Protein AF-0000000085119436 (afdb_homodimer)

Nearest PDB structures (foldseek):
  3bhq-assembly1_B  TM=7.043E-01  e=4.579E-05  Mesorhizobium japonicum MAFF 303099
  2g7s-assembly1_A-2  TM=7.189E-01  e=2.075E-04  Agrobacterium fabrum str. C58
  5ztc-assembly1_B  TM=6.752E-01  e=2.919E-04  Listeria monocytogenes EGD-e
  2gen-assembly1_A-2  TM=6.108E-01  e=6.065E-04  Pseudomonas aeruginosa PAO1
  7pt0-assembly1_A  TM=5.614E-01  e=5.997E-03  Streptomyces coelicolor

Solvent-accessible surface area (backbone atoms only — not comparable to full-atom values): 21633 Å² total; per-residue (Å²): 123,81,76,79,67,49,69,64,55,48,50,51,49,51,29,54,54,46,46,55,47,33,61,74,58,29,65,87,67,52,50,63,69,61,50,37,54,73,69,72,45,52,71,70,61,47,46,70,76,33,87,41,69,64,53,43,50,52,53,30,49,52,54,49,50,54,52,50,50,51,51,34,52,56,53,28,71,72,42,90,46,71,68,58,29,50,52,36,69,42,26,55,79,58,37,82,76,50,60,70,29,47,46,48,44,57,47,54,62,65,43,48,57,57,52,67,31,77,91,32,50,69,60,30,54,57,50,39,50,54,50,51,52,52,49,50,52,54,49,48,54,47,50,54,35,33,74,71,55,48,31,35,89,72,45,67,76,46,49,65,52,53,53,16,23,51,51,15,43,52,53,44,41,72,58,38,82,91,50,60,50,61,61,53,51,49,53,49,51,52,52,49,49,63,70,37,41,100,122,83,74,80,67,50,70,64,56,49,49,52,50,51,29,55,54,47,47,55,47,34,61,73,56,29,67,86,66,52,50,63,69,62,51,38,53,72,68,73,44,52,71,69,61,46,46,68,77,32,87,41,71,64,54,45,49,52,52,29,49,52,54,49,50,53,53,49,50,52,50,34,53,56,54,28,71,74,44,88,47,73,68,55,28,51,52,36,68,42,26,55,81,58,38,84,76,50,63,71,30,47,44,47,44,56,48,54,61,64,42,48,58,59,53,67,31,76,90,30,50,69,60,29,54,59,50,39,52,54,50,50,53,51,50,49,52,54,48,48,55,48,49,54,35,32,73,72,56,48,31,35,88,71,44,66,76,47,48,67,53,53,53,15,24,51,50,15,42,53,55,46,41,71,58,37,83,90,50,61,49,61,60,53,51,48,54,48,51,53,52,49,49,63,69,37,42,98

Structure (mmCIF, N/CA/C/O backbone):
data_AF-0000000085119436-model_v1
#
loop_
_entity.id
_entity.type
_entity.pdbx_description
1 polymer 'HTH tetR-type domain-containing protein'
#
loop_
_atom_site.group_PDB
_atom_site.id
_atom_site.type_symbol
_atom_site.label_atom_id
_atom_site.label_alt_id
_atom_site.label_comp_id
_atom_site.label_asym_id
_atom_site.label_entity_id
_atom_site.label_seq_id
_atom_site.pdbx_PDB_ins_code
_atom_site.Cartn_x
_atom_site.Cartn_y
_atom_site.Cartn_z
_atom_site.occupancy
_atom_site.B_iso_or_equiv
_atom_site.auth_seq_id
_atom_site.auth_comp_id
_atom_site.auth_asym_id
_atom_site.auth_atom_id
_atom_site.pdbx_PDB_model_num
ATOM 1 N N . MET A 1 1 ? 32.75 38 4.941 1 37.97 1 MET A N 1
ATOM 2 C CA . MET A 1 1 ? 31.609 38.375 4.102 1 37.97 1 MET A CA 1
ATOM 3 C C . MET A 1 1 ? 30.438 37.438 4.34 1 37.97 1 MET A C 1
ATOM 5 O O . MET A 1 1 ? 30.609 36.25 4.574 1 37.97 1 MET A O 1
ATOM 9 N N . PRO A 1 2 ? 29.234 37.844 4.715 1 43.62 2 PRO A N 1
ATOM 10 C CA . PRO A 1 2 ? 28.188 36.875 5.023 1 43.62 2 PRO A CA 1
ATOM 11 C C . PRO A 1 2 ? 28.062 35.781 3.967 1 43.62 2 PRO A C 1
ATOM 13 O O . PRO A 1 2 ? 28.203 36.031 2.77 1 43.62 2 PRO A O 1
ATOM 16 N N . LYS A 1 3 ? 28.578 34.688 4.156 1 45.72 3 LYS A N 1
ATOM 17 C CA . LYS A 1 3 ? 28.516 33.594 3.197 1 45.72 3 LYS A CA 1
ATOM 18 C C . LYS A 1 3 ? 27.234 33.656 2.369 1 45.72 3 LYS A C 1
ATOM 20 O O . LYS A 1 3 ? 26.141 33.594 2.916 1 45.72 3 LYS A O 1
ATOM 25 N N . ILE A 1 4 ? 27.016 34.312 1.343 1 48.47 4 ILE A N 1
ATOM 26 C CA . ILE A 1 4 ? 25.875 34.375 0.438 1 48.47 4 ILE A CA 1
ATOM 27 C C . ILE A 1 4 ? 25.344 32.969 0.196 1 48.47 4 ILE A C 1
ATOM 29 O O . ILE A 1 4 ? 25.984 32.156 -0.49 1 48.47 4 ILE A O 1
ATOM 33 N N . ILE A 1 5 ? 24.938 32.281 1.151 1 59.22 5 ILE A N 1
ATOM 34 C CA . ILE A 1 5 ? 24.359 30.969 0.936 1 59.22 5 ILE A CA 1
ATOM 35 C C . ILE A 1 5 ? 23.328 31.016 -0.188 1 59.22 5 ILE A C 1
ATOM 37 O O . ILE A 1 5 ? 22.344 31.766 -0.1 1 59.22 5 ILE A O 1
ATOM 41 N N . ASN A 1 6 ? 23.672 30.578 -1.417 1 81.88 6 ASN A N 1
ATOM 42 C CA . ASN A 1 6 ? 22.781 30.406 -2.564 1 81.88 6 ASN A CA 1
ATOM 43 C C . ASN A 1 6 ? 21.453 29.766 -2.16 1 81.88 6 ASN A C 1
ATOM 45 O O . ASN A 1 6 ? 21.391 29.016 -1.181 1 81.88 6 ASN A O 1
ATOM 49 N N . ALA A 1 7 ? 20.391 30.453 -2.424 1 88.31 7 ALA A N 1
ATOM 50 C CA . ALA A 1 7 ? 19.016 30.031 -2.15 1 88.31 7 ALA A CA 1
ATOM 51 C C . ALA A 1 7 ? 18.875 28.531 -2.279 1 88.31 7 ALA A C 1
ATOM 53 O O . ALA A 1 7 ? 18.188 27.891 -1.466 1 88.31 7 ALA A O 1
ATOM 54 N N . GLU A 1 8 ? 19.625 28.078 -3.141 1 92.19 8 GLU A N 1
ATOM 55 C CA . GLU A 1 8 ? 19.562 26.641 -3.365 1 92.19 8 GLU A CA 1
ATOM 56 C C . GLU A 1 8 ? 20.266 25.859 -2.254 1 92.19 8 GLU A C 1
ATOM 58 O O . GLU A 1 8 ? 19.781 24.828 -1.812 1 92.19 8 GLU A O 1
ATOM 63 N N . GLU A 1 9 ? 21.312 26.328 -1.858 1 93.81 9 GLU A N 1
ATOM 64 C CA . GLU A 1 9 ? 22.047 25.688 -0.775 1 93.81 9 GLU A CA 1
ATOM 65 C C . GLU A 1 9 ? 21.25 25.703 0.524 1 93.81 9 GLU A C 1
ATOM 67 O O . GLU A 1 9 ? 21.234 24.719 1.266 1 93.81 9 GLU A O 1
ATOM 72 N N . LYS A 1 10 ? 20.656 26.844 0.727 1 94.75 10 LYS A N 1
ATOM 73 C CA . LYS A 1 10 ? 19.828 26.953 1.925 1 94.75 10 LYS A CA 1
ATOM 74 C C . LYS A 1 10 ? 18.641 26 1.864 1 94.75 10 LYS A C 1
ATOM 76 O O . LYS A 1 10 ? 18.297 25.375 2.863 1 94.75 10 LYS A O 1
ATOM 81 N N . ARG A 1 11 ? 18.078 25.938 0.767 1 95.88 11 ARG A N 1
ATOM 82 C CA . ARG A 1 11 ? 16.969 25.016 0.546 1 95.88 11 ARG A CA 1
ATOM 83 C C . ARG A 1 11 ? 17.375 23.578 0.862 1 95.88 11 ARG A C 1
ATOM 85 O O . ARG A 1 11 ? 16.641 22.844 1.535 1 95.88 11 ARG A O 1
ATOM 92 N N . LEU A 1 12 ? 18.516 23.234 0.393 1 96.31 12 LEU A N 1
ATOM 93 C CA . LEU A 1 12 ? 19.016 21.875 0.617 1 96.31 12 LEU A CA 1
ATOM 94 C C . LEU A 1 12 ? 19.312 21.641 2.096 1 96.31 12 LEU A C 1
ATOM 96 O O . LEU A 1 12 ? 19.062 20.562 2.617 1 96.31 12 LEU A O 1
ATOM 100 N N . GLU A 1 13 ? 19.781 22.625 2.678 1 96.44 13 GLU A N 1
ATOM 101 C CA . GLU A 1 13 ? 20.047 22.531 4.109 1 96.44 13 GLU A CA 1
ATOM 102 C C . GLU A 1 13 ? 18.766 22.328 4.906 1 96.44 13 GLU A C 1
ATOM 104 O O . GLU A 1 13 ? 18.719 21.5 5.82 1 96.44 13 GLU A O 1
ATOM 109 N N . ILE A 1 14 ? 17.797 23.078 4.543 1 97.69 14 ILE A N 1
ATOM 110 C CA . ILE A 1 14 ? 16.5 22.969 5.227 1 97.69 14 ILE A CA 1
ATOM 111 C C . ILE A 1 14 ? 15.938 21.562 5.027 1 97.69 14 ILE A C 1
ATOM 113 O O . ILE A 1 14 ? 15.453 20.938 5.977 1 97.69 14 ILE A O 1
ATOM 117 N N . CYS A 1 15 ? 16.047 21.078 3.865 1 97.69 15 CYS A N 1
ATOM 118 C CA . CYS A 1 15 ? 15.547 19.734 3.564 1 97.69 15 CYS A CA 1
ATOM 119 C C . CYS A 1 15 ? 16.297 18.688 4.363 1 97.69 15 CYS A C 1
ATOM 121 O O . CYS A 1 15 ? 15.695 17.719 4.852 1 97.69 15 CYS A O 1
ATOM 123 N N . ALA A 1 16 ? 17.594 18.875 4.488 1 97 16 ALA A N 1
ATOM 124 C CA . ALA A 1 16 ? 18.391 17.922 5.25 1 97 16 ALA A CA 1
ATOM 125 C C . ALA A 1 16 ? 17.953 17.891 6.715 1 97 16 ALA A C 1
ATOM 127 O O . ALA A 1 16 ? 17.812 16.812 7.297 1 97 16 ALA A O 1
ATOM 128 N N . LEU A 1 17 ? 17.703 19 7.234 1 97.75 17 LEU A N 1
ATOM 129 C CA . LEU A 1 17 ? 17.266 19.094 8.617 1 97.75 17 LEU A CA 1
ATOM 130 C C . LEU A 1 17 ? 15.844 18.547 8.773 1 97.75 17 LEU A C 1
ATOM 132 O O . LEU A 1 17 ? 15.531 17.906 9.773 1 97.75 17 LEU A O 1
ATOM 136 N N . ALA A 1 18 ? 15.055 18.875 7.812 1 97.88 18 ALA A N 1
ATOM 137 C CA . ALA A 1 18 ? 13.688 18.359 7.832 1 97.88 18 ALA A CA 1
ATOM 138 C C . ALA A 1 18 ? 13.672 16.828 7.836 1 97.88 18 ALA A C 1
ATOM 140 O O . ALA A 1 18 ? 12.906 16.203 8.578 1 97.88 18 ALA A O 1
ATOM 141 N N . TYR A 1 19 ? 14.516 16.234 7.027 1 96.5 19 TYR A N 1
ATOM 142 C CA . TYR A 1 19 ? 14.57 14.781 6.969 1 96.5 19 TYR A CA 1
ATOM 143 C C . TYR A 1 19 ? 14.891 14.188 8.336 1 96.5 19 TYR A C 1
ATOM 145 O O . TYR A 1 19 ? 14.258 13.227 8.773 1 96.5 19 TYR A O 1
ATOM 153 N N . GLU A 1 20 ? 15.805 14.773 9 1 95.88 20 GLU A N 1
ATOM 154 C CA . GLU A 1 20 ? 16.188 14.305 10.328 1 95.88 20 GLU A CA 1
ATOM 155 C C . GLU A 1 20 ? 14.992 14.375 11.289 1 95.88 20 GLU A C 1
ATOM 157 O O . GLU A 1 20 ? 14.766 13.445 12.062 1 95.88 20 GLU A O 1
ATOM 162 N N . ARG A 1 21 ? 14.297 15.398 11.18 1 96.44 21 ARG A N 1
ATOM 163 C CA . ARG A 1 21 ? 13.148 15.578 12.062 1 96.44 21 ARG A CA 1
ATOM 164 C C . ARG A 1 21 ? 12.031 14.602 11.711 1 96.44 21 ARG A C 1
ATOM 166 O O . ARG A 1 21 ? 11.391 14.047 12.602 1 96.44 21 ARG A O 1
ATOM 173 N N . LEU A 1 22 ? 11.828 14.43 10.461 1 95.5 22 LEU A N 1
ATOM 174 C CA . LEU A 1 22 ? 10.805 13.5 10 1 95.5 22 LEU A CA 1
ATOM 175 C C . LEU A 1 22 ? 11.125 12.078 10.445 1 95.5 22 LEU A C 1
ATOM 177 O O . LEU A 1 22 ? 10.234 11.336 10.859 1 95.5 22 LEU A O 1
ATOM 181 N N . VAL A 1 23 ? 12.359 11.727 10.344 1 93.62 23 VAL A N 1
ATOM 182 C CA . VAL A 1 23 ? 12.789 10.406 10.773 1 93.62 23 VAL A CA 1
ATOM 183 C C . VAL A 1 23 ? 12.586 10.25 12.281 1 93.62 23 VAL A C 1
ATOM 185 O O . VAL A 1 23 ? 12.125 9.211 12.75 1 93.62 23 VAL A O 1
ATOM 188 N N . GLU A 1 24 ? 12.836 11.25 13 1 92.69 24 GLU A N 1
ATOM 189 C CA . GLU A 1 24 ? 12.766 11.219 14.461 1 92.69 24 GLU A CA 1
ATOM 190 C C . GLU A 1 24 ? 11.32 11.195 14.938 1 92.69 24 GLU A C 1
ATOM 192 O O . GLU A 1 24 ? 10.969 10.406 15.82 1 92.69 24 GLU A O 1
ATOM 197 N N . GLU A 1 25 ? 10.5 12.055 14.32 1 90.19 25 GLU A N 1
ATOM 198 C CA . GLU A 1 25 ? 9.164 12.281 14.875 1 90.19 25 GLU A CA 1
ATOM 199 C C . GLU A 1 25 ? 8.094 11.586 14.047 1 90.19 25 GLU A C 1
ATOM 201 O O . GLU A 1 25 ? 6.977 11.367 14.523 1 90.19 25 GLU A O 1
ATOM 206 N N . GLY A 1 26 ? 8.477 11.289 12.828 1 88.44 26 GLY A N 1
ATOM 207 C CA . GLY A 1 26 ? 7.457 10.828 11.898 1 88.44 26 GLY A CA 1
ATOM 208 C C . GLY A 1 26 ? 6.781 11.953 11.141 1 88.44 26 GLY A C 1
ATOM 209 O O . GLY A 1 26 ? 6.895 13.117 11.516 1 88.44 26 GLY A O 1
ATOM 210 N N . ILE A 1 27 ? 6.121 11.633 10.102 1 87.94 27 ILE A N 1
ATOM 211 C CA . ILE A 1 27 ? 5.52 12.625 9.219 1 87.94 27 ILE A CA 1
ATOM 212 C C . ILE A 1 27 ? 4.254 13.188 9.859 1 87.94 27 ILE A C 1
ATOM 214 O O . ILE A 1 27 ? 4.004 14.391 9.805 1 87.94 27 ILE A O 1
ATOM 218 N N . VAL A 1 28 ? 3.51 12.367 10.484 1 79.12 28 VAL A N 1
ATOM 219 C CA . VAL A 1 28 ? 2.23 12.758 11.07 1 79.12 28 VAL A CA 1
ATOM 220 C C . VAL A 1 28 ? 2.461 13.703 12.242 1 79.12 28 VAL A C 1
ATOM 222 O O . VAL A 1 28 ? 1.765 14.711 12.383 1 79.12 28 VAL A O 1
ATOM 225 N N . GLU A 1 29 ? 3.418 13.484 12.992 1 84.38 29 GLU A N 1
ATOM 226 C CA . GLU A 1 29 ? 3.682 14.258 14.203 1 84.38 29 GLU A CA 1
ATOM 227 C C . GLU A 1 29 ? 4.582 15.453 13.914 1 84.38 29 GLU A C 1
ATOM 229 O O . GLU A 1 29 ? 4.824 16.281 14.789 1 84.38 29 GLU A O 1
ATOM 234 N N . PHE A 1 30 ? 5.035 15.477 12.727 1 92.94 30 PHE A N 1
ATOM 235 C CA . PHE A 1 30 ? 5.902 16.578 12.344 1 92.94 30 PHE A CA 1
ATOM 236 C C . PHE A 1 30 ? 5.176 17.922 12.484 1 92.94 30 PHE A C 1
ATOM 238 O O . PHE A 1 30 ? 4.125 18.125 11.883 1 92.94 30 PHE A O 1
ATOM 245 N N . SER A 1 31 ? 5.734 18.859 13.234 1 94.81 31 SER A N 1
ATOM 246 C CA . SER A 1 31 ? 5.203 20.203 13.422 1 94.81 31 SER A CA 1
ATOM 247 C C . SER A 1 31 ? 6.027 21.234 12.664 1 94.81 31 SER A C 1
ATOM 249 O O . SER A 1 31 ? 7.172 21.516 13.023 1 94.81 31 SER A O 1
ATOM 251 N N . LEU A 1 32 ? 5.406 21.828 11.758 1 96.19 32 LEU A N 1
ATOM 252 C CA . LEU A 1 32 ? 6.105 22.812 10.945 1 96.19 32 LEU A CA 1
ATOM 253 C C . LEU A 1 32 ? 6.516 24.016 11.781 1 96.19 32 LEU A C 1
ATOM 255 O O . LEU A 1 32 ? 7.641 24.516 11.656 1 96.19 32 LEU A O 1
ATOM 259 N N . ASN A 1 33 ? 5.594 24.438 12.672 1 96.62 33 ASN A N 1
ATOM 260 C CA . ASN A 1 33 ? 5.891 25.609 13.492 1 96.62 33 ASN A CA 1
ATOM 261 C C . ASN 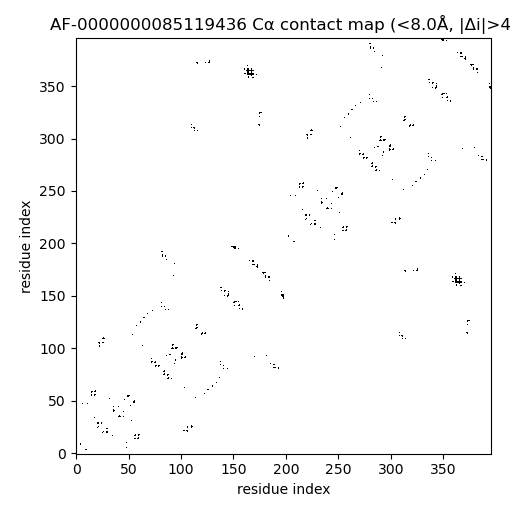A 1 33 ? 7.094 25.359 14.398 1 96.62 33 ASN A C 1
ATOM 263 O O . ASN A 1 33 ? 7.992 26.203 14.492 1 96.62 33 ASN A O 1
ATOM 267 N N . LYS A 1 34 ? 7.113 24.266 15 1 97.12 34 LYS A N 1
ATOM 268 C CA . LYS A 1 34 ? 8.25 23.906 15.844 1 97.12 34 LYS A CA 1
ATOM 269 C C . LYS A 1 34 ? 9.531 23.828 15.031 1 97.12 34 LYS A C 1
ATOM 271 O O . LYS A 1 34 ? 10.586 24.281 15.484 1 97.12 34 LYS A O 1
ATOM 276 N N . PHE A 1 35 ? 9.469 23.281 13.883 1 97.88 35 PHE A N 1
ATOM 277 C CA . PHE A 1 35 ? 10.625 23.125 13 1 97.88 35 PHE A CA 1
ATOM 278 C C . PHE A 1 35 ? 11.172 24.5 12.594 1 97.88 35 PHE A C 1
ATOM 280 O O . PHE A 1 35 ? 12.383 24.719 12.641 1 97.88 35 PHE A O 1
ATOM 287 N N . ILE A 1 36 ? 10.305 25.359 12.203 1 97.56 36 ILE A N 1
ATOM 288 C CA . ILE A 1 36 ? 10.695 26.703 11.797 1 97.56 36 ILE A CA 1
ATOM 289 C C . ILE A 1 36 ? 11.422 27.406 12.953 1 97.56 36 ILE A C 1
ATOM 291 O O . ILE A 1 36 ? 12.445 28.047 12.75 1 97.56 36 ILE A O 1
ATOM 295 N N . GLU A 1 37 ? 10.867 27.25 14.125 1 96.81 37 GLU A N 1
ATOM 296 C CA . GLU A 1 37 ? 11.484 27.828 15.32 1 96.81 37 GLU A CA 1
ATOM 297 C C . GLU A 1 37 ? 12.891 27.281 15.531 1 96.81 37 GLU A C 1
ATOM 299 O O . GLU A 1 37 ? 13.812 28.031 15.852 1 96.81 37 GLU A O 1
ATOM 304 N N . GLU A 1 38 ? 13.055 26.062 15.328 1 95.75 38 GLU A N 1
ATOM 305 C CA . GLU A 1 38 ? 14.344 25.406 15.516 1 95.75 38 GLU A CA 1
ATOM 306 C C . GLU A 1 38 ? 15.367 25.906 14.492 1 95.75 38 GLU A C 1
ATOM 308 O O . GLU A 1 38 ? 16.578 25.906 14.766 1 95.75 38 GLU A O 1
ATOM 313 N N . LEU A 1 39 ? 14.906 26.219 13.336 1 96.12 39 LEU A N 1
ATOM 314 C CA . LEU A 1 39 ? 15.781 26.734 12.289 1 96.12 39 LEU A CA 1
ATOM 315 C C . LEU A 1 39 ? 16.172 28.188 12.578 1 96.12 39 LEU A C 1
ATOM 317 O O . LEU A 1 39 ? 17 28.766 11.875 1 96.12 39 LEU A O 1
ATOM 321 N N . ASN A 1 40 ? 15.477 28.766 13.531 1 96.44 40 ASN A N 1
ATOM 322 C CA . ASN A 1 40 ? 15.648 30.188 13.836 1 96.44 40 ASN A CA 1
ATOM 323 C C . ASN A 1 40 ? 15.273 31.062 12.648 1 96.44 40 ASN A C 1
ATOM 325 O O . ASN A 1 40 ? 15.992 32 12.312 1 96.44 40 ASN A O 1
ATOM 329 N N . MET A 1 41 ? 14.25 30.672 12.023 1 95.56 41 MET A N 1
ATOM 330 C CA . MET A 1 41 ? 13.695 31.422 10.906 1 95.56 41 MET A CA 1
ATOM 331 C C . MET A 1 41 ? 12.312 31.969 11.242 1 95.56 41 MET A C 1
ATOM 333 O O . MET A 1 41 ? 11.602 31.391 12.062 1 95.56 41 MET A O 1
ATOM 337 N N . SER A 1 42 ? 12.008 33.062 10.602 1 96 42 SER A N 1
ATOM 338 C CA . SER A 1 42 ? 10.617 33.5 10.641 1 96 42 SER A CA 1
ATOM 339 C C . SER A 1 42 ? 9.758 32.719 9.648 1 96 42 SER A C 1
ATOM 341 O O . SER A 1 42 ? 10.266 32.125 8.711 1 96 42 SER A O 1
ATOM 343 N N . LYS A 1 43 ? 8.461 32.719 9.898 1 95.31 43 LYS A N 1
ATOM 344 C CA . LYS A 1 43 ? 7.535 32.094 8.953 1 95.31 43 LYS A CA 1
ATOM 345 C C . LYS A 1 43 ? 7.703 32.688 7.555 1 95.31 43 LYS A C 1
ATOM 347 O O . LYS A 1 43 ? 7.699 31.953 6.566 1 95.31 43 LYS A O 1
ATOM 352 N N . GLY A 1 44 ? 7.867 34 7.504 1 95.44 44 GLY A N 1
ATOM 353 C CA . GLY A 1 44 ? 8.086 34.656 6.227 1 95.44 44 GLY A CA 1
ATOM 354 C C . GLY A 1 44 ? 9.312 34.156 5.496 1 95.44 44 GLY A C 1
ATOM 355 O O . GLY A 1 44 ? 9.258 33.875 4.293 1 95.44 44 GLY A O 1
ATOM 356 N N . GLN A 1 45 ? 10.383 34 6.215 1 94.88 45 GLN A N 1
ATOM 357 C CA . GLN A 1 45 ? 11.602 33.469 5.648 1 94.88 45 GLN A CA 1
ATOM 358 C C . GLN A 1 45 ? 11.383 32.031 5.152 1 94.88 45 GLN A C 1
ATOM 360 O O . GLN A 1 45 ? 11.859 31.672 4.074 1 94.88 45 GLN A O 1
ATOM 365 N N . PHE A 1 46 ? 10.727 31.25 5.984 1 96.62 46 PHE A N 1
ATOM 366 C CA . PHE A 1 46 ? 10.477 29.859 5.625 1 96.62 46 PHE A CA 1
ATOM 367 C C . PHE A 1 46 ? 9.672 29.766 4.332 1 96.62 46 PHE A C 1
ATOM 369 O O . PHE A 1 46 ? 10.016 29 3.432 1 96.62 46 PHE A O 1
ATOM 376 N N . TYR A 1 47 ? 8.672 30.594 4.234 1 95.88 47 TYR A N 1
ATOM 377 C CA . TYR A 1 47 ? 7.738 30.5 3.121 1 95.88 47 TYR A CA 1
ATOM 378 C C . TYR A 1 47 ? 8.344 31.078 1.849 1 95.88 47 TYR A C 1
ATOM 380 O O . TYR A 1 47 ? 7.797 30.891 0.756 1 95.88 47 TYR A O 1
ATOM 388 N N . TYR A 1 48 ? 9.414 31.766 2.082 1 95.38 48 TYR A N 1
ATOM 389 C CA . TYR A 1 48 ? 10.219 32.125 0.918 1 95.38 48 TYR A CA 1
ATOM 390 C C . TYR A 1 48 ? 10.734 30.875 0.212 1 95.38 48 TYR A C 1
ATOM 392 O O . TYR A 1 48 ? 10.82 30.828 -1.018 1 95.38 48 TYR A O 1
ATOM 400 N N . TYR A 1 49 ? 11.055 29.875 0.973 1 95.88 49 TYR A N 1
ATOM 401 C CA . TYR A 1 49 ? 11.656 28.672 0.425 1 95.88 49 TYR A CA 1
ATOM 402 C C . TYR A 1 49 ? 10.602 27.625 0.121 1 95.88 49 TYR A C 1
ATOM 404 O O . TYR A 1 49 ? 10.688 26.922 -0.887 1 95.88 49 TYR A O 1
ATOM 412 N N . PHE A 1 50 ? 9.648 27.5 1.007 1 96.69 50 PHE A N 1
ATOM 413 C CA . PHE A 1 50 ? 8.633 26.453 0.863 1 96.69 50 PHE A CA 1
ATOM 414 C C . PHE A 1 50 ? 7.234 27.031 1.089 1 96.69 50 PHE A C 1
ATOM 416 O O . PHE A 1 50 ? 6.945 27.562 2.162 1 96.69 50 PHE A O 1
ATOM 423 N N . LYS A 1 51 ? 6.383 26.75 0.203 1 94.75 51 LYS A N 1
ATOM 424 C CA . LYS A 1 51 ? 5.051 27.359 0.215 1 94.75 51 LYS A CA 1
ATOM 425 C C . LYS A 1 51 ? 4.148 26.672 1.241 1 94.75 51 LYS A C 1
ATOM 427 O O . LYS A 1 51 ? 3.131 27.234 1.648 1 94.75 51 LYS A O 1
ATOM 432 N N . SER A 1 52 ? 4.547 25.438 1.551 1 94.06 52 SER A N 1
ATOM 433 C CA . SER A 1 52 ? 3.744 24.703 2.52 1 94.06 52 SER A CA 1
ATOM 434 C C . SER A 1 52 ? 4.562 23.609 3.193 1 94.06 52 SER A C 1
ATOM 436 O O . SER A 1 52 ? 5.664 23.281 2.744 1 94.06 52 SER A O 1
ATOM 438 N N . LYS A 1 53 ? 4 23.078 4.23 1 94.12 53 LYS A N 1
ATOM 439 C CA . LYS A 1 53 ? 4.578 21.938 4.93 1 94.12 53 LYS A CA 1
ATOM 440 C C . LYS A 1 53 ? 4.77 20.75 3.984 1 94.12 53 LYS A C 1
ATOM 442 O O . LYS A 1 53 ? 5.824 20.109 3.979 1 94.12 53 LYS A O 1
ATOM 447 N N . GLU A 1 54 ? 3.787 20.516 3.168 1 92.75 54 GLU A N 1
ATOM 448 C CA . GLU A 1 54 ? 3.793 19.375 2.262 1 92.75 54 GLU A CA 1
ATOM 449 C C . GLU A 1 54 ? 4.848 19.547 1.169 1 92.75 54 GLU A C 1
ATOM 451 O O . GLU A 1 54 ? 5.52 18.578 0.795 1 92.75 54 GLU A O 1
ATOM 456 N N . LYS A 1 55 ? 4.977 20.703 0.764 1 93.44 55 LYS A N 1
ATOM 457 C CA . LYS A 1 55 ? 5.996 20.953 -0.25 1 93.44 55 LYS A CA 1
ATOM 458 C C . LYS A 1 55 ? 7.395 20.688 0.304 1 93.44 55 LYS A C 1
ATOM 460 O O . LYS A 1 55 ? 8.242 20.125 -0.388 1 93.44 55 LYS A O 1
ATOM 465 N N . LEU A 1 56 ? 7.598 21.172 1.555 1 96.56 56 LEU A N 1
ATOM 466 C CA . LEU A 1 56 ? 8.852 20.844 2.217 1 96.56 56 LEU A CA 1
ATOM 467 C C . LEU A 1 56 ? 9.055 19.328 2.281 1 96.56 56 LEU A C 1
ATOM 469 O O . LEU A 1 56 ? 10.125 18.828 1.928 1 96.56 56 LEU A O 1
ATOM 473 N N . ILE A 1 57 ? 8.07 18.641 2.67 1 94.69 57 ILE A N 1
ATOM 474 C CA . ILE A 1 57 ? 8.148 17.188 2.857 1 94.69 57 ILE A CA 1
ATOM 475 C C . ILE A 1 57 ? 8.43 16.516 1.52 1 94.69 57 ILE A C 1
ATOM 477 O O . ILE A 1 57 ? 9.344 15.688 1.413 1 94.69 57 ILE A O 1
ATOM 481 N N . PHE A 1 58 ? 7.73 16.875 0.515 1 92.88 58 PHE A N 1
ATOM 482 C CA . PHE A 1 58 ? 7.902 16.281 -0.806 1 92.88 58 PHE A CA 1
ATOM 483 C C . PHE A 1 58 ? 9.32 16.5 -1.316 1 92.88 58 PHE A C 1
ATOM 485 O O . PHE A 1 58 ? 9.953 15.57 -1.813 1 92.88 58 PHE A O 1
ATOM 492 N N . GLU A 1 59 ? 9.766 17.688 -1.195 1 93.12 59 GLU A N 1
ATOM 493 C CA . GLU A 1 59 ? 11.102 17.984 -1.688 1 93.12 59 GLU A CA 1
ATOM 494 C C . GLU A 1 59 ? 12.164 17.234 -0.892 1 93.12 59 GLU A C 1
ATOM 496 O O . GLU A 1 59 ? 13.148 16.734 -1.46 1 93.12 59 GLU A O 1
ATOM 501 N N . THR A 1 60 ? 11.945 17.203 0.375 1 95.38 60 THR A N 1
ATOM 502 C CA . THR A 1 60 ? 12.852 16.453 1.246 1 95.38 60 THR A CA 1
ATOM 503 C C . THR A 1 60 ? 12.914 14.992 0.833 1 95.38 60 THR A C 1
ATOM 505 O O . THR A 1 60 ? 14 14.438 0.673 1 95.38 60 THR A O 1
ATOM 508 N N . LEU A 1 61 ? 11.836 14.445 0.579 1 92.38 61 LEU A N 1
ATOM 509 C CA . LEU A 1 61 ? 11.758 13.031 0.225 1 92.38 61 LEU A CA 1
ATOM 510 C C . LEU A 1 61 ? 12.336 12.781 -1.164 1 92.38 61 LEU A C 1
ATOM 512 O O . LEU A 1 61 ? 13 11.766 -1.396 1 92.38 61 LEU A O 1
ATOM 516 N N . LYS A 1 62 ? 12.062 13.633 -2.02 1 90.62 62 LYS A N 1
ATOM 517 C CA . LYS A 1 62 ? 12.602 13.508 -3.371 1 90.62 62 LYS A CA 1
ATOM 518 C C . LYS A 1 62 ? 14.125 13.469 -3.354 1 90.62 62 LYS A C 1
ATOM 520 O O . LYS A 1 62 ? 14.734 12.633 -4.023 1 90.62 62 LYS A O 1
ATOM 525 N N . ILE A 1 63 ? 14.688 14.344 -2.609 1 91.81 63 ILE A N 1
ATOM 526 C CA . ILE A 1 63 ? 16.141 14.398 -2.504 1 91.81 63 ILE A CA 1
ATOM 527 C C . ILE A 1 63 ? 16.672 13.094 -1.922 1 91.81 63 ILE A C 1
ATOM 529 O O . ILE A 1 63 ? 17.641 12.531 -2.43 1 91.81 63 ILE A O 1
ATOM 533 N N . LYS A 1 64 ? 16.047 12.609 -0.936 1 91.56 64 LYS A N 1
ATOM 534 C CA . LYS A 1 64 ? 16.484 11.375 -0.284 1 91.56 64 LYS A CA 1
ATOM 535 C C . LYS A 1 64 ? 16.297 10.172 -1.196 1 91.56 64 LYS A C 1
ATOM 537 O O . LYS A 1 64 ? 17.109 9.242 -1.196 1 91.56 64 LYS A O 1
ATOM 542 N N . ASP A 1 65 ? 15.258 10.156 -1.942 1 88.19 65 ASP A N 1
ATOM 543 C CA . ASP A 1 65 ? 15.008 9.086 -2.9 1 88.19 65 ASP A CA 1
ATOM 544 C C . ASP A 1 65 ? 16.156 8.969 -3.9 1 88.19 65 ASP A C 1
ATOM 546 O O . ASP A 1 65 ? 16.594 7.859 -4.211 1 88.19 65 ASP A O 1
ATOM 550 N N . ILE A 1 66 ? 16.547 10.102 -4.352 1 88.75 66 ILE A N 1
ATOM 551 C CA . ILE A 1 66 ? 17.641 10.125 -5.316 1 88.75 66 ILE A CA 1
ATOM 552 C C . ILE A 1 66 ? 18.906 9.562 -4.676 1 88.75 66 ILE A C 1
ATOM 554 O O . ILE A 1 66 ? 19.625 8.758 -5.289 1 88.75 66 ILE A O 1
ATOM 558 N N . GLU A 1 67 ? 19.125 9.977 -3.486 1 90.38 67 GLU A N 1
ATOM 559 C CA . GLU A 1 67 ? 20.281 9.484 -2.75 1 90.38 67 GLU A CA 1
ATOM 560 C C . GLU A 1 67 ? 20.219 7.969 -2.574 1 90.38 67 GLU A C 1
ATOM 562 O O . GLU A 1 67 ? 21.219 7.273 -2.777 1 90.38 67 GLU A O 1
ATOM 567 N N . PHE A 1 68 ? 19.109 7.484 -2.246 1 89.5 68 PHE A N 1
ATOM 568 C CA . PHE A 1 68 ? 18.906 6.059 -2.01 1 89.5 68 PHE A CA 1
ATOM 569 C C . PHE A 1 68 ? 19.125 5.262 -3.291 1 89.5 68 PHE A C 1
ATOM 571 O O . PHE A 1 68 ? 19.766 4.203 -3.268 1 89.5 68 PHE A O 1
ATOM 578 N N . VAL A 1 69 ? 18.609 5.738 -4.32 1 90.69 69 VAL A N 1
ATOM 579 C CA . VAL A 1 69 ? 18.719 5.059 -5.605 1 90.69 69 VAL A CA 1
ATOM 580 C C . VAL A 1 69 ? 20.188 4.949 -6.008 1 90.69 69 VAL A C 1
ATOM 582 O O . VAL A 1 69 ? 20.625 3.902 -6.484 1 90.69 69 VAL A O 1
ATOM 585 N N . GLU A 1 70 ? 20.859 6.004 -5.738 1 93.19 70 GLU A N 1
ATOM 586 C CA . GLU A 1 70 ? 22.281 5.996 -6.086 1 93.19 70 GLU A CA 1
ATOM 587 C C . GLU A 1 70 ? 23.047 4.977 -5.246 1 93.19 70 GLU A C 1
ATOM 589 O O . GLU A 1 70 ? 23.922 4.273 -5.762 1 93.19 70 GLU A O 1
ATOM 594 N N . ILE A 1 71 ? 22.734 4.914 -4.047 1 94.25 71 ILE A N 1
ATOM 595 C CA . ILE A 1 71 ? 23.391 3.959 -3.152 1 94.25 71 ILE A CA 1
ATOM 596 C C . ILE A 1 71 ? 23.078 2.535 -3.613 1 94.25 71 ILE A C 1
ATOM 598 O O . ILE A 1 71 ? 23.984 1.693 -3.684 1 94.25 71 ILE A O 1
ATOM 602 N N . ILE A 1 72 ? 21.891 2.293 -3.941 1 94.88 72 ILE A N 1
ATOM 603 C CA . ILE A 1 72 ? 21.469 0.975 -4.395 1 94.88 72 ILE A CA 1
ATOM 604 C C . ILE A 1 72 ? 22.203 0.601 -5.676 1 94.88 72 ILE A C 1
ATOM 606 O O . ILE A 1 72 ? 22.703 -0.517 -5.805 1 94.88 72 ILE A O 1
ATOM 610 N N . LYS A 1 73 ? 22.234 1.53 -6.57 1 95.38 73 LYS A N 1
ATOM 611 C CA . LYS A 1 73 ? 22.938 1.295 -7.832 1 95.38 73 LYS A CA 1
ATOM 612 C C . LYS A 1 73 ? 24.391 0.912 -7.594 1 95.38 73 LYS A C 1
ATOM 614 O O . LYS A 1 73 ? 24.891 -0.037 -8.195 1 95.38 73 LYS A O 1
ATOM 619 N N . GLU A 1 74 ? 25 1.647 -6.734 1 96.31 74 GLU A N 1
ATOM 620 C CA . GLU A 1 74 ? 26.391 1.378 -6.414 1 96.31 74 GLU A CA 1
ATOM 621 C C . GLU A 1 74 ? 26.562 -0.003 -5.785 1 96.31 74 GLU A C 1
ATOM 623 O O . GLU A 1 74 ? 27.516 -0.719 -6.09 1 96.31 74 GLU A O 1
ATOM 628 N N . ASN A 1 75 ? 25.703 -0.323 -4.91 1 96.5 75 ASN A N 1
ATOM 629 C CA . ASN A 1 75 ? 25.766 -1.619 -4.242 1 96.5 75 ASN A CA 1
ATOM 630 C C . ASN A 1 75 ? 25.531 -2.766 -5.219 1 96.5 75 ASN A C 1
ATOM 632 O O . ASN A 1 75 ? 26.172 -3.811 -5.133 1 96.5 75 ASN A O 1
ATOM 636 N N . ILE A 1 76 ? 24.609 -2.576 -6.137 1 97.5 76 ILE A N 1
ATOM 637 C CA . ILE A 1 76 ? 24.297 -3.588 -7.141 1 97.5 76 ILE A CA 1
ATOM 638 C C . ILE A 1 76 ? 25.516 -3.854 -8.008 1 97.5 76 ILE A C 1
ATOM 640 O O . ILE A 1 76 ? 25.812 -5.004 -8.336 1 97.5 76 ILE A O 1
ATOM 644 N N . ALA A 1 77 ? 26.219 -2.783 -8.32 1 96.38 77 ALA A N 1
ATOM 645 C CA . ALA A 1 77 ? 27.391 -2.881 -9.188 1 96.38 77 ALA A CA 1
ATOM 646 C C . ALA A 1 77 ? 28.469 -3.754 -8.555 1 96.38 77 ALA A C 1
ATOM 648 O O . ALA A 1 77 ? 29.328 -4.297 -9.25 1 96.38 77 ALA A O 1
ATOM 649 N N . LYS A 1 78 ? 28.406 -3.92 -7.277 1 97.31 78 LYS A N 1
ATOM 650 C CA . LYS A 1 78 ? 29.406 -4.699 -6.551 1 97.31 78 LYS A CA 1
ATOM 651 C C . LYS A 1 78 ? 29 -6.168 -6.465 1 97.31 78 LYS A C 1
ATOM 653 O O . LYS A 1 78 ? 29.734 -6.992 -5.918 1 97.31 78 LYS A O 1
ATOM 658 N N . LYS A 1 79 ? 27.859 -6.48 -6.91 1 97.06 79 LYS A N 1
ATOM 659 C CA . LYS A 1 79 ? 27.375 -7.855 -6.852 1 97.06 79 LYS A CA 1
ATOM 660 C C . LYS A 1 79 ? 27.547 -8.562 -8.195 1 97.06 79 LYS A C 1
ATOM 662 O O . LYS A 1 79 ? 27.469 -7.934 -9.25 1 97.06 79 LYS A O 1
ATOM 667 N N . SER A 1 80 ? 27.734 -9.898 -8.102 1 92.19 80 SER A N 1
ATOM 668 C CA . SER A 1 80 ? 28 -10.656 -9.32 1 92.19 80 SER A CA 1
ATOM 669 C C . SER A 1 80 ? 26.844 -11.602 -9.648 1 92.19 80 SER A C 1
ATOM 671 O O . SER A 1 80 ? 26.703 -12.047 -10.789 1 92.19 80 SER A O 1
ATOM 673 N N . ASN A 1 81 ? 26.125 -11.992 -8.641 1 94.88 81 ASN A N 1
ATOM 674 C CA . ASN A 1 81 ? 25.062 -12.969 -8.867 1 94.88 81 ASN A CA 1
ATOM 675 C C . ASN A 1 81 ? 23.688 -12.305 -8.898 1 94.88 81 ASN A C 1
ATOM 677 O O . ASN A 1 81 ? 23.469 -11.297 -8.227 1 94.88 81 ASN A O 1
ATOM 681 N N . PHE A 1 82 ? 22.781 -12.93 -9.734 1 97.94 82 PHE A N 1
ATOM 682 C CA . PHE A 1 82 ? 21.438 -12.398 -10.008 1 97.94 82 PHE A CA 1
ATOM 683 C C . PHE A 1 82 ? 20.672 -12.18 -8.711 1 97.94 82 PHE A C 1
ATOM 685 O O . PHE A 1 82 ? 20.156 -11.086 -8.469 1 97.94 82 PHE A O 1
ATOM 692 N N . LEU A 1 83 ? 20.703 -13.219 -7.855 1 97.81 83 LEU A N 1
ATOM 693 C CA . LEU A 1 83 ? 19.938 -13.156 -6.613 1 97.81 83 LEU A CA 1
ATOM 694 C C . LEU A 1 83 ? 20.469 -12.047 -5.711 1 97.81 83 LEU A C 1
ATOM 696 O O . LEU A 1 83 ? 19.688 -11.297 -5.121 1 97.81 83 LEU A O 1
ATOM 700 N N . GLU A 1 84 ? 21.75 -11.883 -5.625 1 97.44 84 GLU A N 1
ATOM 701 C CA . GLU A 1 84 ? 22.359 -10.836 -4.809 1 97.44 84 GLU A CA 1
ATOM 702 C C . GLU A 1 84 ? 22 -9.445 -5.336 1 97.44 84 GLU A C 1
ATOM 704 O O . GLU A 1 84 ? 21.797 -8.516 -4.551 1 97.44 84 GLU A O 1
ATOM 709 N N . LYS A 1 85 ? 22.016 -9.305 -6.641 1 98.25 85 LYS A N 1
ATOM 710 C CA . LYS A 1 85 ? 21.625 -8.031 -7.238 1 98.25 85 LYS A CA 1
ATOM 711 C C . LYS A 1 85 ? 20.172 -7.688 -6.898 1 98.25 85 LYS A C 1
ATOM 713 O O . LYS A 1 85 ? 19.859 -6.539 -6.574 1 98.25 85 LYS A O 1
ATOM 718 N N . LEU A 1 86 ? 19.312 -8.711 -6.934 1 98.31 86 LEU A N 1
ATOM 719 C CA . LEU A 1 86 ? 17.922 -8.477 -6.59 1 98.31 86 LEU A CA 1
ATOM 720 C C . LEU A 1 86 ? 17.781 -8.086 -5.121 1 98.31 86 LEU A C 1
ATOM 722 O O . LEU A 1 86 ? 17 -7.191 -4.781 1 98.31 86 LEU A O 1
ATOM 726 N N . VAL A 1 87 ? 18.5 -8.773 -4.285 1 97.62 87 VAL A N 1
ATOM 727 C CA . VAL A 1 87 ? 18.453 -8.469 -2.859 1 97.62 87 VAL A CA 1
ATOM 728 C C . VAL A 1 87 ? 18.875 -7.016 -2.627 1 97.62 87 VAL A C 1
ATOM 730 O O . VAL A 1 87 ? 18.234 -6.293 -1.859 1 97.62 87 VAL A O 1
ATOM 733 N N . GLU A 1 88 ? 19.906 -6.555 -3.318 1 97.06 88 GLU A N 1
ATOM 734 C CA . GLU A 1 88 ? 20.359 -5.172 -3.211 1 97.06 88 GLU A CA 1
ATOM 735 C C . GLU A 1 88 ? 19.312 -4.207 -3.768 1 97.06 88 GLU A C 1
ATOM 737 O O . GLU A 1 88 ? 19.125 -3.119 -3.223 1 97.06 88 GLU A O 1
ATOM 742 N N . TYR A 1 89 ? 18.734 -4.613 -4.855 1 97.75 89 TYR A N 1
ATOM 743 C CA . TYR A 1 89 ? 17.688 -3.785 -5.445 1 97.75 89 TYR A CA 1
ATOM 744 C C . TYR A 1 89 ? 16.578 -3.504 -4.438 1 97.75 89 TYR A C 1
ATOM 746 O O . TYR A 1 89 ? 16.062 -2.387 -4.371 1 97.75 89 TYR A O 1
ATOM 754 N N . PHE A 1 90 ? 16.281 -4.516 -3.639 1 97.5 90 PHE A N 1
ATOM 755 C CA . PHE A 1 90 ? 15.211 -4.379 -2.666 1 97.5 90 PHE A CA 1
ATOM 756 C C . PHE A 1 90 ? 15.766 -4.043 -1.287 1 97.5 90 PHE A C 1
ATOM 758 O O . PHE A 1 90 ? 15.133 -4.344 -0.269 1 97.5 90 PHE A O 1
ATOM 765 N N . ALA A 1 91 ? 16.875 -3.447 -1.18 1 95.62 91 ALA A N 1
ATOM 766 C CA . ALA A 1 91 ? 17.547 -3.158 0.077 1 95.62 91 ALA A CA 1
ATOM 767 C C . ALA A 1 91 ? 16.688 -2.291 0.988 1 95.62 91 ALA A C 1
ATOM 769 O O . ALA A 1 91 ? 16.734 -2.424 2.213 1 95.62 91 ALA A O 1
ATOM 770 N N . LEU A 1 92 ? 15.906 -1.417 0.393 1 92.5 92 LEU A N 1
ATOM 771 C CA . LEU A 1 92 ? 15.031 -0.572 1.195 1 92.5 92 LEU A CA 1
ATOM 772 C C . LEU A 1 92 ? 14.141 -1.418 2.098 1 92.5 92 LEU A C 1
ATOM 774 O O . LEU A 1 92 ? 13.891 -1.055 3.25 1 92.5 92 LEU A O 1
ATOM 778 N N . ILE A 1 93 ? 13.688 -2.469 1.609 1 94 93 ILE A N 1
ATOM 779 C CA . ILE A 1 93 ? 12.758 -3.326 2.33 1 94 93 ILE A CA 1
ATOM 780 C C . ILE A 1 93 ? 13.523 -4.379 3.125 1 94 93 ILE A C 1
ATOM 782 O O . ILE A 1 93 ? 13.164 -4.699 4.258 1 94 93 ILE A O 1
ATOM 786 N N . LEU A 1 94 ? 14.641 -4.82 2.613 1 95.75 94 LEU A N 1
ATOM 787 C CA . LEU A 1 94 ? 15.273 -6.023 3.125 1 95.75 94 LEU A CA 1
AT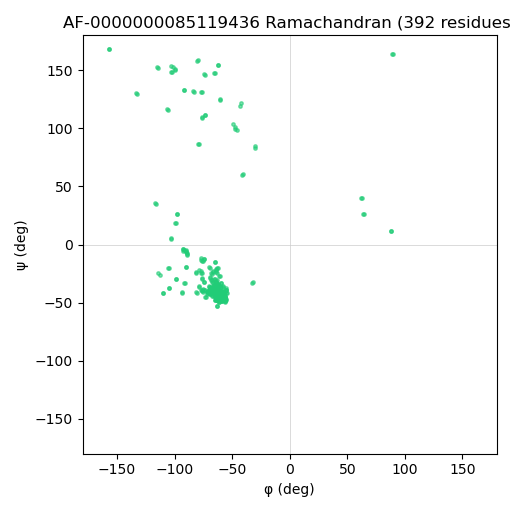OM 788 C C . LEU A 1 94 ? 16.406 -5.672 4.094 1 95.75 94 LEU A C 1
ATOM 790 O O . LEU A 1 94 ? 16.75 -6.469 4.969 1 95.75 94 LEU A O 1
ATOM 794 N N . ASN A 1 95 ? 17.016 -4.578 3.9 1 94.94 95 ASN A N 1
ATOM 795 C CA . ASN A 1 95 ? 18.172 -4.23 4.73 1 94.94 95 ASN A CA 1
ATOM 796 C C . ASN A 1 95 ? 17.734 -3.754 6.113 1 94.94 95 ASN A C 1
ATOM 798 O O . ASN A 1 95 ? 17.203 -2.65 6.258 1 94.94 95 ASN A O 1
ATOM 802 N N . GLU A 1 96 ? 17.969 -4.535 7.07 1 92.06 96 GLU A N 1
ATOM 803 C CA . GLU A 1 96 ? 17.516 -4.254 8.43 1 92.06 96 GLU A CA 1
ATOM 804 C C . GLU A 1 96 ? 18.672 -3.744 9.297 1 92.06 96 GLU A C 1
ATOM 806 O O . GLU A 1 96 ? 18.516 -3.559 10.5 1 92.06 96 GLU A O 1
ATOM 811 N N . GLU A 1 97 ? 19.75 -3.553 8.75 1 92.44 97 GLU A N 1
ATOM 812 C CA . GLU A 1 97 ? 20.953 -3.26 9.539 1 92.44 97 GLU A CA 1
ATOM 813 C C . GLU A 1 97 ? 21.391 -1.81 9.352 1 92.44 97 GLU A C 1
ATOM 815 O O . GLU A 1 97 ? 21.703 -1.122 10.328 1 92.44 97 GLU A O 1
ATOM 820 N N . GLU A 1 98 ? 21.344 -1.345 8.156 1 92.94 98 GLU A N 1
ATOM 821 C CA . GLU A 1 98 ? 21.859 -0.008 7.875 1 92.94 98 GLU A CA 1
ATOM 822 C C . GLU A 1 98 ? 20.812 1.062 8.18 1 92.94 98 GLU A C 1
ATOM 824 O O . GLU A 1 98 ? 19.703 1.013 7.664 1 92.94 98 GLU A O 1
ATOM 829 N N . LYS A 1 99 ? 21.203 2.043 8.867 1 91.94 99 LYS A N 1
ATOM 830 C CA . LYS A 1 99 ? 20.328 3.105 9.352 1 91.94 99 LYS A CA 1
ATOM 831 C C . LYS A 1 99 ? 19.672 3.846 8.188 1 91.94 99 LYS A C 1
ATOM 833 O O . LYS A 1 99 ? 18.5 4.242 8.281 1 91.94 99 LYS A O 1
ATOM 838 N N . ILE A 1 100 ? 20.438 4.035 7.199 1 90.88 100 ILE A N 1
ATOM 839 C CA . ILE A 1 100 ? 19.922 4.797 6.059 1 90.88 100 ILE A CA 1
ATOM 840 C C . ILE A 1 100 ? 18.672 4.121 5.5 1 90.88 100 ILE A C 1
ATOM 842 O O . ILE A 1 100 ? 17.703 4.793 5.156 1 90.88 100 ILE A O 1
ATOM 846 N N . PHE A 1 101 ? 18.672 2.791 5.422 1 91.81 101 PHE A N 1
ATOM 847 C CA . PHE A 1 101 ? 17.531 2.059 4.875 1 91.81 101 PHE A CA 1
ATOM 848 C C . PHE A 1 101 ? 16.406 1.956 5.898 1 91.81 101 PHE A C 1
ATOM 850 O O . PHE A 1 101 ? 15.227 2.047 5.551 1 91.81 101 PHE A O 1
ATOM 857 N N . ILE A 1 102 ? 16.781 1.816 7.102 1 90.5 102 ILE A N 1
ATOM 858 C CA . ILE A 1 102 ? 15.789 1.749 8.18 1 90.5 102 ILE A CA 1
ATOM 859 C C . ILE A 1 102 ? 15 3.055 8.234 1 90.5 102 ILE A C 1
ATOM 861 O O . ILE A 1 102 ? 13.766 3.041 8.266 1 90.5 102 ILE A O 1
ATOM 865 N N . ASP A 1 103 ? 15.68 4.172 8.203 1 90.69 103 ASP A N 1
ATOM 866 C CA . ASP A 1 103 ? 15.062 5.492 8.258 1 90.69 103 ASP A CA 1
ATOM 867 C C . ASP A 1 103 ? 14.188 5.734 7.027 1 90.69 103 ASP A C 1
ATOM 869 O O . ASP A 1 103 ? 13.055 6.211 7.145 1 90.69 103 ASP A O 1
ATOM 873 N N . ALA A 1 104 ? 14.734 5.359 5.887 1 89.19 104 ALA A N 1
ATOM 874 C CA . ALA A 1 104 ? 14.023 5.578 4.633 1 89.19 104 ALA A CA 1
ATOM 875 C C . ALA A 1 104 ? 12.719 4.789 4.594 1 89.19 104 ALA A C 1
ATOM 877 O O . ALA A 1 104 ? 11.688 5.301 4.156 1 89.19 104 ALA A O 1
ATOM 878 N N . ARG A 1 105 ? 12.742 3.578 4.996 1 87 105 ARG A N 1
ATOM 879 C CA . ARG A 1 105 ? 11.57 2.703 4.996 1 87 105 ARG A CA 1
ATOM 880 C C . ARG A 1 105 ? 10.469 3.266 5.887 1 87 105 ARG A C 1
ATOM 882 O O . ARG A 1 105 ? 9.297 3.256 5.508 1 87 105 ARG A O 1
ATOM 889 N N . LYS A 1 106 ? 10.859 3.717 7.008 1 83.19 106 LYS A N 1
ATOM 890 C CA . LYS A 1 106 ? 9.914 4.32 7.945 1 83.19 106 LYS A CA 1
ATOM 891 C C . LYS A 1 106 ? 9.188 5.5 7.305 1 83.19 106 LYS A C 1
ATOM 893 O O . LYS A 1 106 ? 7.961 5.59 7.379 1 83.19 106 LYS A O 1
ATOM 898 N N . ILE A 1 107 ? 9.922 6.332 6.68 1 86.56 107 ILE A N 1
ATOM 899 C CA . ILE A 1 107 ? 9.383 7.562 6.109 1 86.56 107 ILE A CA 1
ATOM 900 C C . ILE A 1 107 ? 8.539 7.234 4.879 1 86.56 107 ILE A C 1
ATOM 902 O O . ILE A 1 107 ? 7.484 7.836 4.66 1 86.56 107 ILE A O 1
ATOM 906 N N . MET A 1 108 ? 9.023 6.305 4.094 1 82.75 108 MET A N 1
ATOM 907 C CA . MET A 1 108 ? 8.328 5.93 2.863 1 82.75 108 MET A CA 1
ATOM 908 C C . MET A 1 108 ? 6.906 5.477 3.156 1 82.75 108 MET A C 1
ATOM 910 O O . MET A 1 108 ? 5.957 5.93 2.512 1 82.75 108 MET A O 1
ATOM 914 N N . PHE A 1 109 ? 6.738 4.793 4.078 1 75.56 109 PHE A N 1
ATOM 915 C CA . PHE A 1 109 ? 5.418 4.266 4.391 1 75.56 109 PHE A CA 1
ATOM 916 C C . PHE A 1 109 ? 4.523 5.355 4.973 1 75.56 109 PHE A C 1
ATOM 918 O O . PHE A 1 109 ? 3.346 5.449 4.621 1 75.56 109 PHE A O 1
ATOM 925 N N . GLU A 1 110 ? 5.078 6.156 5.762 1 80.75 110 GLU A N 1
ATOM 926 C CA . GLU A 1 110 ? 4.285 7.203 6.398 1 80.75 110 GLU A CA 1
ATOM 927 C C . GLU A 1 110 ? 3.859 8.266 5.383 1 80.75 110 GLU A C 1
ATO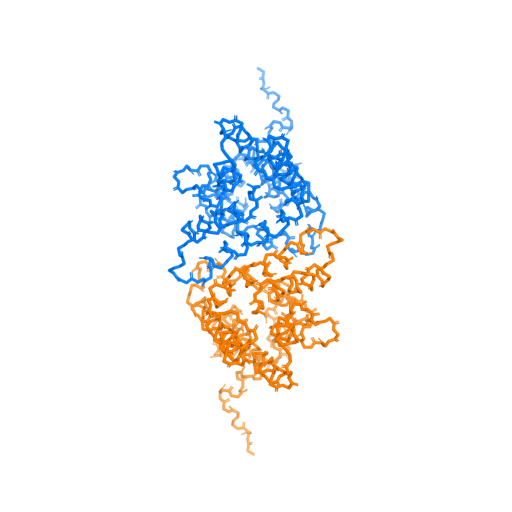M 929 O O . GLU A 1 110 ? 2.908 9.016 5.621 1 80.75 110 GLU A O 1
ATOM 934 N N . SER A 1 111 ? 4.574 8.281 4.293 1 83.19 111 SER A N 1
ATOM 935 C CA . SER A 1 111 ? 4.312 9.352 3.332 1 83.19 111 SER A CA 1
ATOM 936 C C . SER A 1 111 ? 3.297 8.914 2.285 1 83.19 111 SER A C 1
ATOM 938 O O . SER A 1 111 ? 2.855 9.719 1.464 1 83.19 111 SER A O 1
ATOM 940 N N . ILE A 1 112 ? 2.852 7.645 2.324 1 77.44 112 ILE A N 1
ATOM 941 C CA . ILE A 1 112 ? 2.018 7.078 1.269 1 77.44 112 ILE A CA 1
ATOM 942 C C . ILE A 1 112 ? 0.738 7.902 1.126 1 77.44 112 ILE A C 1
ATOM 944 O O . ILE A 1 112 ? 0.273 8.148 0.01 1 77.44 112 ILE A O 1
ATOM 948 N N . HIS A 1 113 ? 0.116 8.367 2.209 1 75.5 113 HIS A N 1
ATOM 949 C CA . HIS A 1 113 ? -1.141 9.109 2.166 1 75.5 113 HIS A CA 1
ATOM 950 C C . HIS A 1 113 ? -0.965 10.453 1.463 1 75.5 113 HIS A C 1
ATOM 952 O O . HIS A 1 113 ? -1.902 10.961 0.842 1 75.5 113 HIS A O 1
ATOM 958 N N . LEU A 1 114 ? 0.259 11.023 1.562 1 79.69 114 LEU A N 1
ATOM 959 C CA . LEU A 1 114 ? 0.529 12.281 0.883 1 79.69 114 LEU A CA 1
ATOM 960 C C . LEU A 1 114 ? 0.516 12.102 -0.631 1 79.69 114 LEU A C 1
ATOM 962 O O . LEU A 1 114 ? -0.06 12.914 -1.354 1 79.69 114 LEU A O 1
ATOM 966 N N . TYR A 1 115 ? 1.019 10.984 -0.977 1 76.81 115 TYR A N 1
ATOM 967 C CA . TYR A 1 115 ? 1.145 10.719 -2.404 1 76.81 115 TYR A CA 1
ATOM 968 C C . TYR A 1 115 ? -0.203 10.344 -3.01 1 76.81 115 TYR A C 1
ATOM 970 O O . TYR A 1 115 ? -0.445 10.578 -4.195 1 76.81 115 TYR A O 1
ATOM 978 N N . LEU A 1 116 ? -1.046 9.859 -2.223 1 74.44 116 LEU A N 1
ATOM 979 C CA . LEU A 1 116 ? -2.332 9.391 -2.721 1 74.44 116 LEU A CA 1
ATOM 980 C C . LEU A 1 116 ? -3.381 10.492 -2.652 1 74.44 116 LEU A C 1
ATOM 982 O O . LEU A 1 116 ? -4.488 10.336 -3.178 1 74.44 116 LEU A O 1
ATOM 986 N N . HIS A 1 117 ? -2.979 11.594 -2.088 1 75.75 117 HIS A N 1
ATOM 987 C CA . HIS A 1 117 ? -3.922 12.703 -1.981 1 75.75 117 HIS A CA 1
ATOM 988 C C . HIS A 1 117 ? -4.078 13.422 -3.316 1 75.75 117 HIS A C 1
ATOM 990 O O . HIS A 1 117 ? -3.088 13.812 -3.939 1 75.75 117 HIS A O 1
ATOM 996 N N . PRO A 1 118 ? -5.32 13.648 -3.717 1 74.25 118 PRO A N 1
ATOM 997 C CA . PRO A 1 118 ? -5.551 14.273 -5.02 1 74.25 118 PRO A CA 1
ATOM 998 C C . PRO A 1 118 ? -4.938 15.672 -5.117 1 74.25 118 PRO A C 1
ATOM 1000 O O . PRO A 1 118 ? -4.562 16.109 -6.203 1 74.25 118 PRO A O 1
ATOM 1003 N N . LYS A 1 119 ? -4.816 16.281 -4.02 1 80.12 119 LYS A N 1
ATOM 1004 C CA . LYS A 1 119 ? -4.258 17.641 -3.973 1 80.12 119 LYS A CA 1
ATOM 1005 C C . LYS A 1 119 ? -2.807 17.641 -4.441 1 80.12 119 LYS A C 1
ATOM 1007 O O . LYS A 1 119 ? -2.309 18.672 -4.91 1 80.12 119 LYS A O 1
ATOM 1012 N N . TYR A 1 120 ? -2.18 16.531 -4.379 1 83.25 120 TYR A N 1
ATOM 1013 C CA . TYR A 1 120 ? -0.75 16.516 -4.664 1 83.25 120 TYR A CA 1
ATOM 1014 C C . TYR A 1 120 ? -0.454 15.68 -5.906 1 83.25 120 TYR A C 1
ATOM 1016 O O . TYR A 1 120 ? 0.568 14.992 -5.969 1 83.25 120 TYR A O 1
ATOM 1024 N N . LYS A 1 121 ? -1.338 15.766 -6.773 1 77.25 121 LYS A N 1
ATOM 1025 C CA . LYS A 1 121 ? -1.213 15.008 -8.016 1 77.25 121 LYS A CA 1
ATOM 1026 C C . LYS A 1 121 ? 0.075 15.367 -8.75 1 77.25 121 LYS A C 1
ATOM 1028 O O . LYS A 1 121 ? 0.711 14.508 -9.359 1 77.25 121 LYS A O 1
ATOM 1033 N N . GLU A 1 122 ? 0.426 16.562 -8.672 1 79.25 122 GLU A N 1
ATOM 1034 C CA . GLU A 1 122 ? 1.637 17 -9.359 1 79.25 122 GLU A CA 1
ATOM 1035 C C . GLU A 1 122 ? 2.885 16.406 -8.719 1 79.25 122 GLU A C 1
ATOM 1037 O O . GLU A 1 122 ? 3.822 16.016 -9.422 1 79.25 122 GLU A O 1
ATOM 1042 N N . GLU A 1 123 ? 2.939 16.344 -7.426 1 80.81 123 GLU A N 1
ATOM 1043 C CA . GLU A 1 123 ? 4.047 15.711 -6.715 1 80.81 123 GLU A CA 1
ATOM 1044 C C . GLU A 1 123 ? 4.129 14.219 -7.035 1 80.81 123 GLU A C 1
ATOM 1046 O O . GLU A 1 123 ? 5.223 13.664 -7.156 1 80.81 123 GLU A O 1
ATOM 1051 N N . MET A 1 124 ? 3.049 13.688 -7.281 1 76.31 124 MET A N 1
ATOM 1052 C CA . MET A 1 124 ? 2.98 12.281 -7.668 1 76.31 124 MET A CA 1
ATOM 1053 C C . MET A 1 124 ? 3.686 12.055 -9 1 76.31 124 MET A C 1
ATOM 1055 O O . MET A 1 124 ? 4.352 11.031 -9.188 1 76.31 124 MET A O 1
ATOM 1059 N N . LYS A 1 125 ? 3.576 12.969 -9.781 1 76.25 125 LYS A N 1
ATOM 1060 C CA . LYS A 1 125 ? 4.25 12.852 -11.07 1 76.25 125 LYS A CA 1
ATOM 1061 C C . LYS A 1 125 ? 5.762 12.75 -10.891 1 76.25 125 LYS A C 1
ATOM 1063 O O . LYS A 1 125 ? 6.43 12.008 -11.609 1 76.25 125 LYS A O 1
ATOM 1068 N N . SER A 1 126 ? 6.215 13.469 -9.898 1 75.5 126 SER A N 1
ATOM 1069 C CA . SER A 1 126 ? 7.645 13.391 -9.602 1 75.5 126 SER A CA 1
ATOM 1070 C C . SER A 1 126 ? 8.016 12.008 -9.062 1 75.5 126 SER A C 1
ATOM 1072 O O . SER A 1 126 ? 9.102 11.5 -9.359 1 75.5 126 SER A O 1
ATOM 1074 N N . CYS A 1 127 ? 7.16 11.359 -8.398 1 75.69 127 CYS A N 1
ATOM 1075 C CA . CYS A 1 127 ? 7.355 10.008 -7.895 1 75.69 127 CYS A CA 1
ATOM 1076 C C . CYS A 1 127 ? 7.395 9 -9.039 1 75.69 127 CYS A C 1
ATOM 1078 O O . CYS A 1 127 ? 8.141 8.023 -8.992 1 75.69 127 CYS A O 1
ATOM 1080 N N . GLU A 1 128 ? 6.73 9.336 -10.07 1 77.94 128 GLU A N 1
ATOM 1081 C CA . GLU A 1 128 ? 6.73 8.492 -11.258 1 77.94 128 GLU A CA 1
ATOM 1082 C C . GLU A 1 128 ? 8.133 8.367 -11.844 1 77.94 128 GLU A C 1
ATOM 1084 O O . GLU A 1 128 ? 8.531 7.293 -12.297 1 77.94 128 GLU A O 1
ATOM 1089 N N . ASN A 1 129 ? 8.875 9.391 -11.734 1 79.25 129 ASN A N 1
ATOM 1090 C CA . ASN A 1 129 ? 10.242 9.367 -12.25 1 79.25 129 ASN A CA 1
ATOM 1091 C C . ASN A 1 129 ? 11.133 8.438 -11.43 1 79.25 129 ASN A C 1
ATOM 1093 O O . ASN A 1 129 ? 11.969 7.723 -11.984 1 79.25 129 ASN A O 1
ATOM 1097 N N . THR A 1 130 ? 10.844 8.516 -10.164 1 80.69 130 THR A N 1
ATOM 1098 C CA . THR A 1 130 ? 11.594 7.617 -9.297 1 80.69 130 THR A CA 1
ATOM 1099 C C . THR A 1 130 ? 11.273 6.16 -9.609 1 80.69 130 THR A C 1
ATOM 1101 O O . THR A 1 130 ? 12.172 5.324 -9.688 1 80.69 130 THR A O 1
ATOM 1104 N N . TYR A 1 131 ? 10.086 5.922 -9.898 1 82.88 131 TYR A N 1
ATOM 1105 C CA . TYR A 1 131 ? 9.656 4.578 -10.266 1 82.88 131 TYR A CA 1
ATOM 1106 C C . TYR A 1 131 ? 10.273 4.145 -11.586 1 82.88 131 TYR A C 1
ATOM 1108 O O . TYR A 1 131 ? 10.758 3.018 -11.719 1 82.88 131 TYR A O 1
ATOM 1116 N N . ILE A 1 132 ? 10.297 5.02 -12.508 1 84.75 132 ILE A N 1
ATOM 1117 C CA . ILE A 1 132 ? 10.875 4.738 -13.812 1 84.75 132 ILE A CA 1
ATOM 1118 C C . ILE A 1 132 ? 12.359 4.418 -13.672 1 84.75 132 ILE A C 1
ATOM 1120 O O . ILE A 1 132 ? 12.859 3.465 -14.281 1 84.75 132 ILE A O 1
ATOM 1124 N N . ASN A 1 133 ? 13 5.211 -12.828 1 86.88 133 ASN A N 1
ATOM 1125 C CA . ASN A 1 133 ? 14.422 4.977 -12.602 1 86.88 133 ASN A CA 1
ATOM 1126 C C . ASN A 1 133 ? 14.672 3.605 -11.977 1 86.88 133 ASN A C 1
ATOM 1128 O O . ASN A 1 133 ? 15.562 2.877 -12.406 1 86.88 133 ASN A O 1
ATOM 1132 N N . MET A 1 134 ? 13.836 3.309 -11.039 1 90.06 134 MET A N 1
ATOM 1133 C CA . MET A 1 134 ? 13.961 2.008 -10.391 1 90.06 134 MET A CA 1
ATOM 1134 C C . MET A 1 134 ? 13.68 0.875 -11.367 1 90.06 134 MET A C 1
ATOM 1136 O O . MET A 1 134 ? 14.383 -0.137 -11.375 1 90.06 134 MET A O 1
ATOM 1140 N N . TYR A 1 135 ? 12.742 1.094 -12.172 1 92.69 135 TYR A N 1
ATOM 1141 C CA . TYR A 1 135 ? 12.391 0.092 -13.172 1 92.69 135 TYR A CA 1
ATOM 1142 C C . TYR A 1 135 ? 13.547 -0.132 -14.141 1 92.69 135 TYR A C 1
ATOM 1144 O O . TYR A 1 135 ? 13.844 -1.271 -14.516 1 92.69 135 TYR A O 1
ATOM 1152 N N . GLU A 1 136 ? 14.188 0.913 -14.492 1 94.94 136 GLU A N 1
ATOM 1153 C CA . GLU A 1 136 ? 15.336 0.81 -15.391 1 94.94 136 GLU A CA 1
ATOM 1154 C C . GLU A 1 136 ? 16.469 0.009 -14.75 1 94.94 136 GLU A C 1
ATOM 1156 O O . GLU A 1 136 ? 17.125 -0.783 -15.422 1 94.94 136 GLU A O 1
ATOM 1161 N N . ILE A 1 137 ? 16.625 0.238 -13.57 1 96.75 137 ILE A N 1
ATOM 1162 C CA . ILE A 1 137 ? 17.688 -0.459 -12.859 1 96.75 137 ILE A CA 1
ATOM 1163 C C . ILE A 1 137 ? 17.438 -1.965 -12.898 1 96.75 137 ILE A C 1
ATOM 1165 O O . ILE A 1 137 ? 18.328 -2.736 -13.273 1 96.75 137 ILE A O 1
ATOM 1169 N N . ILE A 1 138 ? 16.281 -2.385 -12.57 1 97.88 138 ILE A N 1
ATOM 1170 C CA . ILE A 1 138 ? 16 -3.818 -12.531 1 97.88 138 ILE A CA 1
ATOM 1171 C C . ILE A 1 138 ? 15.984 -4.379 -13.945 1 97.88 138 ILE A C 1
ATOM 1173 O O . ILE A 1 138 ? 16.406 -5.516 -14.18 1 97.88 138 ILE A O 1
ATOM 1177 N N . GLU A 1 139 ? 15.5 -3.619 -14.844 1 97.56 139 GLU A N 1
ATOM 1178 C CA . GLU A 1 139 ? 15.555 -4.051 -16.234 1 97.56 139 GLU A CA 1
ATOM 1179 C C . GLU A 1 139 ? 17 -4.336 -16.672 1 97.56 139 GLU A C 1
ATOM 1181 O O . GLU A 1 139 ? 17.266 -5.324 -17.359 1 97.56 139 GLU A O 1
ATOM 1186 N N . ASN A 1 140 ? 17.875 -3.461 -16.266 1 97.44 140 ASN A N 1
ATOM 1187 C CA . ASN A 1 140 ? 19.281 -3.641 -16.594 1 97.44 140 ASN A CA 1
ATOM 1188 C C . ASN A 1 140 ? 19.859 -4.895 -15.945 1 97.44 140 ASN A C 1
ATOM 1190 O O . ASN A 1 140 ? 20.688 -5.59 -16.531 1 97.44 140 ASN A O 1
ATOM 1194 N N . ILE A 1 141 ? 19.469 -5.133 -14.75 1 98.12 141 ILE A N 1
ATOM 1195 C CA . ILE A 1 141 ? 19.875 -6.359 -14.078 1 98.12 141 ILE A CA 1
ATOM 1196 C C . ILE A 1 141 ? 19.453 -7.57 -14.914 1 98.12 141 ILE A C 1
ATOM 1198 O O . ILE A 1 141 ? 20.266 -8.461 -15.18 1 98.12 141 ILE A O 1
ATOM 1202 N N . PHE A 1 142 ? 18.188 -7.605 -15.352 1 98.38 142 PHE A N 1
ATOM 1203 C CA . PHE A 1 142 ? 17.672 -8.711 -16.141 1 98.38 142 PHE A CA 1
ATOM 1204 C C . PHE A 1 142 ? 18.391 -8.812 -17.484 1 98.38 142 PHE A C 1
ATOM 1206 O O . PHE A 1 142 ? 18.766 -9.906 -17.906 1 98.38 142 PHE A O 1
ATOM 1213 N N . ASP A 1 143 ? 18.594 -7.641 -18.109 1 97.81 143 ASP A N 1
ATOM 1214 C CA . ASP A 1 143 ? 19.266 -7.625 -19.406 1 97.81 143 ASP A CA 1
ATOM 1215 C C . ASP A 1 143 ? 20.656 -8.25 -19.312 1 97.81 143 ASP A C 1
ATOM 1217 O O . ASP A 1 143 ? 21.031 -9.078 -20.141 1 97.81 143 ASP A O 1
ATOM 1221 N N . GLU A 1 144 ? 21.406 -7.848 -18.344 1 97 144 GLU A N 1
ATOM 1222 C CA . GLU A 1 144 ? 22.75 -8.367 -18.125 1 97 144 GLU A CA 1
ATOM 1223 C C . GLU A 1 144 ? 22.734 -9.883 -17.953 1 97 144 GLU A C 1
ATOM 1225 O O . GLU A 1 144 ? 23.562 -10.594 -18.516 1 97 144 GLU A O 1
ATOM 1230 N N . GLU A 1 145 ? 21.797 -10.383 -17.188 1 97.31 145 GLU A N 1
ATOM 1231 C CA . GLU A 1 145 ? 21.766 -11.805 -16.859 1 97.31 145 GLU A CA 1
ATOM 1232 C C . GLU A 1 145 ? 21.25 -12.625 -18.047 1 97.31 145 GLU A C 1
ATOM 1234 O O . GLU A 1 145 ? 21.594 -13.797 -18.203 1 97.31 145 GLU A O 1
ATOM 1239 N N . ILE A 1 146 ? 20.391 -12 -18.859 1 97.44 146 ILE A N 1
ATOM 1240 C CA . ILE A 1 146 ? 19.969 -12.633 -20.109 1 97.44 146 ILE A CA 1
ATOM 1241 C C . ILE A 1 146 ? 21.141 -12.742 -21.062 1 97.44 146 ILE A C 1
ATOM 1243 O O . ILE A 1 146 ? 21.375 -13.797 -21.672 1 97.44 146 ILE A O 1
ATOM 1247 N N . GLU A 1 147 ? 21.906 -11.664 -21.156 1 96.81 147 GLU A N 1
ATOM 1248 C CA . GLU A 1 147 ? 23.062 -11.633 -22.031 1 96.81 147 GLU A CA 1
ATOM 1249 C C . GLU A 1 147 ? 24.094 -12.672 -21.609 1 96.81 147 GLU A C 1
ATOM 1251 O O . GLU A 1 147 ? 24.734 -13.305 -22.453 1 96.81 147 GLU A O 1
ATOM 1256 N N . LYS A 1 148 ? 24.234 -12.906 -20.359 1 96.12 148 LYS A N 1
ATOM 1257 C CA . LYS A 1 148 ? 25.172 -13.883 -19.812 1 96.12 148 LYS A CA 1
ATOM 1258 C C . LYS A 1 148 ? 24.641 -15.305 -20 1 96.12 148 LYS A C 1
ATOM 1260 O O . LYS A 1 148 ? 25.359 -16.281 -19.75 1 96.12 148 LYS A O 1
ATOM 1265 N N . GLY A 1 149 ? 23.422 -15.453 -20.312 1 96.38 149 GLY A N 1
ATOM 1266 C CA . GLY A 1 149 ? 22.828 -16.766 -20.531 1 96.38 149 GLY A CA 1
ATOM 1267 C C . GLY A 1 149 ? 22.281 -17.406 -19.266 1 96.38 149 GLY A C 1
ATOM 1268 O O . GLY A 1 149 ? 21.953 -18.594 -19.25 1 96.38 149 GLY A O 1
ATOM 1269 N N . PHE A 1 150 ? 22.203 -16.625 -18.25 1 97.62 150 PHE A N 1
ATOM 1270 C CA . PHE A 1 150 ? 21.703 -17.156 -16.984 1 97.62 150 PHE A CA 1
ATOM 1271 C C . PHE A 1 150 ? 20.188 -17.188 -16.984 1 97.62 150 PHE A C 1
ATOM 1273 O O . PHE A 1 150 ? 19.594 -18.172 -16.531 1 97.62 150 PHE A O 1
ATOM 1280 N N . LEU A 1 151 ? 19.516 -16.141 -17.516 1 97.88 151 LEU A N 1
ATOM 1281 C CA . LEU A 1 151 ? 18.062 -16.047 -17.516 1 97.88 151 LEU A CA 1
ATOM 1282 C C . LEU A 1 151 ? 17.516 -16.391 -18.906 1 97.88 151 LEU A C 1
ATOM 1284 O O . LEU A 1 151 ? 18.172 -16.188 -19.922 1 97.88 151 LEU A O 1
ATOM 1288 N N . LYS A 1 152 ? 16.266 -16.875 -18.859 1 97.75 152 LYS A N 1
ATOM 1289 C CA . LYS A 1 152 ? 15.516 -17.078 -20.094 1 97.75 152 LYS A CA 1
ATOM 1290 C C . LYS A 1 152 ? 15.297 -15.766 -20.828 1 97.75 152 LYS A C 1
ATOM 1292 O O . LYS A 1 152 ? 15.195 -14.703 -20.203 1 97.75 152 LYS A O 1
ATOM 1297 N N . LYS A 1 153 ? 15.125 -15.805 -22.109 1 96.25 153 LYS A N 1
ATOM 1298 C CA . LYS A 1 153 ? 15.016 -14.633 -22.969 1 96.25 153 LYS A CA 1
ATOM 1299 C C . LYS A 1 153 ? 13.781 -13.805 -22.625 1 96.25 153 LYS A C 1
ATOM 1301 O O . LYS A 1 153 ? 13.789 -12.578 -22.734 1 96.25 153 LYS A O 1
ATOM 1306 N N . ASP A 1 154 ? 12.734 -14.461 -22.188 1 95.5 154 ASP A N 1
ATOM 1307 C CA . ASP A 1 154 ? 11.484 -13.758 -21.922 1 95.5 154 ASP A CA 1
ATOM 1308 C C . ASP A 1 154 ? 11.312 -13.461 -20.438 1 95.5 154 ASP A C 1
ATOM 1310 O O . ASP A 1 154 ? 10.211 -13.156 -19.984 1 95.5 154 ASP A O 1
ATOM 1314 N N . SER A 1 155 ? 12.422 -13.508 -19.672 1 97.12 155 SER A N 1
ATOM 1315 C CA . SER A 1 155 ? 12.352 -13.367 -18.219 1 97.12 155 SER A CA 1
ATOM 1316 C C . SER A 1 155 ? 11.945 -11.953 -17.828 1 97.12 155 SER A C 1
ATOM 1318 O O . SER A 1 155 ? 11.383 -11.742 -16.75 1 97.12 155 SER A O 1
ATOM 1320 N N . LYS A 1 156 ? 12.172 -10.953 -18.641 1 96.69 156 LYS A N 1
ATOM 1321 C CA . LYS A 1 156 ? 11.906 -9.555 -18.312 1 96.69 156 LYS A CA 1
ATOM 1322 C C . LYS A 1 156 ? 10.406 -9.32 -18.109 1 96.69 156 LYS A C 1
ATOM 1324 O O . LYS A 1 156 ? 10.016 -8.391 -17.406 1 96.69 156 LYS A O 1
ATOM 1329 N N . LYS A 1 157 ? 9.602 -10.148 -18.672 1 95.19 157 LYS A N 1
ATOM 1330 C CA . LYS A 1 157 ? 8.156 -10 -18.547 1 95.19 157 LYS A CA 1
ATOM 1331 C C . LYS A 1 157 ? 7.703 -10.195 -17.109 1 95.19 157 LYS A C 1
ATOM 1333 O O . LYS A 1 157 ? 6.586 -9.812 -16.75 1 95.19 157 LYS A O 1
ATOM 1338 N N . THR A 1 158 ? 8.562 -10.766 -16.25 1 96.62 158 THR A N 1
ATOM 1339 C CA . THR A 1 158 ? 8.203 -11.078 -14.875 1 96.62 158 THR A CA 1
ATOM 1340 C C . THR A 1 158 ? 8.508 -9.898 -13.953 1 96.62 158 THR A C 1
ATOM 1342 O O . THR A 1 158 ? 8.078 -9.875 -12.805 1 96.62 158 THR A O 1
ATOM 1345 N N . ILE A 1 159 ? 9.164 -8.898 -14.445 1 97.31 159 ILE A N 1
ATOM 1346 C CA . ILE A 1 159 ? 9.664 -7.812 -13.617 1 97.31 159 ILE A CA 1
ATOM 1347 C C . ILE A 1 159 ? 8.5 -7.137 -12.898 1 97.31 159 ILE A C 1
ATOM 1349 O O . ILE A 1 159 ? 8.531 -6.965 -11.68 1 97.31 159 ILE A O 1
ATOM 1353 N N . LYS A 1 160 ? 7.469 -6.816 -13.633 1 95.62 160 LYS A N 1
ATOM 1354 C CA . LYS A 1 160 ? 6.328 -6.125 -13.039 1 95.62 160 LYS A CA 1
ATOM 1355 C C . LYS A 1 160 ? 5.699 -6.957 -11.922 1 95.62 160 LYS A C 1
ATOM 1357 O O . LYS A 1 160 ? 5.281 -6.414 -10.898 1 95.62 160 LYS A O 1
ATOM 1362 N N . VAL A 1 161 ? 5.695 -8.219 -12.125 1 97.44 161 VAL A N 1
ATOM 1363 C CA . VAL A 1 161 ? 5.102 -9.125 -11.156 1 97.44 161 VAL A CA 1
ATOM 1364 C C . VAL A 1 161 ? 5.984 -9.203 -9.906 1 97.44 161 VAL A C 1
ATOM 1366 O O . VAL A 1 161 ? 5.484 -9.172 -8.781 1 97.44 161 VAL A O 1
ATOM 1369 N N . ILE A 1 162 ? 7.277 -9.273 -10.109 1 98.31 162 ILE A N 1
ATOM 1370 C CA . ILE A 1 162 ? 8.219 -9.328 -9 1 98.31 162 ILE A CA 1
ATOM 1371 C C . ILE A 1 162 ? 8.078 -8.07 -8.141 1 98.31 162 ILE A C 1
ATOM 1373 O O . ILE A 1 162 ? 7.961 -8.156 -6.918 1 98.31 162 ILE A O 1
ATOM 1377 N N . LEU A 1 163 ? 8.039 -6.957 -8.82 1 97.19 163 LEU A N 1
ATOM 1378 C CA . LEU A 1 163 ? 7.918 -5.684 -8.117 1 97.19 163 LEU A CA 1
ATOM 1379 C C . LEU A 1 163 ? 6.605 -5.613 -7.34 1 97.19 163 LEU A C 1
ATOM 1381 O O . LEU A 1 163 ? 6.594 -5.25 -6.164 1 97.19 163 LEU A O 1
ATOM 1385 N N . ALA A 1 164 ? 5.574 -5.945 -7.984 1 96.88 164 ALA A N 1
ATOM 1386 C CA . ALA A 1 164 ? 4.262 -5.922 -7.344 1 96.88 164 ALA A CA 1
ATOM 1387 C C . ALA A 1 164 ? 4.215 -6.879 -6.156 1 96.88 164 ALA A C 1
ATOM 1389 O O . ALA A 1 164 ? 3.656 -6.547 -5.105 1 96.88 164 ALA A O 1
ATOM 1390 N N . THR A 1 165 ? 4.758 -8.031 -6.285 1 98.44 165 THR A N 1
ATOM 1391 C CA . THR A 1 165 ? 4.73 -9.047 -5.242 1 98.44 165 THR A CA 1
ATOM 1392 C C . THR A 1 165 ? 5.469 -8.57 -3.994 1 98.44 165 THR A C 1
ATOM 1394 O O . THR A 1 165 ? 4.934 -8.633 -2.887 1 98.44 165 THR A O 1
ATOM 1397 N N . ILE A 1 166 ? 6.586 -8.07 -4.199 1 97.88 166 ILE A N 1
ATOM 1398 C CA . ILE A 1 166 ? 7.41 -7.676 -3.062 1 97.88 166 ILE A CA 1
ATOM 1399 C C . ILE A 1 166 ? 6.785 -6.465 -2.371 1 97.88 166 ILE A C 1
ATOM 1401 O O . ILE A 1 166 ? 6.734 -6.402 -1.141 1 97.88 166 ILE A O 1
ATOM 1405 N N . ASP A 1 167 ? 6.32 -5.535 -3.188 1 93.38 167 ASP A N 1
ATOM 1406 C CA . ASP A 1 167 ? 5.602 -4.414 -2.586 1 93.38 167 ASP A CA 1
ATOM 1407 C C . ASP A 1 167 ? 4.383 -4.902 -1.805 1 93.38 167 ASP A C 1
ATOM 1409 O O . ASP A 1 167 ? 4.102 -4.406 -0.711 1 93.38 167 ASP A O 1
ATOM 1413 N N . GLY A 1 168 ? 3.68 -5.836 -2.373 1 94.44 168 GLY A N 1
ATOM 1414 C CA . GLY A 1 168 ? 2.545 -6.422 -1.675 1 94.44 168 GLY A CA 1
ATOM 1415 C C . GLY A 1 168 ? 2.934 -7.113 -0.381 1 94.44 168 GLY A C 1
ATOM 1416 O O . GLY A 1 168 ? 2.23 -7 0.625 1 94.44 168 GLY A O 1
ATOM 1417 N N . MET A 1 169 ? 4.008 -7.805 -0.358 1 96.25 169 MET A N 1
ATOM 1418 C CA . MET A 1 169 ? 4.492 -8.469 0.85 1 96.25 169 MET A CA 1
ATOM 1419 C C . MET A 1 169 ? 4.871 -7.445 1.916 1 96.25 169 MET A C 1
ATOM 1421 O O . MET A 1 169 ? 4.57 -7.633 3.096 1 96.25 169 MET A O 1
ATOM 1425 N N . TYR A 1 170 ? 5.48 -6.48 1.471 1 92.25 170 TYR A N 1
ATOM 1426 C CA . TYR A 1 170 ? 5.812 -5.402 2.398 1 92.25 170 TYR A CA 1
ATOM 1427 C C . TYR A 1 170 ? 4.555 -4.824 3.037 1 92.25 170 TYR A C 1
ATOM 1429 O O . TYR A 1 170 ? 4.5 -4.648 4.258 1 92.25 170 TYR A O 1
ATOM 1437 N N . TYR A 1 171 ? 3.619 -4.531 2.203 1 87.56 171 TYR A N 1
ATOM 1438 C CA . TYR A 1 171 ? 2.35 -4.008 2.699 1 87.56 171 TYR A CA 1
ATOM 1439 C C . TYR A 1 171 ? 1.729 -4.961 3.715 1 87.56 171 TYR A C 1
ATOM 1441 O O . TYR A 1 171 ? 1.271 -4.535 4.777 1 87.56 171 TYR A O 1
ATOM 1449 N N . HIS A 1 172 ? 1.738 -6.191 3.408 1 90.19 172 HIS A N 1
ATOM 1450 C CA . HIS A 1 172 ? 1.173 -7.188 4.312 1 90.19 172 HIS A CA 1
ATOM 1451 C C . HIS A 1 172 ? 1.922 -7.215 5.641 1 90.19 172 HIS A C 1
ATOM 1453 O O . HIS A 1 172 ? 1.32 -7.434 6.691 1 90.19 172 HIS A O 1
ATOM 1459 N N . SER A 1 173 ? 3.176 -7.012 5.617 1 90 173 SER A N 1
ATOM 1460 C CA . SER A 1 173 ? 3.99 -7.047 6.824 1 90 173 SER A CA 1
ATOM 1461 C C . SER A 1 173 ? 3.633 -5.902 7.766 1 90 173 SER A C 1
ATOM 1463 O O . SER A 1 173 ? 3.914 -5.965 8.969 1 90 173 SER A O 1
ATOM 1465 N N . LEU A 1 174 ? 3.07 -4.875 7.227 1 82.62 174 LEU A N 1
ATOM 1466 C CA . LEU A 1 174 ? 2.684 -3.723 8.031 1 82.62 174 LEU A CA 1
ATOM 1467 C C . LEU A 1 174 ? 1.347 -3.967 8.727 1 82.62 174 LEU A C 1
ATOM 1469 O O . LEU A 1 174 ? 1.04 -3.33 9.734 1 82.62 174 LEU A O 1
ATOM 1473 N N . ILE A 1 175 ? 0.564 -4.82 8.195 1 81.12 175 ILE A N 1
ATOM 1474 C CA . ILE A 1 175 ? -0.798 -5 8.688 1 81.12 175 ILE A CA 1
ATOM 1475 C C . ILE A 1 175 ? -0.89 -6.297 9.492 1 81.12 175 ILE A C 1
ATOM 1477 O O . ILE A 1 175 ? -1.718 -6.41 10.398 1 81.12 175 ILE A O 1
ATOM 1481 N N . ILE A 1 176 ? -0.172 -7.312 9.016 1 84.44 176 ILE A N 1
ATOM 1482 C CA . ILE A 1 176 ? -0.259 -8.633 9.633 1 84.44 176 ILE A CA 1
ATOM 1483 C C . ILE A 1 176 ? 0.812 -8.766 10.711 1 84.44 176 ILE A C 1
ATOM 1485 O O . ILE A 1 176 ? 1.996 -8.547 10.453 1 84.44 176 ILE A O 1
ATOM 1489 N N . ASP A 1 177 ? 0.346 -9.273 11.867 1 81.56 177 ASP A N 1
ATOM 1490 C CA . ASP A 1 177 ? 1.292 -9.484 12.961 1 81.56 177 ASP A CA 1
ATOM 1491 C C . ASP A 1 177 ? 2.182 -10.695 12.688 1 81.56 177 ASP A C 1
ATOM 1493 O O . ASP A 1 177 ? 1.75 -11.656 12.055 1 81.56 177 ASP A O 1
ATOM 1497 N N . ASP A 1 178 ? 3.346 -10.711 13.07 1 86.75 178 ASP A N 1
ATOM 1498 C CA . ASP A 1 178 ? 4.293 -11.82 13.016 1 86.75 178 ASP A CA 1
ATOM 1499 C C . ASP A 1 178 ? 4.602 -12.203 11.57 1 86.75 178 ASP A C 1
ATOM 1501 O O . ASP A 1 178 ? 4.781 -13.383 11.258 1 86.75 178 ASP A O 1
ATOM 1505 N N . TYR A 1 179 ? 4.469 -11.305 10.727 1 90.12 179 TYR A N 1
ATOM 1506 C CA . TYR A 1 179 ? 4.852 -11.5 9.328 1 90.12 179 TYR A CA 1
ATOM 1507 C C . TYR A 1 179 ? 6.367 -11.5 9.172 1 90.12 179 TYR A C 1
ATOM 1509 O O . TYR A 1 179 ? 7.027 -10.492 9.445 1 90.12 179 TYR A O 1
ATOM 1517 N N . ASN A 1 180 ? 6.961 -12.641 8.836 1 94.38 180 ASN A N 1
ATOM 1518 C CA . ASN A 1 180 ? 8.391 -12.672 8.562 1 94.38 180 ASN A CA 1
ATOM 1519 C C . ASN A 1 180 ? 8.703 -12.164 7.16 1 94.38 180 ASN A C 1
ATOM 1521 O O . ASN A 1 180 ? 8.859 -12.961 6.227 1 94.38 180 ASN A O 1
ATOM 1525 N N . LEU A 1 181 ? 8.852 -10.93 7.055 1 94.88 181 LEU A N 1
ATOM 1526 C CA . LEU A 1 181 ? 8.977 -10.258 5.766 1 94.88 181 LEU A CA 1
ATOM 1527 C C . LEU A 1 181 ? 10.227 -10.727 5.027 1 94.88 181 LEU A C 1
ATOM 1529 O O . LEU A 1 181 ? 10.156 -11.156 3.877 1 94.88 181 LEU A O 1
ATOM 1533 N N . LYS A 1 182 ? 11.406 -10.672 5.664 1 95.88 182 LYS A N 1
ATOM 1534 C CA . LYS A 1 182 ? 12.68 -11.008 5.031 1 95.88 182 LYS A CA 1
ATOM 1535 C C . LYS A 1 182 ? 12.672 -12.438 4.508 1 95.88 182 LYS A C 1
ATOM 1537 O O . LYS A 1 182 ? 13.016 -12.68 3.348 1 95.88 182 LYS A O 1
ATOM 1542 N N . GLU A 1 183 ? 12.25 -13.281 5.328 1 97 183 GLU A N 1
ATOM 1543 C CA . GLU A 1 183 ? 12.211 -14.688 4.926 1 97 183 GLU A CA 1
ATOM 1544 C C . GLU A 1 183 ? 11.25 -14.898 3.756 1 97 183 GLU A C 1
ATOM 1546 O O . GLU A 1 183 ? 11.578 -15.602 2.799 1 97 183 GLU A O 1
ATOM 1551 N N . THR A 1 184 ? 10.102 -14.297 3.844 1 97.38 184 THR A N 1
ATOM 1552 C CA . THR A 1 184 ? 9.086 -14.438 2.803 1 97.38 184 THR A CA 1
ATOM 1553 C C . THR A 1 184 ? 9.609 -13.922 1.466 1 97.38 184 THR A C 1
ATOM 1555 O O . THR A 1 184 ? 9.492 -14.602 0.443 1 97.38 184 THR A O 1
ATOM 1558 N N . ILE A 1 185 ? 10.234 -12.789 1.498 1 98.19 185 ILE A N 1
ATOM 1559 C CA . ILE A 1 185 ? 10.75 -12.188 0.274 1 98.19 185 ILE A CA 1
ATOM 1560 C C . ILE A 1 185 ? 11.898 -13.023 -0.273 1 98.19 185 ILE A C 1
ATOM 1562 O O . ILE A 1 185 ? 11.969 -13.281 -1.478 1 98.19 185 ILE A O 1
ATOM 1566 N N . MET A 1 186 ? 12.75 -13.469 0.612 1 97.94 186 MET A N 1
ATOM 1567 C CA . MET A 1 186 ? 13.891 -14.273 0.177 1 97.94 186 MET A CA 1
ATOM 1568 C C . MET A 1 186 ? 13.43 -15.578 -0.462 1 97.94 186 MET A C 1
ATOM 1570 O O . MET A 1 186 ? 13.938 -15.969 -1.515 1 97.94 186 MET A O 1
ATOM 1574 N N . ASP A 1 187 ? 12.516 -16.219 0.2 1 97.81 187 ASP A N 1
ATOM 1575 C CA . ASP A 1 187 ? 11.961 -17.438 -0.372 1 97.81 187 ASP A CA 1
ATOM 1576 C C . ASP A 1 187 ? 11.367 -17.188 -1.756 1 97.81 187 ASP A C 1
ATOM 1578 O O . ASP A 1 187 ? 11.594 -17.969 -2.688 1 97.81 187 ASP A O 1
ATOM 1582 N N . TYR A 1 188 ? 10.703 -16.141 -1.88 1 98.19 188 TYR A N 1
ATOM 1583 C CA . TYR A 1 188 ? 10.086 -15.781 -3.15 1 98.19 188 TYR A CA 1
ATOM 1584 C C . TYR A 1 188 ? 11.148 -15.508 -4.211 1 98.19 188 TYR A C 1
ATOM 1586 O O . TYR A 1 188 ? 11.047 -16 -5.34 1 98.19 188 TYR A O 1
ATOM 1594 N N . LEU A 1 189 ? 12.148 -14.711 -3.865 1 98.19 189 LEU A N 1
ATOM 1595 C CA . LEU A 1 189 ? 13.188 -14.359 -4.824 1 98.19 189 LEU A CA 1
ATOM 1596 C C . LEU A 1 189 ? 13.969 -15.594 -5.262 1 98.19 189 LEU A C 1
ATOM 1598 O O . LEU A 1 189 ? 14.32 -15.727 -6.434 1 98.19 189 LEU A O 1
ATOM 1602 N N . ILE A 1 190 ? 14.227 -16.469 -4.332 1 97.94 190 ILE A N 1
ATOM 1603 C CA . ILE A 1 190 ? 14.945 -17.703 -4.641 1 97.94 190 ILE A CA 1
ATOM 1604 C C . ILE A 1 190 ? 14.117 -18.547 -5.609 1 97.94 190 ILE A C 1
ATOM 1606 O O . ILE A 1 190 ? 14.625 -19.016 -6.633 1 97.94 190 ILE A O 1
ATOM 1610 N N . GLU A 1 191 ? 12.867 -18.703 -5.301 1 96.19 191 GLU A N 1
ATOM 1611 C CA . GLU A 1 191 ? 11.977 -19.484 -6.16 1 96.19 191 GLU A CA 1
ATOM 1612 C C . GLU A 1 191 ? 11.859 -18.859 -7.547 1 96.19 191 GLU A C 1
ATOM 1614 O O . GLU A 1 191 ? 11.898 -19.562 -8.555 1 96.19 191 GLU A O 1
ATOM 1619 N N . THR A 1 192 ? 11.688 -17.547 -7.578 1 96.38 192 THR A N 1
ATOM 1620 C CA . THR A 1 192 ? 11.57 -16.828 -8.844 1 96.38 192 THR A CA 1
ATOM 1621 C C . THR A 1 192 ? 12.844 -16.984 -9.672 1 96.38 192 THR A C 1
ATOM 1623 O O . THR A 1 192 ? 12.789 -17.234 -10.875 1 96.38 192 THR A O 1
ATO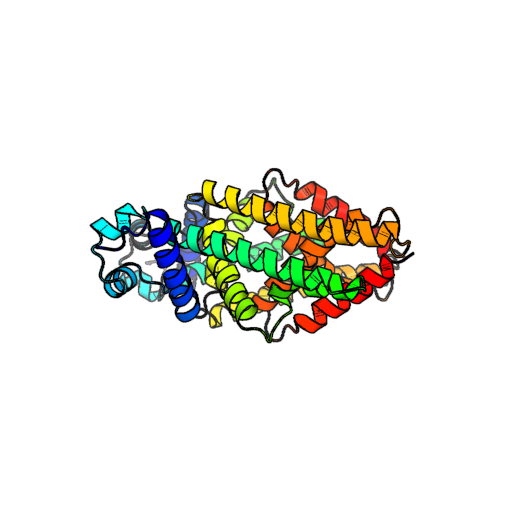M 1626 N N . THR A 1 193 ? 13.961 -16.812 -9 1 97.12 193 THR A N 1
ATOM 1627 C CA . THR A 1 193 ? 15.242 -16.984 -9.672 1 97.12 193 THR A CA 1
ATOM 1628 C C . THR A 1 193 ? 15.344 -18.375 -10.289 1 97.12 193 THR A C 1
ATOM 1630 O O . THR A 1 193 ? 15.758 -18.531 -11.445 1 97.12 193 THR A O 1
ATOM 1633 N N . ASN A 1 194 ? 14.914 -19.375 -9.562 1 96.44 194 ASN A N 1
ATOM 1634 C CA . ASN A 1 194 ? 14.969 -20.766 -10.047 1 96.44 194 ASN A CA 1
ATOM 1635 C C . ASN A 1 194 ? 14.047 -20.969 -11.242 1 96.44 194 ASN A C 1
ATOM 1637 O O . ASN A 1 194 ? 14.367 -21.734 -12.148 1 96.44 194 ASN A O 1
ATOM 1641 N N . GLN A 1 195 ? 12.992 -20.312 -11.227 1 94.12 195 GLN A N 1
ATOM 1642 C CA . GLN A 1 195 ? 12.023 -20.453 -12.305 1 94.12 195 GLN A CA 1
ATOM 1643 C C . GLN A 1 195 ? 12.5 -19.75 -13.57 1 94.12 195 GLN A C 1
ATOM 1645 O O . GLN A 1 195 ? 12.172 -20.172 -14.68 1 94.12 195 GLN A O 1
ATOM 1650 N N . LEU A 1 196 ? 13.227 -18.688 -13.367 1 96.5 196 LEU A N 1
ATOM 1651 C CA . LEU A 1 196 ? 13.594 -17.844 -14.5 1 96.5 196 LEU A CA 1
ATOM 1652 C C . LEU A 1 196 ? 14.906 -18.297 -15.117 1 96.5 196 LEU A C 1
ATOM 1654 O O . LEU A 1 196 ? 15.234 -17.922 -16.25 1 96.5 196 LEU A O 1
ATOM 1658 N N . LYS A 1 197 ? 15.633 -19.016 -14.367 1 95.81 197 LYS A N 1
ATOM 1659 C CA . LYS A 1 197 ? 16.953 -19.422 -14.852 1 95.81 197 LYS A CA 1
ATOM 1660 C C . LYS A 1 197 ? 16.828 -20.344 -16.062 1 95.81 197 LYS A C 1
ATOM 1662 O O . LYS A 1 197 ? 15.836 -21.078 -16.203 1 95.81 197 LYS A O 1
ATOM 1667 N N . ARG A 1 198 ? 17.766 -20.312 -17 1 91.31 198 ARG A N 1
ATOM 1668 C CA . ARG A 1 198 ? 17.828 -21.156 -18.203 1 91.31 198 ARG A CA 1
ATOM 1669 C C . ARG A 1 198 ? 18.234 -22.578 -17.844 1 91.31 198 ARG A C 1
ATOM 1671 O O . ARG A 1 198 ? 19.125 -22.781 -17.016 1 91.31 198 ARG A O 1
ATOM 1678 N N . MET B 1 1 ? -44.875 5.871 21.469 1 37.88 1 MET B N 1
ATOM 1679 C CA . MET B 1 1 ? -43.812 5.773 22.469 1 37.88 1 MET B CA 1
ATOM 1680 C C . MET B 1 1 ? -42.438 6.094 21.859 1 37.88 1 MET B C 1
ATOM 1682 O O . MET B 1 1 ? -42.188 5.746 20.719 1 37.88 1 MET B O 1
ATOM 1686 N N . PRO B 1 2 ? -41.625 7.035 22.281 1 44.56 2 PRO B N 1
ATOM 1687 C CA . PRO B 1 2 ? -40.375 7.34 21.578 1 44.56 2 PRO B CA 1
ATOM 1688 C C . PRO B 1 2 ? -39.594 6.082 21.203 1 44.56 2 PRO B C 1
ATOM 1690 O O . PRO B 1 2 ? -39.531 5.133 21.984 1 44.56 2 PRO B O 1
ATOM 1693 N N . LYS B 1 3 ? -39.688 5.641 20.078 1 45.91 3 LYS B N 1
ATOM 1694 C CA . LYS B 1 3 ? -39 4.434 19.641 1 45.91 3 LYS B CA 1
ATOM 1695 C C . LYS B 1 3 ? -37.688 4.238 20.375 1 45.91 3 LYS B C 1
ATOM 1697 O O . LYS B 1 3 ? -36.781 5.082 20.297 1 45.91 3 LYS B O 1
ATOM 1702 N N . ILE B 1 4 ? -37.5 3.727 21.484 1 48.78 4 ILE B N 1
ATOM 1703 C CA . ILE B 1 4 ? -36.281 3.432 22.234 1 48.78 4 ILE B CA 1
ATOM 1704 C C . ILE B 1 4 ? -35.188 2.893 21.297 1 48.78 4 ILE B C 1
ATOM 1706 O O . ILE B 1 4 ? -35.312 1.76 20.812 1 48.78 4 ILE B O 1
ATOM 1710 N N . ILE B 1 5 ? -34.781 3.588 20.375 1 58.75 5 ILE B N 1
ATOM 1711 C CA . ILE B 1 5 ? -33.719 3.119 19.484 1 58.75 5 ILE B CA 1
ATOM 1712 C C . ILE B 1 5 ? -32.562 2.582 20.312 1 58.75 5 ILE B C 1
ATOM 1714 O O . ILE B 1 5 ? -31.984 3.305 21.125 1 58.75 5 ILE B O 1
ATOM 1718 N N . ASN B 1 6 ? -32.375 1.235 20.438 1 81.75 6 ASN B N 1
ATOM 1719 C CA . ASN B 1 6 ? -31.25 0.527 21.031 1 81.75 6 ASN B CA 1
ATOM 1720 C C . ASN B 1 6 ? -29.922 1.146 20.609 1 81.75 6 ASN B C 1
ATOM 1722 O O . ASN B 1 6 ? -29.812 1.723 19.531 1 81.75 6 ASN B O 1
ATOM 1726 N N . ALA B 1 7 ? -29.203 1.606 21.578 1 88.12 7 ALA B N 1
ATOM 1727 C CA . ALA B 1 7 ? -27.875 2.217 21.438 1 88.12 7 ALA B CA 1
ATOM 1728 C C . ALA B 1 7 ? -27.109 1.594 20.266 1 88.12 7 ALA B C 1
ATOM 1730 O O . ALA B 1 7 ? -26.453 2.299 19.5 1 88.12 7 ALA B O 1
ATOM 1731 N N . GLU B 1 8 ? -27.406 0.403 20.125 1 92.06 8 GLU B N 1
ATOM 1732 C CA . GLU B 1 8 ? -26.719 -0.302 19.047 1 92.06 8 GLU B CA 1
ATOM 1733 C C . GLU B 1 8 ? -27.297 0.059 17.688 1 92.06 8 GLU B C 1
ATOM 1735 O O . GLU B 1 8 ? -26.562 0.222 16.719 1 92.06 8 GLU B O 1
ATOM 1740 N N . GLU B 1 9 ? -28.5 0.159 17.641 1 93.81 9 GLU B N 1
ATOM 1741 C CA . GLU B 1 9 ? -29.156 0.533 16.391 1 93.81 9 GLU B CA 1
ATOM 1742 C C . GLU B 1 9 ? -28.766 1.942 15.961 1 93.81 9 GLU B C 1
ATOM 1744 O O . GLU B 1 9 ? -28.547 2.195 14.773 1 93.81 9 GLU B O 1
ATOM 1749 N N . LYS B 1 10 ? -28.75 2.771 16.953 1 94.75 10 LYS B N 1
ATOM 1750 C CA . LYS B 1 10 ? -28.344 4.145 16.656 1 94.75 10 LYS B CA 1
ATOM 1751 C C . LYS B 1 10 ? -26.906 4.199 16.172 1 94.75 10 LYS B C 1
ATOM 1753 O O . LYS B 1 10 ? -26.594 4.934 15.234 1 94.75 10 LYS B O 1
ATOM 1758 N N . ARG B 1 11 ? -26.109 3.488 16.797 1 95.81 11 ARG B N 1
ATOM 1759 C CA . ARG B 1 11 ? -24.703 3.393 16.391 1 95.81 11 ARG B CA 1
ATOM 1760 C C . ARG B 1 11 ? -24.578 2.947 14.93 1 95.81 11 ARG B C 1
ATOM 1762 O O . ARG B 1 11 ? -23.812 3.523 14.164 1 95.81 11 ARG B O 1
ATOM 1769 N N . LEU B 1 12 ? -25.344 1.979 14.602 1 96.31 12 LEU B N 1
ATOM 1770 C CA . LEU B 1 12 ? -25.312 1.455 13.242 1 96.31 12 LEU B CA 1
ATOM 1771 C C . LEU B 1 12 ? -25.828 2.492 12.25 1 96.31 12 LEU B C 1
ATOM 1773 O O . LEU B 1 12 ? -25.312 2.617 11.141 1 96.31 12 LEU B O 1
ATOM 1777 N N . GLU B 1 13 ? -26.781 3.166 12.672 1 96.44 13 GLU B N 1
ATOM 1778 C CA . GLU B 1 13 ? -27.328 4.227 11.828 1 96.44 13 GLU B CA 1
ATOM 1779 C C . GLU B 1 13 ? -26.297 5.32 11.578 1 96.44 13 GLU B C 1
ATOM 1781 O O . GLU B 1 13 ? -26.141 5.789 10.445 1 96.44 13 GLU B O 1
ATOM 1786 N N . ILE B 1 14 ? -25.641 5.684 12.602 1 97.69 14 ILE B N 1
ATOM 1787 C CA . ILE B 1 14 ? -24.625 6.723 12.492 1 97.69 14 ILE B CA 1
ATOM 1788 C C . ILE B 1 14 ? -23.516 6.254 11.555 1 97.69 14 ILE B C 1
ATOM 1790 O O . ILE B 1 14 ? -23.062 7.004 10.688 1 97.69 14 ILE B O 1
ATOM 1794 N N . CYS B 1 15 ? -23.141 5.051 11.695 1 97.69 15 CYS B N 1
ATOM 1795 C CA . CYS B 1 15 ? -22.094 4.492 10.852 1 97.69 15 CYS B CA 1
ATOM 1796 C C . CYS B 1 15 ? -22.531 4.465 9.391 1 97.69 15 CYS B C 1
ATOM 1798 O O . CYS B 1 15 ? -21.734 4.746 8.492 1 97.69 15 CYS B O 1
ATOM 1800 N N . ALA B 1 16 ? -23.797 4.137 9.18 1 97 16 ALA B N 1
ATOM 1801 C CA . ALA B 1 16 ? -24.312 4.098 7.812 1 97 16 ALA B CA 1
ATOM 1802 C C . ALA B 1 16 ? -24.266 5.48 7.168 1 97 16 ALA B C 1
ATOM 1804 O O . ALA B 1 16 ? -23.828 5.621 6.02 1 97 16 ALA B O 1
ATOM 1805 N N . LEU B 1 17 ? -24.594 6.434 7.898 1 97.69 17 LEU B N 1
ATOM 1806 C CA . LEU B 1 17 ? -24.562 7.805 7.402 1 97.69 17 LEU B CA 1
ATOM 1807 C C . LEU B 1 17 ? -23.141 8.289 7.211 1 97.69 17 LEU B C 1
ATOM 1809 O O . LEU B 1 17 ? -22.844 9 6.254 1 97.69 17 LEU B O 1
ATOM 1813 N N . ALA B 1 18 ? -22.328 7.914 8.141 1 97.81 18 ALA B N 1
ATOM 1814 C CA . ALA B 1 18 ? -20.922 8.273 8.031 1 97.81 18 ALA B CA 1
ATOM 1815 C C . ALA B 1 18 ? -20.297 7.699 6.762 1 97.81 18 ALA B C 1
ATOM 1817 O O . ALA B 1 18 ? -19.547 8.383 6.059 1 97.81 18 ALA B O 1
ATOM 1818 N N . TYR B 1 19 ? -20.609 6.465 6.465 1 96.5 19 TYR B N 1
ATOM 1819 C CA . TYR B 1 19 ? -20.078 5.84 5.262 1 96.5 19 TYR B CA 1
ATOM 1820 C C . TYR B 1 19 ? -20.438 6.637 4.02 1 96.5 19 TYR B C 1
ATOM 1822 O O . TYR B 1 19 ? -19.594 6.879 3.154 1 96.5 19 TYR B O 1
ATOM 1830 N N . GLU B 1 20 ? -21.641 7.047 3.951 1 95.88 20 GLU B N 1
ATOM 1831 C CA . GLU B 1 20 ? -22.109 7.836 2.809 1 95.88 20 GLU B CA 1
ATOM 1832 C C . GLU B 1 20 ? -21.312 9.125 2.676 1 95.88 20 GLU B C 1
ATOM 1834 O O . GLU B 1 20 ? -20.922 9.516 1.571 1 95.88 20 GLU B O 1
ATOM 1839 N N . ARG B 1 21 ? -21.062 9.711 3.752 1 96.38 21 ARG B N 1
ATOM 1840 C CA . ARG B 1 21 ? -20.328 10.969 3.746 1 96.38 21 ARG B CA 1
ATOM 1841 C C . ARG B 1 21 ? -18.875 10.742 3.377 1 96.38 21 ARG B C 1
ATOM 1843 O O . ARG B 1 21 ? -18.281 11.523 2.625 1 96.38 21 ARG B O 1
ATOM 1850 N N . LEU B 1 22 ? -18.328 9.703 3.906 1 95.44 22 LEU B N 1
ATOM 1851 C CA . LEU B 1 22 ? -16.953 9.367 3.605 1 95.44 22 LEU B CA 1
ATOM 1852 C C . LEU B 1 22 ? -16.766 9.07 2.121 1 95.44 22 LEU B C 1
ATOM 1854 O O . LEU B 1 22 ? -15.781 9.484 1.512 1 95.44 22 LEU B O 1
ATOM 1858 N N . VAL B 1 23 ? -17.703 8.367 1.583 1 93.62 23 VAL B N 1
ATOM 1859 C CA . VAL B 1 23 ? -17.656 8.055 0.16 1 93.62 23 VAL B CA 1
ATOM 1860 C C . VAL B 1 23 ? -17.766 9.336 -0.661 1 93.62 23 VAL B C 1
ATOM 1862 O O . VAL B 1 23 ? -17.062 9.508 -1.655 1 93.62 23 VAL B O 1
ATOM 1865 N N . GLU B 1 24 ? -18.562 10.219 -0.252 1 92.62 24 GLU B N 1
ATOM 1866 C CA . GLU B 1 24 ? -18.844 11.453 -0.982 1 92.62 24 GLU B CA 1
ATOM 1867 C C . GLU B 1 24 ? -17.656 12.414 -0.894 1 92.62 24 GLU B C 1
ATOM 1869 O O . GLU B 1 24 ? -17.25 12.992 -1.902 1 92.62 24 GLU B O 1
ATOM 1874 N N . GLU B 1 25 ? -17.125 12.547 0.332 1 90.12 25 GLU B N 1
ATOM 1875 C CA . GLU B 1 25 ? -16.172 13.625 0.568 1 90.12 25 GLU B CA 1
ATOM 1876 C C . GLU B 1 25 ? -14.742 13.094 0.662 1 90.12 25 GLU B C 1
ATOM 1878 O O . GLU B 1 25 ? -13.781 13.852 0.504 1 90.12 25 GLU B O 1
ATOM 1883 N N . GLY B 1 26 ? -14.672 11.805 0.938 1 88.44 26 GLY B N 1
ATOM 1884 C CA . GLY B 1 26 ? -13.367 11.258 1.257 1 88.44 26 GLY B CA 1
ATOM 1885 C C . GLY B 1 26 ? -13.039 11.32 2.736 1 88.44 26 GLY B C 1
ATOM 1886 O O . GLY B 1 26 ? -13.688 12.039 3.494 1 88.44 26 GLY B O 1
ATOM 1887 N N . ILE B 1 27 ? -12.086 10.602 3.143 1 87.94 27 ILE B N 1
ATOM 1888 C CA . ILE B 1 27 ? -11.742 10.469 4.555 1 87.94 27 ILE B CA 1
ATOM 1889 C C . ILE B 1 27 ? -11 11.719 5.016 1 87.94 27 ILE B C 1
ATOM 1891 O O . ILE B 1 27 ? -11.242 12.227 6.113 1 87.94 27 ILE B O 1
ATOM 1895 N N . VAL B 1 28 ? -10.164 12.227 4.211 1 79.38 28 VAL B N 1
ATOM 1896 C CA . VAL B 1 28 ? -9.32 13.367 4.562 1 79.38 28 VAL B CA 1
ATOM 1897 C C . VAL B 1 28 ? -10.188 14.617 4.707 1 79.38 28 VAL B C 1
ATOM 1899 O O . VAL B 1 28 ? -10.008 15.398 5.648 1 79.38 28 VAL B O 1
ATOM 1902 N N . GLU B 1 29 ? -11.117 14.781 3.912 1 84.31 29 GLU B N 1
ATOM 1903 C CA . GLU B 1 29 ? -11.945 15.984 3.883 1 84.31 29 GLU B CA 1
ATOM 1904 C C . GLU B 1 29 ? -13.148 15.844 4.809 1 84.31 29 GLU B C 1
ATOM 1906 O O . GLU B 1 29 ? -13.898 16.797 5.012 1 84.31 29 GLU B O 1
ATOM 1911 N N . PHE B 1 30 ? -13.289 14.688 5.316 1 92.88 30 PHE B N 1
ATOM 1912 C CA . PHE B 1 30 ? -14.414 14.445 6.219 1 92.88 30 PHE B CA 1
ATOM 1913 C C . PHE B 1 30 ? -14.328 15.359 7.438 1 92.88 30 PHE B C 1
ATOM 1915 O O . PHE B 1 30 ? -13.336 15.336 8.172 1 92.88 30 PHE B O 1
ATOM 1922 N N . SER B 1 31 ? -15.352 16.125 7.711 1 94.88 31 SER B N 1
ATOM 1923 C CA . SER B 1 31 ? -15.461 17 8.867 1 94.88 31 SER B CA 1
ATOM 1924 C C . SER B 1 31 ? -16.422 16.438 9.906 1 94.88 31 SER B C 1
ATOM 1926 O O . SER B 1 31 ? -17.641 16.391 9.688 1 94.88 31 SER B O 1
ATOM 1928 N N . LEU B 1 32 ? -15.891 16.141 11 1 96.19 32 LEU B N 1
ATOM 1929 C CA . LEU B 1 32 ? -16.703 15.555 12.062 1 96.19 32 LEU B CA 1
ATOM 1930 C C . LEU B 1 32 ? -17.75 16.547 12.555 1 96.19 32 LEU B C 1
ATOM 1932 O O . LEU B 1 32 ? -18.906 16.188 12.758 1 96.19 32 LEU B O 1
ATOM 1936 N N . ASN B 1 33 ? -17.312 17.812 12.695 1 96.56 33 ASN B N 1
ATOM 1937 C CA . ASN B 1 33 ? -18.234 18.828 13.195 1 96.56 33 ASN B CA 1
ATOM 1938 C C . ASN B 1 33 ? -19.406 19.031 12.25 1 96.56 33 ASN B C 1
ATOM 1940 O O . ASN B 1 33 ? -20.562 19.062 12.695 1 96.56 33 ASN B O 1
ATOM 1944 N N . LYS B 1 34 ? -19.141 19.109 11.031 1 97.12 34 LYS B N 1
ATOM 1945 C CA . LYS B 1 34 ? -20.203 19.234 10.039 1 97.12 34 LYS B CA 1
ATOM 1946 C C . LYS B 1 34 ? -21.125 18.016 10.062 1 97.12 34 LYS B C 1
ATOM 1948 O O . LYS B 1 34 ? -22.344 18.156 9.977 1 97.12 34 LYS B O 1
ATOM 1953 N N . PHE B 1 35 ? -20.578 16.859 10.188 1 97.94 35 PHE B N 1
ATOM 1954 C CA . PHE B 1 35 ? -21.344 15.617 10.219 1 97.94 35 PHE B CA 1
ATOM 1955 C C . PHE B 1 35 ? -22.266 15.578 11.43 1 97.94 35 PHE B C 1
ATOM 1957 O O . PHE B 1 35 ? -23.438 15.227 11.305 1 97.94 35 PHE B O 1
ATOM 1964 N N . ILE B 1 36 ? -21.734 15.93 12.562 1 97.5 36 ILE B N 1
ATOM 1965 C CA . ILE B 1 36 ? -22.531 15.938 13.789 1 97.5 36 ILE B CA 1
ATOM 1966 C C . ILE B 1 36 ? -23.719 16.891 13.633 1 97.5 36 ILE B C 1
ATOM 1968 O O . ILE B 1 36 ? -24.844 16.547 14.031 1 97.5 36 ILE B O 1
ATOM 1972 N N . GLU B 1 37 ? -23.453 18.031 13.062 1 96.81 37 GLU B N 1
ATOM 1973 C CA . GLU B 1 37 ? -24.516 19 12.812 1 96.81 37 GLU B CA 1
ATOM 1974 C C . GLU B 1 37 ? -25.594 18.422 11.906 1 96.81 37 GLU B C 1
ATOM 1976 O O . GLU B 1 37 ? -26.781 18.609 12.148 1 96.81 37 GLU B O 1
ATOM 1981 N N . GLU B 1 38 ? -25.219 17.719 10.953 1 95.75 38 GLU B N 1
ATOM 1982 C CA . GLU B 1 38 ? -26.141 17.125 10 1 95.75 38 GLU B CA 1
ATOM 1983 C C . GLU B 1 38 ? -27 16.047 10.664 1 95.75 38 GLU B C 1
ATOM 1985 O O . GLU B 1 38 ? -28.125 15.805 10.242 1 95.75 38 GLU B O 1
ATOM 1990 N N . LEU B 1 39 ? -26.438 15.383 11.609 1 96.19 39 LEU B N 1
ATOM 1991 C CA . LEU B 1 39 ? -27.172 14.367 12.352 1 96.19 39 LEU B CA 1
ATOM 1992 C C . LEU B 1 39 ? -28.156 15 13.32 1 96.19 39 LEU B C 1
ATOM 1994 O O . LEU B 1 39 ? -28.953 14.297 13.953 1 96.19 39 LEU B O 1
ATOM 1998 N N . ASN B 1 40 ? -28 16.281 13.5 1 96.5 40 ASN B N 1
ATOM 1999 C CA . ASN B 1 40 ? -28.797 17 14.492 1 96.5 40 ASN B CA 1
ATOM 2000 C C . ASN B 1 40 ? -28.516 16.484 15.906 1 96.5 40 ASN B C 1
ATOM 2002 O O . ASN B 1 40 ? -29.453 16.281 16.688 1 96.5 40 ASN B O 1
ATOM 2006 N N . MET B 1 41 ? -27.297 16.234 16.125 1 95.62 41 MET B N 1
ATOM 2007 C CA . MET B 1 41 ? -26.844 15.805 17.438 1 95.62 41 MET B CA 1
ATOM 2008 C C . MET B 1 41 ? -25.906 16.844 18.047 1 95.62 41 MET B C 1
ATOM 2010 O O . MET B 1 41 ? -25.25 17.594 17.328 1 95.62 41 MET B O 1
ATOM 2014 N N . SER B 1 42 ? -25.922 16.828 19.375 1 95.94 42 SER B N 1
ATOM 2015 C CA . SER B 1 42 ? -24.875 17.578 20.062 1 95.94 42 SER B CA 1
ATOM 2016 C C . SER B 1 42 ? -23.562 16.797 20.109 1 95.94 42 SER B C 1
ATOM 2018 O O . SER B 1 42 ? -23.562 15.578 19.938 1 95.94 42 SER B O 1
ATOM 2020 N N . LYS B 1 43 ? -22.469 17.5 20.281 1 95.25 43 LYS B N 1
ATOM 2021 C CA . LYS B 1 43 ? -21.172 16.844 20.453 1 95.25 43 LYS B CA 1
ATOM 2022 C C . LYS B 1 43 ? -21.219 15.828 21.594 1 95.25 43 LYS B C 1
ATOM 2024 O O . LYS B 1 43 ? -20.688 14.727 21.469 1 95.25 43 LYS B O 1
ATOM 2029 N N . GLY B 1 44 ? -21.891 16.234 22.688 1 95.44 44 GLY B N 1
ATOM 2030 C CA . GLY B 1 44 ? -22.031 15.32 23.812 1 95.44 44 GLY B CA 1
ATOM 2031 C C . GLY B 1 44 ? -22.75 14.031 23.438 1 95.44 44 GLY B C 1
ATOM 2032 O O . GLY B 1 44 ? -22.312 12.945 23.828 1 95.44 44 GLY B O 1
ATOM 2033 N N . GLN B 1 45 ? -23.812 14.148 22.734 1 94.94 45 GLN B N 1
ATOM 2034 C CA . GLN B 1 45 ? -24.531 12.984 22.25 1 94.94 45 GLN B CA 1
ATOM 2035 C C . GLN B 1 45 ? -23.656 12.109 21.359 1 94.94 45 GLN B C 1
ATOM 2037 O O . GLN B 1 45 ? -23.688 10.883 21.469 1 94.94 45 GLN B O 1
ATOM 2042 N N . PHE B 1 46 ? -22.969 12.773 20.438 1 96.62 46 PHE B N 1
ATOM 2043 C CA . PHE B 1 46 ? -22.109 12.039 19.516 1 96.62 46 PHE B CA 1
ATOM 2044 C C . PHE B 1 46 ? -21.047 11.242 20.266 1 96.62 46 PHE B C 1
ATOM 2046 O O . PHE B 1 46 ? -20.844 10.062 20 1 96.62 46 PHE B O 1
ATOM 2053 N N . TYR B 1 47 ? -20.469 11.891 21.234 1 95.81 47 TYR B N 1
ATOM 2054 C CA . TYR B 1 47 ? -19.344 11.289 21.922 1 95.81 47 TYR B CA 1
ATOM 2055 C C . TYR B 1 47 ? -19.797 10.211 22.906 1 95.81 47 TYR B C 1
ATOM 2057 O O . TYR B 1 47 ? -18.984 9.438 23.422 1 95.81 47 TYR B O 1
ATOM 2065 N N . TYR B 1 48 ? -21.078 10.234 23.094 1 95.31 48 TYR B N 1
ATOM 2066 C CA . TYR B 1 48 ? -21.656 9.086 23.781 1 95.31 48 TYR B CA 1
ATOM 2067 C C . TYR B 1 48 ? -21.453 7.812 22.953 1 95.31 48 TYR B C 1
ATOM 2069 O O . TYR B 1 48 ? -21.219 6.738 23.516 1 95.31 48 TYR B O 1
ATOM 2077 N N . TYR B 1 49 ? -21.531 7.949 21.688 1 95.88 49 TYR B N 1
ATOM 2078 C CA . TYR B 1 49 ? -21.469 6.793 20.797 1 95.88 49 TYR B CA 1
ATOM 2079 C C . TYR B 1 49 ? -20.031 6.551 20.328 1 95.88 49 TYR B C 1
ATOM 2081 O O . TYR B 1 49 ? -19.594 5.402 20.203 1 95.88 49 TYR B O 1
ATOM 2089 N N . PHE B 1 50 ? -19.344 7.617 20.016 1 96.69 50 PHE B N 1
ATOM 2090 C CA . PHE B 1 50 ? -18 7.5 19.469 1 96.69 50 PHE B CA 1
ATOM 2091 C C . PHE B 1 50 ? -17.031 8.453 20.172 1 96.69 50 PHE B C 1
ATOM 2093 O O . PHE B 1 50 ? -17.234 9.672 20.172 1 96.69 50 PHE B O 1
ATOM 2100 N N . LYS B 1 51 ? -15.969 7.93 20.594 1 94.69 51 LYS B N 1
ATOM 2101 C CA . LYS B 1 51 ? -15.031 8.688 21.406 1 94.69 51 LYS B CA 1
ATOM 2102 C C . LYS B 1 51 ? -14.211 9.648 20.547 1 94.69 51 LYS B C 1
ATOM 2104 O O . LYS B 1 51 ? -13.625 10.602 21.062 1 94.69 51 LYS B O 1
ATOM 2109 N N . SER B 1 52 ? -14.141 9.289 19.266 1 94.12 52 SER B N 1
ATOM 2110 C CA . SER B 1 52 ? -13.367 10.141 18.375 1 94.12 52 SER B CA 1
ATOM 2111 C C . SER B 1 52 ? -13.82 9.969 16.922 1 94.12 52 SER B C 1
ATOM 2113 O O . SER B 1 52 ? -14.562 9.039 16.609 1 94.12 52 SER B O 1
ATOM 2115 N N . LYS B 1 53 ? -13.359 10.852 16.109 1 94.19 53 LYS B N 1
ATOM 2116 C CA . LYS B 1 53 ? -13.586 10.781 14.664 1 94.19 53 LYS B CA 1
ATOM 2117 C C . LYS B 1 53 ? -13.055 9.461 14.102 1 94.19 53 LYS B C 1
ATOM 2119 O O . LYS B 1 53 ? -13.742 8.805 13.32 1 94.19 53 LYS B O 1
ATOM 2124 N N . GLU B 1 54 ? -11.898 9.078 14.539 1 92.81 54 GLU B N 1
ATOM 2125 C CA . GLU B 1 54 ? -11.242 7.883 14.023 1 92.81 54 GLU B CA 1
ATOM 2126 C C . GLU B 1 54 ? -11.977 6.617 14.445 1 92.81 54 GLU B C 1
ATOM 2128 O O . GLU B 1 54 ? -12.109 5.676 13.656 1 92.81 54 GLU B O 1
ATOM 2133 N N . LYS B 1 55 ? -12.461 6.672 15.594 1 93.44 55 LYS B N 1
ATOM 2134 C CA . LYS B 1 55 ? -13.227 5.512 16.047 1 93.44 55 LYS B CA 1
ATOM 2135 C C . LYS B 1 55 ? -14.492 5.324 15.211 1 93.44 55 LYS B C 1
ATOM 2137 O O . LYS B 1 55 ? -14.852 4.195 14.875 1 93.44 55 LYS B O 1
ATOM 2142 N N . LEU B 1 56 ? -15.156 6.469 14.953 1 96.62 56 LEU B N 1
ATOM 2143 C CA . LEU B 1 56 ? -16.297 6.406 14.039 1 96.62 56 LEU B CA 1
ATOM 2144 C C . LEU B 1 56 ? -15.891 5.805 12.703 1 96.62 56 LEU B C 1
ATOM 2146 O O . LEU B 1 56 ? -16.547 4.898 12.195 1 96.62 56 LEU B O 1
ATOM 2150 N N . ILE B 1 57 ? -14.828 6.258 12.18 1 94.81 57 ILE B N 1
ATOM 2151 C CA . ILE B 1 57 ? -14.367 5.832 10.859 1 94.81 57 ILE B CA 1
ATOM 2152 C C . ILE B 1 57 ? -14.031 4.344 10.891 1 94.81 57 ILE B C 1
ATOM 2154 O O . ILE B 1 57 ? -14.484 3.582 10.031 1 94.81 57 ILE B O 1
ATOM 2158 N N . PHE B 1 58 ? -13.312 3.92 11.852 1 92.81 58 PHE B N 1
ATOM 2159 C CA . PHE B 1 58 ? -12.922 2.52 11.969 1 92.81 58 PHE B CA 1
ATOM 2160 C C . PHE B 1 58 ? -14.141 1.616 12.055 1 92.81 58 PHE B C 1
ATOM 2162 O O . PHE B 1 58 ? -14.219 0.6 11.359 1 92.81 58 PHE B O 1
ATOM 2169 N N . GLU B 1 59 ? -15.031 1.992 12.875 1 93.06 59 GLU B N 1
ATOM 2170 C CA . GLU B 1 59 ? -16.219 1.167 13.039 1 93.06 59 GLU B CA 1
ATOM 2171 C C . GLU B 1 59 ? -17.047 1.13 11.758 1 93.06 59 GLU B C 1
ATOM 2173 O O . GLU B 1 59 ? -17.594 0.083 11.391 1 93.06 59 GLU B O 1
ATOM 2178 N N . THR B 1 60 ? -17.156 2.264 11.172 1 95.38 60 THR B N 1
ATOM 2179 C CA . THR B 1 60 ? -17.875 2.357 9.898 1 95.38 60 THR B CA 1
ATOM 2180 C C . THR B 1 60 ? -17.25 1.43 8.859 1 95.38 60 THR B C 1
ATOM 2182 O O . THR B 1 60 ? -17.953 0.657 8.211 1 95.38 60 THR B O 1
ATOM 2185 N N . LEU B 1 61 ? -16 1.428 8.781 1 92.44 61 LEU B N 1
ATOM 2186 C CA . LEU B 1 61 ? -15.289 0.625 7.797 1 92.44 61 LEU B CA 1
ATOM 2187 C C . LEU B 1 61 ? -15.375 -0.858 8.133 1 92.44 61 LEU B C 1
ATOM 2189 O O . LEU B 1 61 ? -15.5 -1.699 7.242 1 92.44 61 LEU B O 1
ATOM 2193 N N . LYS B 1 62 ? -15.266 -1.135 9.344 1 90.5 62 LYS B N 1
ATOM 2194 C CA . LYS B 1 62 ? -15.375 -2.525 9.773 1 90.5 62 LYS B CA 1
ATOM 2195 C C . LYS B 1 62 ? -16.719 -3.127 9.359 1 90.5 62 LYS B C 1
ATOM 2197 O O . LYS B 1 62 ? -16.766 -4.246 8.844 1 90.5 62 LYS B O 1
ATOM 2202 N N . ILE B 1 63 ? -17.734 -2.393 9.578 1 91.75 63 ILE B N 1
ATOM 2203 C CA . ILE B 1 63 ? -19.062 -2.854 9.227 1 91.75 63 ILE B CA 1
ATOM 2204 C C . ILE B 1 63 ? -19.156 -3.078 7.723 1 91.75 63 ILE B C 1
ATOM 2206 O O . ILE B 1 63 ? -19.672 -4.098 7.27 1 91.75 63 ILE B O 1
ATOM 2210 N N . LYS B 1 64 ? -18.656 -2.197 6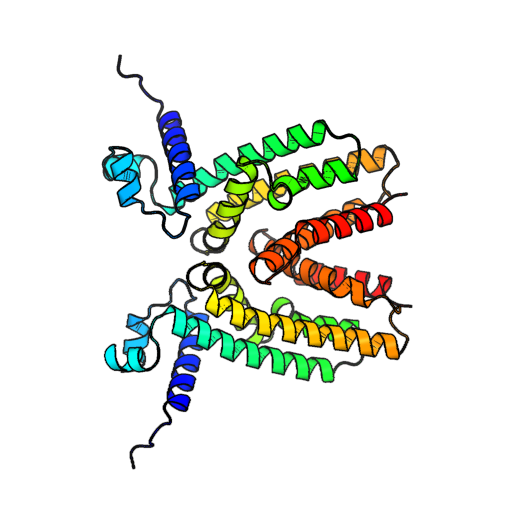.98 1 91.56 64 LYS B N 1
ATOM 2211 C CA . LYS B 1 64 ? -18.703 -2.297 5.523 1 91.56 64 LYS B CA 1
ATOM 2212 C C . LYS B 1 64 ? -17.844 -3.445 5.02 1 91.56 64 LYS B C 1
ATOM 2214 O O . LYS B 1 64 ? -18.203 -4.125 4.055 1 91.56 64 LYS B O 1
ATOM 2219 N N . ASP B 1 65 ? -16.734 -3.67 5.625 1 88.06 65 ASP B N 1
ATOM 2220 C CA . ASP B 1 65 ? -15.859 -4.785 5.27 1 88.06 65 ASP B CA 1
ATOM 2221 C C . ASP B 1 65 ? -16.594 -6.117 5.387 1 88.06 65 ASP B C 1
ATOM 2223 O O . ASP B 1 65 ? -16.469 -6.977 4.508 1 88.06 65 ASP B O 1
ATOM 2227 N N . ILE B 1 66 ? -17.297 -6.207 6.461 1 88.69 66 ILE B N 1
ATOM 2228 C CA . ILE B 1 66 ? -18.047 -7.438 6.691 1 88.69 66 ILE B CA 1
ATOM 2229 C C . ILE B 1 66 ? -19.094 -7.613 5.594 1 88.69 66 ILE B C 1
ATOM 2231 O O . ILE B 1 66 ? -19.266 -8.711 5.062 1 88.69 66 ILE B O 1
ATOM 2235 N N . GLU B 1 67 ? -19.734 -6.547 5.301 1 90.25 67 GLU B N 1
ATOM 2236 C CA . GLU B 1 67 ? -20.734 -6.578 4.246 1 90.25 67 GLU B CA 1
ATOM 2237 C C . GLU B 1 67 ? -20.125 -6.988 2.91 1 90.25 67 GLU B C 1
ATOM 2239 O O . GLU B 1 67 ? -20.688 -7.82 2.193 1 90.25 67 GLU B O 1
ATOM 2244 N N . PHE B 1 68 ? -19.031 -6.473 2.605 1 89.44 68 PHE B N 1
ATOM 2245 C CA . PHE B 1 68 ? -18.344 -6.746 1.349 1 89.44 68 PHE B CA 1
ATOM 2246 C C . PHE B 1 68 ? -17.922 -8.211 1.271 1 89.44 68 PHE B C 1
ATOM 2248 O O . PHE B 1 68 ? -18.062 -8.852 0.226 1 89.44 68 PHE B O 1
ATOM 2255 N N . VAL B 1 69 ? -17.391 -8.68 2.316 1 90.56 69 VAL B N 1
ATOM 2256 C CA . VAL B 1 69 ? -16.922 -10.055 2.363 1 90.56 69 VAL B CA 1
ATOM 2257 C C . VAL B 1 69 ? -18.078 -11.008 2.119 1 90.56 69 VAL B C 1
ATOM 2259 O O . VAL B 1 69 ? -17.938 -11.984 1.374 1 90.56 69 VAL B O 1
ATOM 2262 N N . GLU B 1 70 ? -19.156 -10.641 2.699 1 93.12 70 GLU B N 1
ATOM 2263 C CA . GLU B 1 70 ? -20.328 -11.5 2.523 1 93.12 70 GLU B CA 1
ATOM 2264 C C . GLU B 1 70 ? -20.812 -11.492 1.074 1 93.12 70 GLU B C 1
ATOM 2266 O O . GLU B 1 70 ? -21.172 -12.539 0.53 1 93.12 70 GLU B O 1
ATOM 2271 N N . ILE B 1 71 ? -20.812 -10.391 0.499 1 94.31 71 ILE B N 1
ATOM 2272 C CA . ILE B 1 71 ? -21.219 -10.266 -0.897 1 94.31 71 ILE B CA 1
ATOM 2273 C C . ILE B 1 71 ? -20.266 -11.07 -1.783 1 94.31 71 ILE B C 1
ATOM 2275 O O . ILE B 1 71 ? -20.719 -11.812 -2.666 1 94.31 71 ILE B O 1
ATOM 2279 N N . ILE B 1 72 ? -19.047 -10.977 -1.541 1 94.88 72 ILE B N 1
ATOM 2280 C CA . ILE B 1 72 ? -18.031 -11.68 -2.314 1 94.88 72 ILE B CA 1
ATOM 2281 C C . ILE B 1 72 ? -18.219 -13.188 -2.168 1 94.88 72 ILE B C 1
ATOM 2283 O O . ILE B 1 72 ? -18.188 -13.922 -3.158 1 94.88 72 ILE B O 1
ATOM 2287 N N . LYS B 1 73 ? -18.406 -13.594 -0.956 1 95.31 73 LYS B N 1
ATOM 2288 C CA . LYS B 1 73 ? -18.625 -15.008 -0.694 1 95.31 73 LYS B CA 1
ATOM 2289 C C . LYS B 1 73 ? -19.828 -15.531 -1.482 1 95.31 73 LYS B C 1
ATOM 2291 O O . LYS B 1 73 ? -19.75 -16.594 -2.096 1 95.31 73 LYS B O 1
ATOM 2296 N N . GLU B 1 74 ? -20.859 -14.781 -1.431 1 96.31 74 GLU B N 1
ATOM 2297 C CA . GLU B 1 74 ? -22.078 -15.164 -2.15 1 96.31 74 GLU B CA 1
ATOM 2298 C C . GLU B 1 74 ? -21.828 -15.234 -3.654 1 96.31 74 GLU B C 1
ATOM 2300 O O . GLU B 1 74 ? -22.312 -16.141 -4.328 1 96.31 74 GLU B O 1
ATOM 2305 N N . ASN B 1 75 ? -21.156 -14.289 -4.16 1 96.5 75 ASN B N 1
ATOM 2306 C CA . ASN B 1 75 ? -20.844 -14.258 -5.586 1 96.5 75 ASN B CA 1
ATOM 2307 C C . ASN B 1 75 ? -19.938 -15.414 -5.996 1 96.5 75 ASN B C 1
ATOM 2309 O O . ASN B 1 75 ? -20.125 -16 -7.066 1 96.5 75 ASN B O 1
ATOM 2313 N N . ILE B 1 76 ? -18.969 -15.742 -5.168 1 97.5 76 ILE B N 1
ATOM 2314 C CA . ILE B 1 76 ? -18.047 -16.844 -5.438 1 97.5 76 ILE B CA 1
ATOM 2315 C C . ILE B 1 76 ? -18.828 -18.156 -5.531 1 97.5 76 ILE B C 1
ATOM 2317 O O . ILE B 1 76 ? -18.547 -18.984 -6.402 1 97.5 76 ILE B O 1
ATOM 2321 N N . ALA B 1 77 ? -19.812 -18.281 -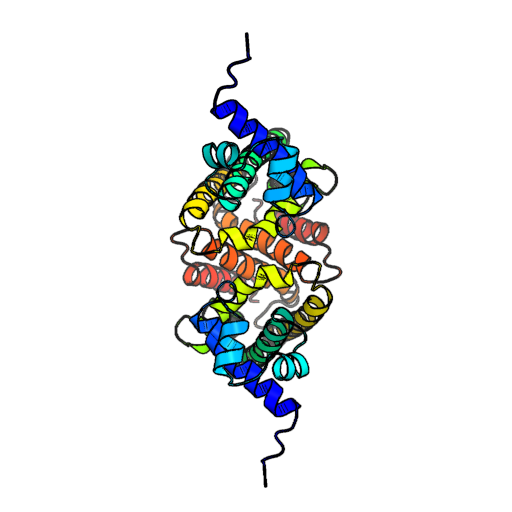4.656 1 96.44 77 ALA B N 1
ATOM 2322 C CA . ALA B 1 77 ? -20.594 -19.5 -4.594 1 96.44 77 ALA B CA 1
ATOM 2323 C C . ALA B 1 77 ? -21.359 -19.734 -5.898 1 96.44 77 ALA B C 1
ATOM 2325 O O . ALA B 1 77 ? -21.734 -20.859 -6.211 1 96.44 77 ALA B O 1
ATOM 2326 N N . LYS B 1 78 ? -21.547 -18.703 -6.648 1 97.31 78 LYS B N 1
ATOM 2327 C CA . LYS B 1 78 ? -22.297 -18.797 -7.898 1 97.31 78 LYS B CA 1
ATOM 2328 C C . LYS B 1 78 ? -21.375 -19.109 -9.07 1 97.31 78 LYS B C 1
ATOM 2330 O O . LYS B 1 78 ? -21.828 -19.266 -10.203 1 97.31 78 LYS B O 1
ATOM 2335 N N . LYS B 1 79 ? -20.125 -19.156 -8.836 1 97.06 79 LYS B N 1
ATOM 2336 C CA . LYS B 1 79 ? -19.156 -19.438 -9.891 1 97.06 79 LYS B CA 1
ATOM 2337 C C . LYS B 1 79 ? -18.719 -20.906 -9.859 1 97.06 79 LYS B C 1
ATOM 2339 O O . LYS B 1 79 ? -18.641 -21.516 -8.797 1 97.06 79 LYS B O 1
ATOM 2344 N N . SER B 1 80 ? -18.359 -21.406 -11.07 1 92.19 80 SER B N 1
ATOM 2345 C CA . SER B 1 80 ? -18 -22.812 -11.156 1 92.19 80 SER B CA 1
ATOM 2346 C C . SER B 1 80 ? -16.531 -22.984 -11.516 1 92.19 80 SER B C 1
ATOM 2348 O O . SER B 1 80 ? -15.953 -24.047 -11.289 1 92.19 80 SER B O 1
ATOM 2350 N N . ASN B 1 81 ? -15.969 -22.016 -12.148 1 94.94 81 ASN B N 1
ATOM 2351 C CA . ASN B 1 81 ? -14.586 -22.156 -12.594 1 94.94 81 ASN B CA 1
ATOM 2352 C C . ASN B 1 81 ? -13.625 -21.375 -11.695 1 94.94 81 ASN B C 1
ATOM 2354 O O . ASN B 1 81 ? -13.992 -20.344 -11.133 1 94.94 81 ASN B O 1
ATOM 2358 N N . PHE B 1 82 ? -12.375 -21.938 -11.586 1 97.88 82 PHE B N 1
ATOM 2359 C CA . PHE B 1 82 ? -11.344 -21.438 -10.688 1 97.88 82 PHE B CA 1
ATOM 2360 C C . PHE B 1 82 ? -11.062 -19.969 -10.961 1 97.88 82 PHE B C 1
ATOM 2362 O O . PHE B 1 82 ? -11.086 -19.141 -10.047 1 97.88 82 PHE B O 1
ATOM 2369 N N . LEU B 1 83 ? -10.875 -19.656 -12.258 1 97.81 83 LEU B N 1
ATOM 2370 C CA . LEU B 1 83 ? -10.531 -18.281 -12.633 1 97.81 83 LEU B CA 1
ATOM 2371 C C . LEU B 1 83 ? -11.664 -17.328 -12.281 1 97.81 83 LEU B C 1
ATOM 2373 O O . LEU B 1 83 ? -11.414 -16.234 -11.758 1 97.81 83 LEU B O 1
ATOM 2377 N N . GLU B 1 84 ? -12.875 -17.703 -12.5 1 97.44 84 GLU B N 1
ATOM 2378 C CA . GLU B 1 84 ? -14.023 -16.875 -12.18 1 97.44 84 GLU B CA 1
ATOM 2379 C C . GLU B 1 84 ? -14.141 -16.641 -10.672 1 97.44 84 GLU B C 1
ATOM 2381 O O . GLU B 1 84 ? -14.516 -15.555 -10.234 1 97.44 84 GLU B O 1
ATOM 2386 N N . LYS B 1 85 ? -13.898 -17.672 -9.906 1 98.25 85 LYS B N 1
ATOM 2387 C CA . LYS B 1 85 ? -13.906 -17.547 -8.453 1 98.25 85 LYS B CA 1
ATOM 2388 C C . LYS B 1 85 ? -12.844 -16.547 -7.984 1 98.25 85 LYS B C 1
ATOM 2390 O O . LYS B 1 85 ? -13.109 -15.719 -7.113 1 98.25 85 LYS B O 1
ATOM 2395 N N . LEU B 1 86 ? -11.664 -16.625 -8.609 1 98.31 86 LEU B N 1
ATOM 2396 C CA . LEU B 1 86 ? -10.602 -15.688 -8.25 1 98.31 86 LEU B CA 1
ATOM 2397 C C . LEU B 1 86 ? -10.984 -14.258 -8.617 1 98.31 86 LEU B C 1
ATOM 2399 O O . LEU B 1 86 ? -10.734 -13.328 -7.848 1 98.31 86 LEU B O 1
ATOM 2403 N N . VAL B 1 87 ? -11.555 -14.109 -9.773 1 97.62 87 VAL B N 1
ATOM 2404 C CA . VAL B 1 87 ? -11.977 -12.781 -10.211 1 97.62 87 VAL B CA 1
ATOM 2405 C C . VAL B 1 87 ? -12.984 -12.203 -9.219 1 97.62 87 VAL B C 1
ATOM 2407 O O . VAL B 1 87 ? -12.898 -11.039 -8.836 1 97.62 87 VAL B O 1
ATOM 2410 N N . GLU B 1 88 ? -13.922 -13.031 -8.734 1 97.06 88 GLU B N 1
ATOM 2411 C CA . GLU B 1 88 ? -14.898 -12.594 -7.738 1 97.06 88 GLU B CA 1
ATOM 2412 C C . GLU B 1 88 ? -14.219 -12.281 -6.406 1 97.06 88 GLU B C 1
ATOM 2414 O O . GLU B 1 88 ? -14.602 -11.328 -5.723 1 97.06 88 GLU B O 1
ATOM 2419 N N . TYR B 1 89 ? -13.297 -13.109 -6.074 1 97.75 89 TYR B N 1
ATOM 2420 C CA . TYR B 1 89 ? -12.555 -12.875 -4.84 1 97.75 89 TYR B CA 1
ATOM 2421 C C . TYR B 1 89 ? -11.93 -11.484 -4.832 1 97.75 89 TYR B C 1
ATOM 2423 O O . TYR B 1 89 ? -11.93 -10.805 -3.807 1 97.75 89 TYR B O 1
ATOM 2431 N N . PHE B 1 90 ? -11.438 -11.078 -5.996 1 97.5 90 PHE B N 1
ATOM 2432 C CA . PHE B 1 90 ? -10.773 -9.781 -6.102 1 97.5 90 PHE B CA 1
ATOM 2433 C C . PHE B 1 90 ? -11.734 -8.727 -6.633 1 97.5 90 PHE B C 1
ATOM 2435 O O . PHE B 1 90 ? -11.305 -7.738 -7.234 1 97.5 90 PHE B O 1
ATOM 2442 N N . ALA B 1 91 ? -12.984 -8.844 -6.457 1 95.62 91 ALA B N 1
ATOM 2443 C CA . ALA B 1 91 ? -14.008 -7.953 -7.004 1 95.62 91 ALA B CA 1
ATOM 2444 C C . ALA B 1 91 ? -13.805 -6.52 -6.52 1 95.62 91 ALA B C 1
ATOM 2446 O O . ALA B 1 91 ? -14.094 -5.566 -7.246 1 95.62 91 ALA B O 1
ATOM 2447 N N . LEU B 1 92 ? -13.312 -6.375 -5.309 1 92.5 92 LEU B N 1
ATOM 2448 C CA . LEU B 1 92 ? -13.062 -5.035 -4.793 1 92.5 92 LEU B CA 1
ATOM 2449 C C . LEU B 1 92 ? -12.148 -4.25 -5.73 1 92.5 92 LEU B C 1
ATOM 2451 O O . LEU B 1 92 ? -12.352 -3.053 -5.945 1 92.5 92 LEU B O 1
ATOM 2455 N N . ILE B 1 93 ? -11.211 -4.883 -6.262 1 94 93 ILE B N 1
ATOM 2456 C CA . ILE B 1 93 ? -10.219 -4.234 -7.105 1 94 93 ILE B CA 1
ATOM 2457 C C . ILE B 1 93 ? -10.664 -4.281 -8.562 1 94 93 ILE B C 1
ATOM 2459 O O . ILE B 1 93 ? -10.484 -3.318 -9.312 1 94 93 ILE B O 1
ATOM 2463 N N . LEU B 1 94 ? -11.352 -5.32 -8.945 1 95.75 94 LEU B N 1
ATOM 2464 C CA . LEU B 1 94 ? -11.562 -5.609 -10.359 1 95.75 94 LEU B CA 1
ATOM 2465 C C . LEU B 1 94 ? -12.93 -5.121 -10.812 1 95.75 94 LEU B C 1
ATOM 2467 O O . LEU B 1 94 ? -13.133 -4.836 -12 1 95.75 94 LEU B O 1
ATOM 2471 N N . ASN B 1 95 ? -13.875 -5.102 -9.953 1 94.94 95 ASN B N 1
ATOM 2472 C CA . ASN B 1 95 ? -15.227 -4.727 -10.352 1 94.94 95 ASN B CA 1
ATOM 2473 C C . ASN B 1 95 ? -15.359 -3.219 -10.547 1 94.94 95 ASN B C 1
ATOM 2475 O O . ASN B 1 95 ? -15.344 -2.463 -9.57 1 94.94 95 ASN B O 1
ATOM 2479 N N . GLU B 1 96 ? -15.5 -2.826 -11.734 1 92.06 96 GLU B N 1
ATOM 2480 C CA . GLU B 1 96 ? -15.539 -1.405 -12.062 1 92.06 96 GLU B CA 1
ATOM 2481 C C . GLU B 1 96 ? -16.969 -0.942 -12.344 1 92.06 96 GLU B C 1
ATOM 2483 O O . GLU B 1 96 ? -17.188 0.2 -12.758 1 92.06 96 GLU B O 1
ATOM 2488 N N . GLU B 1 97 ? -17.875 -1.743 -12.164 1 92.44 97 GLU B N 1
ATOM 2489 C CA . GLU B 1 97 ? -19.234 -1.442 -12.594 1 92.44 97 GLU B CA 1
ATOM 2490 C C . GLU B 1 97 ? -20.156 -1.214 -11.391 1 92.44 97 GLU B C 1
ATOM 2492 O O . GLU B 1 97 ? -20.938 -0.264 -11.383 1 92.44 97 GLU B O 1
ATOM 2497 N N . GLU B 1 98 ? -20.016 -2.02 -10.398 1 93 98 GLU B N 1
ATOM 2498 C CA . GLU B 1 98 ? -20.922 -1.942 -9.258 1 93 98 GLU B CA 1
ATOM 2499 C C . GLU B 1 98 ? -20.484 -0.86 -8.273 1 93 98 GLU B C 1
ATOM 2501 O O . GLU B 1 98 ? -19.359 -0.871 -7.793 1 93 98 GLU B O 1
ATOM 2506 N N . LYS B 1 99 ? -21.391 -0.068 -7.895 1 91.94 99 LYS B N 1
ATOM 2507 C CA . LYS B 1 99 ? -21.141 1.094 -7.043 1 91.94 99 LYS B CA 1
ATOM 2508 C C . LYS B 1 99 ? -20.578 0.674 -5.691 1 91.94 99 LYS B C 1
ATOM 2510 O O . LYS B 1 99 ? -19.719 1.364 -5.129 1 91.94 99 LYS B O 1
ATOM 2515 N N . ILE B 1 100 ? -21.094 -0.381 -5.219 1 90.94 100 ILE B N 1
ATOM 2516 C CA . ILE B 1 100 ? -20.672 -0.836 -3.895 1 90.94 100 ILE B CA 1
ATOM 2517 C C . ILE B 1 100 ? -19.156 -1.07 -3.883 1 90.94 100 ILE B C 1
ATOM 2519 O O . ILE B 1 100 ? -18.484 -0.708 -2.922 1 90.94 100 ILE B O 1
ATOM 2523 N N . PHE B 1 101 ? -18.609 -1.646 -4.941 1 91.88 101 PHE B N 1
ATOM 2524 C CA . PHE B 1 101 ? -17.172 -1.934 -5.012 1 91.88 101 PHE B CA 1
ATOM 2525 C C . PHE B 1 101 ? -16.391 -0.675 -5.348 1 91.88 101 PHE B C 1
ATOM 2527 O O . PHE B 1 101 ? -15.289 -0.462 -4.82 1 91.88 101 PHE B O 1
ATOM 2534 N N . ILE B 1 102 ? -16.938 0.132 -6.152 1 90.5 102 ILE B N 1
ATOM 2535 C CA . ILE B 1 102 ? -16.297 1.391 -6.516 1 90.5 102 ILE B CA 1
ATOM 2536 C C . ILE B 1 102 ? -16.125 2.262 -5.273 1 90.5 102 ILE B C 1
ATOM 2538 O O . ILE B 1 102 ? -15.031 2.764 -5.008 1 90.5 102 ILE B O 1
ATOM 2542 N N . ASP B 1 103 ? -17.156 2.396 -4.48 1 90.69 103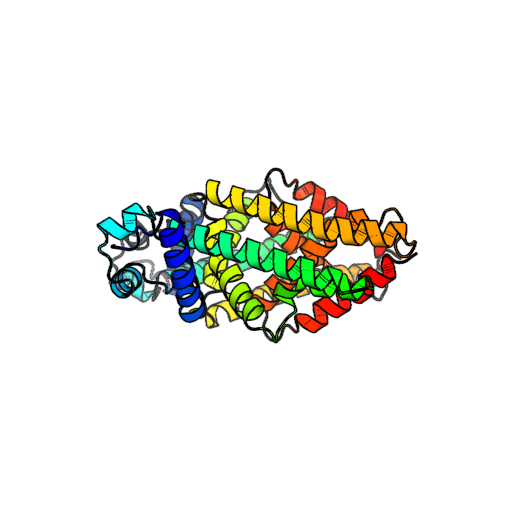 ASP B N 1
ATOM 2543 C CA . ASP B 1 103 ? -17.141 3.197 -3.262 1 90.69 103 ASP B CA 1
ATOM 2544 C C . ASP B 1 103 ? -16.172 2.613 -2.234 1 90.69 103 ASP B C 1
ATOM 2546 O O . ASP B 1 103 ? -15.391 3.344 -1.629 1 90.69 103 ASP B O 1
ATOM 2550 N N . ALA B 1 104 ? -16.25 1.303 -2.113 1 89.25 104 ALA B N 1
ATOM 2551 C CA . ALA B 1 104 ? -15.406 0.622 -1.133 1 89.25 104 ALA B CA 1
ATOM 2552 C C . ALA B 1 104 ? -13.922 0.799 -1.462 1 89.25 104 ALA B C 1
ATOM 2554 O O . ALA B 1 104 ? -13.109 1.04 -0.569 1 89.25 104 ALA B O 1
ATOM 2555 N N . ARG B 1 105 ? -13.555 0.646 -2.668 1 87.19 105 ARG B N 1
ATOM 2556 C CA . ARG B 1 105 ? -12.172 0.768 -3.121 1 87.19 105 ARG B CA 1
ATOM 2557 C C . ARG B 1 105 ? -11.625 2.16 -2.832 1 87.19 105 ARG B C 1
ATOM 2559 O O . ARG B 1 105 ? -10.484 2.303 -2.373 1 87.19 105 ARG B O 1
ATOM 2566 N N . LYS B 1 106 ? -12.414 3.115 -3.113 1 83 106 LYS B N 1
ATOM 2567 C CA . LYS B 1 106 ? -12.031 4.5 -2.852 1 83 106 LYS B CA 1
ATOM 2568 C C . LYS B 1 106 ? -11.703 4.707 -1.377 1 83 106 LYS B C 1
ATOM 2570 O O . LYS B 1 106 ? -10.664 5.289 -1.044 1 83 106 LYS B O 1
ATOM 2575 N N . ILE B 1 107 ? -12.523 4.211 -0.536 1 86.5 107 ILE B N 1
ATOM 2576 C CA . ILE B 1 107 ? -12.391 4.43 0.901 1 86.5 107 ILE B CA 1
ATOM 2577 C C . ILE B 1 107 ? -11.234 3.596 1.449 1 86.5 107 ILE B C 1
ATOM 2579 O O . ILE B 1 107 ? -10.492 4.051 2.32 1 86.5 107 ILE B O 1
ATOM 2583 N N . MET B 1 108 ? -11.109 2.406 0.947 1 82.88 108 MET B N 1
ATOM 2584 C CA . MET B 1 108 ? -10.07 1.496 1.421 1 82.88 108 MET B CA 1
ATOM 2585 C C . MET B 1 108 ? -8.688 2.115 1.255 1 82.88 108 MET B C 1
ATOM 2587 O O . MET B 1 108 ? -7.883 2.109 2.189 1 82.88 108 MET B O 1
ATOM 2591 N N . PHE B 1 109 ? -8.469 2.691 0.27 1 75.31 109 PHE B N 1
ATOM 2592 C CA . PHE B 1 109 ? -7.148 3.252 0.016 1 75.31 109 PHE B CA 1
ATOM 2593 C C . PHE B 1 109 ? -6.93 4.52 0.836 1 75.31 109 PHE B C 1
ATOM 2595 O O . PHE B 1 109 ? -5.844 4.738 1.375 1 75.31 109 PHE B O 1
ATOM 2602 N N . GLU B 1 110 ? -7.93 5.273 0.958 1 80.56 110 GLU B N 1
ATOM 2603 C CA . GLU B 1 110 ? -7.797 6.523 1.704 1 80.56 110 GLU B CA 1
ATOM 2604 C C . GLU B 1 110 ? -7.605 6.258 3.193 1 80.56 110 GLU B C 1
ATOM 2606 O O . GLU B 1 110 ? -7.105 7.113 3.924 1 80.56 110 GLU B O 1
ATOM 2611 N N . SER B 1 111 ? -7.996 5.074 3.584 1 83.44 111 SER B N 1
ATOM 2612 C CA . SER B 1 111 ? -7.969 4.785 5.016 1 83.44 111 SER B CA 1
ATOM 2613 C C . SER B 1 111 ? -6.648 4.137 5.422 1 83.44 111 SER B C 1
ATOM 2615 O O . SER B 1 111 ? -6.395 3.928 6.609 1 83.44 111 SER B O 1
ATOM 2617 N N . ILE B 1 112 ? -5.773 3.854 4.457 1 77.44 112 ILE B N 1
ATOM 2618 C CA . ILE B 1 112 ? -4.566 3.076 4.719 1 77.44 112 ILE B CA 1
ATOM 2619 C C . ILE B 1 112 ? -3.727 3.771 5.789 1 77.44 112 ILE B C 1
ATOM 2621 O O . ILE B 1 112 ? -3.154 3.113 6.66 1 77.44 112 ILE B O 1
ATOM 2625 N N . HIS B 1 113 ? -3.607 5.102 5.793 1 75.75 113 HIS B N 1
ATOM 2626 C CA . HIS B 1 113 ? -2.777 5.84 6.738 1 75.75 113 HIS B CA 1
ATOM 2627 C C . HIS B 1 113 ? -3.299 5.695 8.164 1 75.75 113 HIS B C 1
ATOM 2629 O O . HIS B 1 113 ? -2.523 5.734 9.117 1 75.75 113 HIS B O 1
ATOM 2635 N N . LEU B 1 114 ? -4.637 5.504 8.281 1 79.81 114 LEU B N 1
ATOM 2636 C CA . LEU B 1 114 ? -5.219 5.316 9.609 1 79.81 114 LEU B CA 1
ATOM 2637 C C . LEU B 1 114 ? -4.781 3.986 10.211 1 79.81 114 LEU B C 1
ATOM 2639 O O . LEU B 1 114 ? -4.438 3.918 11.391 1 79.81 114 LEU B O 1
ATOM 2643 N N . TYR B 1 115 ? -4.699 3.068 9.344 1 76.88 115 TYR B N 1
ATOM 2644 C CA . TYR B 1 115 ? -4.371 1.723 9.797 1 76.88 115 TYR B CA 1
ATOM 2645 C C . TYR B 1 115 ? -2.885 1.602 10.117 1 76.88 115 TYR B C 1
ATOM 2647 O O . TYR B 1 115 ? -2.488 0.791 10.953 1 76.88 115 TYR B O 1
ATOM 2655 N N . LEU B 1 116 ? -2.139 2.406 9.539 1 74.5 116 LEU B N 1
ATOM 2656 C CA . LEU B 1 116 ? -0.693 2.311 9.703 1 74.5 116 LEU B CA 1
ATOM 2657 C C . LEU B 1 116 ? -0.219 3.207 10.844 1 74.5 116 LEU B C 1
ATOM 2659 O O . LEU B 1 116 ? 0.947 3.146 11.242 1 74.5 116 LEU B O 1
ATOM 2663 N N . HIS B 1 117 ? -1.14 3.957 11.367 1 76 117 HIS B N 1
ATOM 2664 C CA . HIS B 1 117 ? -0.766 4.844 12.461 1 76 117 HIS B CA 1
ATOM 2665 C C . HIS B 1 117 ? -0.596 4.074 13.766 1 76 117 HIS B C 1
ATOM 2667 O O . HIS B 1 117 ? -1.483 3.312 14.164 1 76 117 HIS B O 1
ATOM 2673 N N . PRO B 1 118 ? 0.514 4.305 14.445 1 74.38 118 PRO B N 1
ATOM 2674 C CA . PRO B 1 118 ? 0.78 3.551 15.672 1 74.38 118 PRO B CA 1
ATOM 2675 C C . PRO B 1 118 ? -0.289 3.768 16.734 1 74.38 118 PRO B C 1
ATOM 2677 O O . PRO B 1 118 ? -0.537 2.881 17.562 1 74.38 118 PRO B O 1
ATOM 2680 N N . LYS B 1 119 ? -0.904 4.871 16.672 1 80.12 119 LYS B N 1
ATOM 2681 C CA . LYS B 1 119 ? -1.942 5.211 17.641 1 80.12 119 LYS B CA 1
ATOM 2682 C C . LYS B 1 119 ? -3.127 4.254 17.531 1 80.12 119 LYS B C 1
ATOM 2684 O O . LYS B 1 119 ? -3.867 4.062 18.5 1 80.12 119 LYS B O 1
ATOM 2689 N N . TYR B 1 120 ? -3.254 3.629 16.438 1 83.44 120 TYR B N 1
ATOM 2690 C CA . TYR B 1 120 ? -4.445 2.818 16.219 1 83.44 120 TYR B CA 1
ATOM 2691 C C . TYR B 1 120 ? -4.082 1.347 16.062 1 83.44 120 TYR B C 1
ATOM 2693 O O . TYR B 1 120 ? -4.699 0.627 15.281 1 83.44 120 TYR B O 1
ATOM 2701 N N . LYS B 1 121 ? -3.129 0.991 16.781 1 77.25 121 LYS B N 1
ATOM 2702 C CA . LYS B 1 121 ? -2.643 -0.385 16.734 1 77.25 121 LYS B CA 1
ATOM 2703 C C . LYS B 1 121 ? -3.756 -1.372 17.062 1 77.25 121 LYS B C 1
ATOM 2705 O O . LYS B 1 121 ? -3.826 -2.459 16.484 1 77.25 121 LYS B O 1
ATOM 2710 N N . GLU B 1 122 ? -4.57 -0.994 17.938 1 79.19 122 GLU B N 1
ATOM 2711 C CA . GLU B 1 122 ? -5.66 -1.878 18.328 1 79.19 122 GLU B CA 1
ATOM 2712 C C . GLU B 1 122 ? -6.668 -2.061 17.203 1 79.19 122 GLU B C 1
ATOM 2714 O O . GLU B 1 122 ? -7.172 -3.164 16.984 1 79.19 122 GLU B O 1
ATOM 2719 N N . GLU B 1 123 ? -6.992 -1.023 16.5 1 81 123 GLU B N 1
ATOM 2720 C CA . GLU B 1 123 ? -7.879 -1.101 15.352 1 81 123 GLU B CA 1
ATOM 2721 C C . GLU B 1 123 ? -7.27 -1.957 14.242 1 81 123 GLU B C 1
ATOM 2723 O O . GLU B 1 123 ? -7.98 -2.701 13.562 1 81 123 GLU B O 1
ATOM 2728 N N . MET B 1 124 ? -6.047 -1.92 14.188 1 76.25 124 MET B N 1
ATOM 2729 C CA . MET B 1 124 ? -5.324 -2.74 13.219 1 76.25 124 MET B CA 1
ATOM 2730 C C . MET B 1 124 ? -5.535 -4.227 13.5 1 76.25 124 MET B C 1
ATOM 2732 O O . MET B 1 124 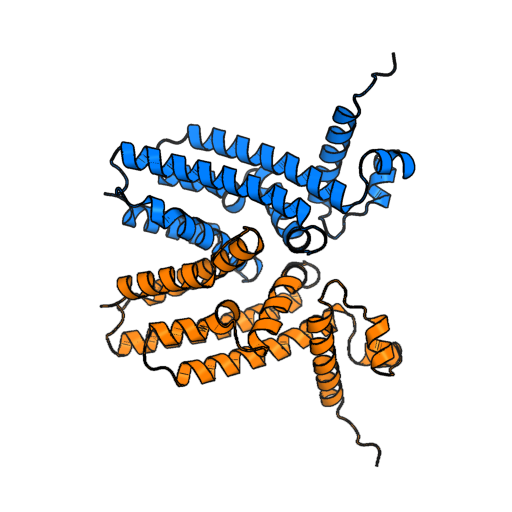? -5.672 -5.023 12.57 1 76.25 124 MET B O 1
ATOM 2736 N N . LYS B 1 125 ? -5.629 -4.496 14.68 1 76.38 125 LYS B N 1
ATOM 2737 C CA . LYS B 1 125 ? -5.863 -5.891 15.047 1 76.38 125 LYS B CA 1
ATOM 2738 C C . LYS B 1 125 ? -7.203 -6.379 14.5 1 76.38 125 LYS B C 1
ATOM 2740 O O . LYS B 1 125 ? -7.32 -7.527 14.062 1 76.38 125 LYS B O 1
ATOM 2745 N N . SER B 1 126 ? -8.125 -5.469 14.5 1 75.69 126 SER B N 1
ATOM 2746 C CA . SER B 1 126 ? -9.422 -5.82 13.93 1 75.69 126 SER B CA 1
ATOM 2747 C C . SER B 1 126 ? -9.328 -6.051 12.422 1 75.69 126 SER B C 1
ATOM 2749 O O . SER B 1 126 ? -10.016 -6.914 11.875 1 75.69 126 SER B O 1
ATOM 2751 N N . CYS B 1 127 ? -8.461 -5.406 11.766 1 75.88 127 CYS B N 1
ATOM 2752 C CA . CYS B 1 127 ? -8.211 -5.586 10.336 1 75.88 127 CYS B CA 1
ATOM 2753 C C . CYS B 1 127 ? -7.574 -6.941 10.062 1 75.88 127 CYS B C 1
ATOM 2755 O O . CYS B 1 127 ? -7.855 -7.566 9.039 1 75.88 127 CYS B O 1
ATOM 2757 N N . GLU B 1 128 ? -6.875 -7.414 11.008 1 78.12 128 GLU B N 1
ATOM 2758 C CA . GLU B 1 128 ? -6.258 -8.734 10.891 1 78.12 128 GLU B CA 1
ATOM 2759 C C . GLU B 1 128 ? -7.316 -9.82 10.742 1 78.12 128 GLU B C 1
ATOM 2761 O O . GLU B 1 128 ? -7.133 -10.773 9.977 1 78.12 128 GLU B O 1
ATOM 2766 N N . ASN B 1 129 ? -8.398 -9.625 11.375 1 79.12 129 ASN B N 1
ATOM 2767 C CA . ASN B 1 129 ? -9.477 -10.609 11.289 1 79.12 129 ASN B CA 1
ATOM 2768 C C . ASN B 1 129 ? -10.109 -10.633 9.898 1 79.12 129 ASN B C 1
ATOM 2770 O O . ASN B 1 129 ? -10.438 -11.695 9.375 1 79.12 129 ASN B O 1
ATOM 2774 N N . THR B 1 130 ? -10.188 -9.438 9.406 1 80.88 130 THR B N 1
ATOM 2775 C CA . THR B 1 130 ? -10.711 -9.352 8.047 1 80.88 130 THR B CA 1
ATOM 2776 C C . THR B 1 130 ? -9.773 -10.039 7.059 1 80.88 130 THR B C 1
ATOM 2778 O O . THR B 1 130 ? -10.227 -10.773 6.18 1 80.88 130 THR B O 1
ATOM 2781 N N . TYR B 1 131 ? -8.555 -9.906 7.285 1 82.88 131 TYR B N 1
ATOM 2782 C CA . TYR B 1 131 ? -7.555 -10.555 6.441 1 82.88 131 TYR B CA 1
ATOM 2783 C C . TYR B 1 131 ? -7.613 -12.07 6.59 1 82.88 131 TYR B C 1
ATOM 2785 O O . TYR B 1 131 ? -7.559 -12.797 5.598 1 82.88 131 TYR B O 1
ATOM 2793 N N . ILE B 1 132 ? -7.777 -12.508 7.762 1 84.69 132 ILE B N 1
ATOM 2794 C CA . ILE B 1 132 ? -7.867 -13.938 8.039 1 84.69 132 ILE B CA 1
ATOM 2795 C C . ILE B 1 132 ? -9.094 -14.523 7.344 1 84.69 132 ILE B C 1
ATOM 2797 O O . ILE B 1 132 ? -9.008 -15.586 6.727 1 84.69 132 ILE B O 1
ATOM 2801 N N . ASN B 1 133 ? -10.164 -13.781 7.445 1 86.88 133 ASN B N 1
ATOM 2802 C CA . ASN B 1 133 ? -11.391 -14.234 6.789 1 86.88 133 ASN B CA 1
ATOM 2803 C C . ASN B 1 133 ? -11.211 -14.336 5.277 1 86.88 133 ASN B C 1
ATOM 2805 O O . ASN B 1 133 ? -11.609 -15.328 4.668 1 86.88 133 ASN B O 1
ATOM 2809 N N . MET B 1 134 ? -10.586 -13.336 4.77 1 90.31 134 MET B N 1
ATOM 2810 C CA . MET B 1 134 ? -10.344 -13.336 3.328 1 90.31 134 MET B CA 1
ATOM 2811 C C . MET B 1 134 ? -9.406 -14.469 2.936 1 90.31 134 MET B C 1
ATOM 2813 O O . MET B 1 134 ? -9.625 -15.133 1.92 1 90.31 134 MET B O 1
ATOM 2817 N N . TYR B 1 135 ? -8.453 -14.688 3.738 1 92.69 135 TYR B N 1
ATOM 2818 C CA . TYR B 1 135 ? -7.512 -15.766 3.48 1 92.69 135 TYR B CA 1
ATOM 2819 C C . TYR B 1 135 ? -8.219 -17.125 3.492 1 92.69 135 TYR B C 1
ATOM 2821 O O . TYR B 1 135 ? -7.941 -17.984 2.65 1 92.69 135 TYR B O 1
ATOM 2829 N N . GLU B 1 136 ? -9.117 -17.266 4.391 1 94.94 136 GLU B N 1
ATOM 2830 C CA . GLU B 1 136 ? -9.883 -18.516 4.473 1 94.94 136 GLU B CA 1
ATOM 2831 C C . GLU B 1 136 ? -10.719 -18.734 3.219 1 94.94 136 GLU B C 1
ATOM 2833 O O . GLU B 1 136 ? -10.828 -19.859 2.727 1 94.94 136 GLU B O 1
ATOM 2838 N N . ILE B 1 137 ? -11.234 -17.719 2.785 1 96.75 137 ILE B N 1
ATOM 2839 C CA . ILE B 1 137 ? -12.07 -17.812 1.595 1 96.75 137 ILE B CA 1
ATOM 2840 C C . ILE B 1 137 ? -11.25 -18.312 0.416 1 96.75 137 ILE B C 1
ATOM 2842 O O . ILE B 1 137 ? -11.641 -19.266 -0.261 1 96.75 137 ILE B O 1
ATOM 2846 N N . ILE B 1 138 ? -10.133 -17.734 0.173 1 97.88 138 ILE B N 1
ATOM 2847 C CA . ILE B 1 138 ? -9.336 -18.141 -0.979 1 97.88 138 ILE B CA 1
ATOM 2848 C C . ILE B 1 138 ? -8.75 -19.531 -0.745 1 97.88 138 ILE B C 1
ATOM 2850 O O . ILE B 1 138 ? -8.617 -20.328 -1.681 1 97.88 138 ILE B O 1
ATOM 2854 N N . GLU B 1 139 ? -8.406 -19.781 0.45 1 97.56 139 GLU B N 1
ATOM 2855 C CA . GLU B 1 139 ? -7.953 -21.141 0.758 1 97.56 139 GLU B CA 1
ATOM 2856 C C . GLU B 1 139 ? -9.016 -22.172 0.389 1 97.56 139 GLU B C 1
ATOM 2858 O O . GLU B 1 139 ? -8.695 -23.234 -0.164 1 97.56 139 GLU B O 1
ATOM 2863 N N . ASN B 1 140 ? -10.234 -21.859 0.725 1 97.44 140 ASN B N 1
ATOM 2864 C CA . ASN B 1 140 ? -11.328 -22.75 0.399 1 97.44 140 ASN B CA 1
ATOM 2865 C C . ASN B 1 140 ? -11.5 -22.906 -1.11 1 97.44 140 ASN B C 1
ATOM 2867 O O . ASN B 1 140 ? -11.812 -24 -1.594 1 97.44 140 ASN B O 1
ATOM 2871 N N . ILE B 1 141 ? -11.352 -21.859 -1.813 1 98.12 141 ILE B N 1
ATOM 2872 C CA . ILE B 1 141 ? -11.391 -21.938 -3.27 1 98.12 141 ILE B CA 1
ATOM 2873 C C . ILE B 1 141 ? -10.344 -22.922 -3.77 1 98.12 141 ILE B C 1
ATOM 2875 O O . ILE B 1 141 ? -10.641 -23.797 -4.574 1 98.12 141 ILE B O 1
ATOM 2879 N N . PHE B 1 142 ? -9.086 -22.797 -3.277 1 98.38 142 PHE B N 1
ATOM 2880 C CA . PHE B 1 142 ? -7.988 -23.672 -3.686 1 98.38 142 PHE B CA 1
ATOM 2881 C C . PHE B 1 142 ? -8.266 -25.125 -3.285 1 98.38 142 PHE B C 1
ATOM 2883 O O . PHE B 1 142 ? -8.062 -26.031 -4.078 1 98.38 142 PHE B O 1
ATOM 2890 N N . ASP B 1 143 ? -8.766 -25.281 -2.041 1 97.75 143 ASP B N 1
ATOM 2891 C CA . ASP B 1 143 ? -9.062 -26.625 -1.555 1 97.75 143 ASP B CA 1
ATOM 2892 C C . ASP B 1 143 ? -10.07 -27.328 -2.459 1 97.75 143 ASP B C 1
ATOM 2894 O O . ASP B 1 143 ? -9.867 -28.484 -2.838 1 97.75 143 ASP B O 1
ATOM 2898 N N . GLU B 1 144 ? -11.109 -26.672 -2.781 1 97 144 GLU B N 1
ATOM 2899 C CA . GLU B 1 144 ? -12.148 -27.219 -3.646 1 97 144 GLU B CA 1
ATOM 2900 C C . GLU B 1 144 ? -11.578 -27.625 -5 1 97 144 GLU B C 1
ATOM 2902 O O . GLU B 1 144 ? -11.898 -28.703 -5.516 1 97 144 GLU B O 1
ATOM 2907 N N . GLU B 1 145 ? -10.734 -26.812 -5.57 1 97.31 145 GLU B N 1
ATOM 2908 C CA . GLU B 1 145 ? -10.211 -27.062 -6.91 1 97.31 145 GLU B CA 1
ATOM 2909 C C . GLU B 1 145 ? -9.141 -28.156 -6.887 1 97.31 145 GLU B C 1
ATOM 2911 O O . GLU B 1 145 ? -8.945 -28.859 -7.879 1 97.31 145 GLU B O 1
ATOM 2916 N N . ILE B 1 146 ? -8.445 -28.266 -5.754 1 97.44 146 ILE B N 1
ATOM 2917 C CA . ILE B 1 146 ? -7.508 -29.375 -5.574 1 97.44 146 ILE B CA 1
ATOM 2918 C C . ILE B 1 146 ? -8.281 -30.688 -5.48 1 97.44 146 ILE B C 1
ATOM 2920 O O . ILE B 1 146 ? -7.914 -31.672 -6.117 1 97.44 146 ILE B O 1
ATOM 2924 N N . GLU B 1 147 ? -9.359 -30.656 -4.715 1 96.75 147 GLU B N 1
ATOM 2925 C CA . GLU B 1 147 ? -10.195 -31.844 -4.543 1 96.75 147 GLU B CA 1
ATOM 2926 C C . GLU B 1 147 ? -10.797 -32.281 -5.871 1 96.75 147 GLU B C 1
ATOM 2928 O O . GLU B 1 147 ? -10.906 -33.5 -6.133 1 96.75 147 GLU B O 1
ATOM 2933 N N . LYS B 1 148 ? -11.125 -31.391 -6.699 1 96.12 148 LYS B N 1
ATOM 2934 C CA . LYS B 1 148 ? -11.695 -31.672 -8.016 1 96.12 148 LYS B CA 1
ATOM 2935 C C . LYS B 1 148 ? -10.625 -32.156 -8.984 1 96.12 148 LYS B C 1
ATOM 2937 O O . LYS B 1 148 ? -10.938 -32.594 -10.094 1 96.12 148 LYS B O 1
ATOM 2942 N N . GLY B 1 149 ? -9.398 -31.984 -8.648 1 96.38 149 GLY B N 1
ATOM 2943 C CA . GLY B 1 149 ? -8.297 -32.438 -9.484 1 96.38 149 GLY B CA 1
ATOM 2944 C C . GLY B 1 149 ? -7.875 -31.391 -10.516 1 96.38 149 GLY B C 1
ATOM 2945 O O . GLY B 1 149 ? -7.109 -31.703 -11.43 1 96.38 149 GLY B O 1
ATOM 2946 N N . PHE B 1 150 ? -8.359 -30.234 -10.344 1 97.62 150 PHE B N 1
ATOM 2947 C CA . PHE B 1 150 ? -8.016 -29.172 -11.289 1 97.62 150 PHE B CA 1
ATOM 2948 C C . PHE B 1 150 ? -6.652 -28.578 -10.969 1 97.62 150 PHE B C 1
ATOM 2950 O O . PHE B 1 150 ? -5.84 -28.359 -11.867 1 97.62 150 PHE B O 1
ATOM 2957 N N . LEU B 1 151 ? -6.359 -28.359 -9.672 1 97.88 151 LEU B N 1
ATOM 2958 C CA . LEU B 1 151 ? -5.105 -27.766 -9.234 1 97.88 151 LEU B CA 1
ATOM 2959 C C . LEU B 1 151 ? -4.145 -28.812 -8.711 1 97.88 151 LEU B C 1
ATOM 2961 O O . LEU B 1 151 ? -4.574 -29.859 -8.195 1 97.88 151 LEU B O 1
ATOM 2965 N N . LYS B 1 152 ? -2.859 -28.469 -8.836 1 97.75 152 LYS B N 1
ATOM 2966 C CA . LYS B 1 152 ? -1.82 -29.281 -8.227 1 97.75 152 LYS B CA 1
ATOM 2967 C C . LYS B 1 152 ? -1.973 -29.312 -6.703 1 97.75 152 LYS B C 1
ATOM 2969 O O . LYS B 1 152 ? -2.449 -28.359 -6.102 1 97.75 152 LYS B O 1
ATOM 2974 N N . LYS B 1 153 ? -1.488 -30.328 -6.074 1 96.25 153 LYS B N 1
ATOM 2975 C CA . LYS B 1 153 ? -1.659 -30.562 -4.645 1 96.25 153 LYS B CA 1
ATOM 2976 C C . LYS B 1 153 ? -0.977 -29.469 -3.822 1 96.25 153 LYS B C 1
ATOM 2978 O O . LYS B 1 153 ? -1.456 -29.109 -2.746 1 96.25 153 LYS B O 1
ATOM 2983 N N . ASP B 1 154 ? 0.111 -28.938 -4.312 1 95.5 154 ASP B N 1
ATOM 2984 C CA . ASP B 1 154 ? 0.875 -27.953 -3.543 1 95.5 154 ASP B CA 1
ATOM 2985 C C . ASP B 1 154 ? 0.55 -26.531 -3.992 1 95.5 154 ASP B C 1
ATOM 2987 O O . ASP B 1 154 ? 1.298 -25.594 -3.697 1 95.5 154 ASP B O 1
ATOM 2991 N N . SER B 1 155 ? -0.594 -26.359 -4.691 1 97.12 155 SER B N 1
ATOM 2992 C CA . SER B 1 155 ? -0.938 -25.062 -5.27 1 97.12 155 SER B CA 1
ATOM 2993 C C . SER B 1 155 ? -1.23 -24.031 -4.188 1 97.12 155 SER B C 1
ATOM 2995 O O . SER B 1 155 ? -1.071 -22.828 -4.406 1 97.12 155 SER B O 1
ATOM 2997 N N . LYS B 1 156 ? -1.639 -24.422 -3.014 1 96.69 156 LYS B N 1
ATOM 2998 C CA . LYS B 1 156 ? -2.029 -23.516 -1.942 1 96.69 156 LYS B CA 1
ATOM 2999 C C . LYS B 1 156 ? -0.85 -22.656 -1.487 1 96.69 156 LYS B C 1
ATOM 3001 O O . LYS B 1 156 ? -1.037 -21.562 -0.96 1 96.69 156 LYS B O 1
ATOM 3006 N N . LYS B 1 157 ? 0.335 -23.125 -1.692 1 95.12 157 LYS B N 1
ATOM 3007 C CA . LYS B 1 157 ? 1.528 -22.391 -1.277 1 95.12 157 LYS B CA 1
ATOM 3008 C C . LYS B 1 157 ? 1.662 -21.078 -2.041 1 95.12 157 LYS B C 1
ATOM 3010 O O . LYS B 1 157 ? 2.412 -20.188 -1.632 1 95.12 157 LYS B O 1
ATOM 3015 N N . THR B 1 158 ? 0.916 -20.922 -3.148 1 96.56 158 THR B N 1
ATOM 3016 C CA . THR B 1 158 ? 1.025 -19.75 -4.004 1 96.56 158 THR B CA 1
ATOM 3017 C C . THR B 1 158 ? 0.066 -18.656 -3.545 1 96.56 158 THR B C 1
ATOM 3019 O O . THR B 1 158 ? 0.164 -17.5 -3.99 1 96.56 158 THR B O 1
ATOM 3022 N N . ILE B 1 159 ? -0.792 -18.953 -2.629 1 97.31 159 ILE B N 1
ATOM 3023 C CA . ILE B 1 159 ? -1.868 -18.047 -2.25 1 97.31 159 ILE B CA 1
ATOM 3024 C C . ILE B 1 159 ? -1.279 -16.719 -1.755 1 97.31 159 ILE B C 1
ATOM 3026 O O . ILE B 1 159 ? -1.667 -15.648 -2.223 1 97.31 159 ILE B O 1
ATOM 3030 N N . LYS B 1 160 ? -0.312 -16.797 -0.881 1 95.62 160 LYS B N 1
ATOM 3031 C CA . LYS B 1 160 ? 0.284 -15.594 -0.318 1 95.62 160 LYS B CA 1
ATOM 3032 C C . LYS B 1 160 ? 0.902 -14.727 -1.41 1 95.62 160 LYS B C 1
ATOM 3034 O O . LYS B 1 160 ? 0.806 -13.5 -1.362 1 95.62 160 LYS B O 1
ATOM 3039 N N . VAL B 1 161 ? 1.465 -15.375 -2.359 1 97.5 161 VAL B N 1
ATOM 3040 C CA . VAL B 1 161 ? 2.117 -14.664 -3.455 1 97.5 161 VAL B CA 1
ATOM 3041 C C . VAL B 1 161 ? 1.066 -14.008 -4.344 1 97.5 161 VAL B C 1
ATOM 3043 O O . VAL B 1 161 ? 1.228 -12.852 -4.754 1 97.5 161 VAL B O 1
ATOM 3046 N N . ILE B 1 162 ? -0.002 -14.711 -4.613 1 98.38 162 ILE B N 1
ATOM 3047 C CA . ILE B 1 162 ? -1.084 -14.172 -5.43 1 98.38 162 ILE B CA 1
ATOM 3048 C C . ILE B 1 162 ? -1.663 -12.93 -4.766 1 98.38 162 ILE B C 1
ATOM 3050 O O . ILE B 1 162 ? -1.821 -11.891 -5.414 1 98.38 162 ILE B O 1
ATOM 3054 N N . LEU B 1 163 ? -1.908 -13.055 -3.49 1 97.19 163 LEU B N 1
ATOM 3055 C CA . LEU B 1 163 ? -2.479 -11.938 -2.744 1 97.19 163 LEU B CA 1
ATOM 3056 C C . LEU B 1 163 ? -1.532 -10.742 -2.748 1 97.19 163 LEU B C 1
ATOM 3058 O O . LEU B 1 163 ? -1.95 -9.609 -3.018 1 97.19 163 LEU B O 1
ATOM 3062 N N . ALA B 1 164 ? -0.327 -11 -2.471 1 96.88 164 ALA B N 1
ATOM 3063 C CA . ALA B 1 164 ? 0.67 -9.93 -2.447 1 96.88 164 ALA B CA 1
ATOM 3064 C C . ALA B 1 164 ? 0.806 -9.281 -3.818 1 96.88 164 ALA B C 1
ATOM 3066 O O . ALA B 1 164 ? 0.915 -8.055 -3.922 1 96.88 164 ALA B O 1
ATOM 3067 N N . THR B 1 165 ? 0.814 -10.039 -4.852 1 98.5 165 THR B N 1
ATOM 3068 C CA . THR B 1 165 ? 0.993 -9.547 -6.211 1 98.5 165 THR B CA 1
ATOM 3069 C C . THR B 1 165 ? -0.151 -8.609 -6.598 1 98.5 165 THR B C 1
ATOM 3071 O O . THR B 1 165 ? 0.083 -7.5 -7.074 1 98.5 165 THR B O 1
ATOM 3074 N N . ILE B 1 166 ? -1.29 -9.031 -6.348 1 97.88 166 ILE B N 1
ATOM 3075 C CA . ILE B 1 166 ? -2.451 -8.258 -6.773 1 97.88 166 ILE B CA 1
ATOM 3076 C C . ILE B 1 166 ? -2.545 -6.973 -5.949 1 97.88 166 ILE B C 1
ATOM 3078 O O . ILE B 1 166 ? -2.822 -5.902 -6.492 1 97.88 166 ILE B O 1
ATOM 3082 N N . ASP B 1 167 ? -2.307 -7.117 -4.656 1 93.38 167 ASP B N 1
ATOM 3083 C CA . ASP B 1 167 ? -2.26 -5.906 -3.842 1 93.38 167 ASP B CA 1
ATOM 3084 C C . ASP B 1 167 ? -1.177 -4.953 -4.34 1 93.38 167 ASP B C 1
ATOM 3086 O O . ASP B 1 167 ? -1.388 -3.738 -4.391 1 93.38 167 ASP B O 1
ATOM 3090 N N . GLY B 1 168 ? -0.033 -5.504 -4.672 1 94.38 168 GLY B N 1
ATOM 3091 C CA . GLY B 1 168 ? 1.034 -4.688 -5.23 1 94.38 168 GLY B CA 1
ATOM 3092 C C . GLY B 1 168 ? 0.653 -4.023 -6.539 1 94.38 168 GLY B C 1
ATOM 3093 O O . GLY B 1 168 ? 0.989 -2.859 -6.77 1 94.38 168 GLY B O 1
ATOM 3094 N N . MET B 1 169 ? -0.032 -4.691 -7.391 1 96.25 169 MET B N 1
ATOM 3095 C CA . MET B 1 169 ? -0.491 -4.125 -8.656 1 96.25 169 MET B CA 1
ATOM 3096 C C . MET B 1 169 ? -1.487 -2.994 -8.422 1 96.25 169 MET B C 1
ATOM 3098 O O . MET B 1 169 ? -1.434 -1.962 -9.086 1 96.25 169 MET B O 1
ATOM 3102 N N . TYR B 1 170 ? -2.312 -3.258 -7.516 1 92.38 170 TYR B N 1
ATOM 3103 C CA . TYR B 1 170 ? -3.26 -2.209 -7.152 1 92.38 170 TYR B CA 1
ATOM 3104 C C . TYR B 1 170 ? -2.531 -0.958 -6.676 1 92.38 170 TYR B C 1
ATOM 3106 O O . TYR B 1 170 ? -2.842 0.153 -7.109 1 92.38 170 TYR B O 1
ATOM 3114 N N . TYR B 1 171 ? -1.604 -1.131 -5.809 1 87.62 171 TYR B N 1
ATOM 3115 C CA . TYR B 1 171 ? -0.804 -0.018 -5.309 1 87.62 171 TYR B CA 1
ATOM 3116 C C . TYR B 1 171 ? -0.123 0.721 -6.453 1 87.62 171 TYR B C 1
ATOM 3118 O O . TYR B 1 171 ? -0.143 1.952 -6.508 1 87.62 171 TYR B O 1
ATOM 3126 N N . HIS B 1 172 ? 0.443 -0.033 -7.344 1 90.25 172 HIS B N 1
ATOM 3127 C CA . HIS B 1 172 ? 1.12 0.574 -8.484 1 90.25 172 HIS B CA 1
ATOM 3128 C C . HIS B 1 172 ? 0.146 1.376 -9.344 1 90.25 172 HIS B C 1
ATOM 3130 O O . HIS B 1 172 ? 0.512 2.412 -9.898 1 90.25 172 HIS B O 1
ATOM 3136 N N . SER B 1 173 ? -1.046 0.941 -9.461 1 90 173 SER B N 1
ATOM 3137 C CA . SER B 1 173 ? -2.043 1.616 -10.281 1 90 173 SER B CA 1
ATOM 3138 C C . SER B 1 173 ? -2.41 2.979 -9.703 1 90 173 SER B C 1
ATOM 3140 O O . SER B 1 173 ? -2.918 3.846 -10.414 1 90 173 SER B O 1
ATOM 3142 N N . LEU B 1 174 ? -2.193 3.125 -8.438 1 82.62 174 LEU B N 1
ATOM 3143 C CA . LEU B 1 174 ? -2.504 4.387 -7.777 1 82.62 174 LEU B CA 1
ATOM 3144 C C . LEU B 1 174 ? -1.393 5.406 -8 1 82.62 174 LEU B C 1
ATOM 3146 O O . LEU B 1 174 ? -1.622 6.613 -7.895 1 82.62 174 LEU B O 1
ATOM 3150 N N . ILE B 1 175 ? -0.236 4.953 -8.266 1 80.94 175 ILE B N 1
ATOM 3151 C CA . ILE B 1 175 ? 0.921 5.836 -8.328 1 80.94 175 ILE B CA 1
ATOM 3152 C C . ILE B 1 175 ? 1.322 6.059 -9.781 1 80.94 175 ILE B C 1
ATOM 3154 O O . ILE B 1 175 ? 1.878 7.105 -10.133 1 80.94 175 ILE B O 1
ATOM 3158 N N . ILE B 1 176 ? 1.199 4.996 -10.57 1 84.19 176 ILE B N 1
ATOM 3159 C CA . ILE B 1 176 ? 1.655 5.051 -11.953 1 84.19 176 ILE B CA 1
ATOM 3160 C C . ILE B 1 176 ? 0.503 5.473 -12.859 1 84.19 176 ILE B C 1
ATOM 3162 O O . ILE B 1 176 ? -0.571 4.867 -12.836 1 84.19 176 ILE B O 1
ATOM 3166 N N . ASP B 1 177 ? 0.837 6.434 -13.742 1 81.38 177 ASP B N 1
ATOM 3167 C CA . ASP B 1 177 ? -0.179 6.887 -14.688 1 81.38 177 ASP B CA 1
ATOM 3168 C C . ASP B 1 177 ? -0.416 5.848 -15.781 1 81.38 177 ASP B C 1
ATOM 3170 O O . ASP B 1 177 ? 0.504 5.121 -16.156 1 81.38 177 ASP B O 1
ATOM 3174 N N . ASP B 1 178 ? -1.527 5.703 -16.266 1 86.75 178 ASP B N 1
ATOM 3175 C CA . ASP B 1 178 ? -1.908 4.855 -17.391 1 86.75 178 ASP B CA 1
ATOM 3176 C C . ASP B 1 178 ? -1.682 3.381 -17.078 1 86.75 178 ASP B C 1
ATOM 3178 O O . ASP B 1 178 ? -1.304 2.602 -17.953 1 86.75 178 ASP B O 1
ATOM 3182 N N . TYR B 1 179 ? -1.721 3.068 -15.867 1 90.12 179 TYR B N 1
ATOM 3183 C CA . TYR B 1 179 ? -1.647 1.678 -15.438 1 90.12 179 TYR B CA 1
ATOM 3184 C C . TYR B 1 179 ? -2.953 0.947 -15.727 1 90.12 179 TYR B C 1
ATOM 3186 O O . TYR B 1 179 ? -4 1.29 -15.172 1 90.12 179 TYR B O 1
ATOM 3194 N N . ASN B 1 180 ? -2.936 0.006 -16.656 1 94.38 180 ASN B N 1
ATOM 3195 C CA . ASN B 1 180 ? -4.125 -0.803 -16.906 1 94.38 180 ASN B CA 1
ATOM 3196 C C . ASN B 1 180 ? -4.273 -1.91 -15.859 1 94.38 180 ASN B C 1
ATOM 3198 O O . ASN B 1 180 ? -3.861 -3.049 -16.094 1 94.38 180 ASN B O 1
ATOM 3202 N N . LEU B 1 181 ? -4.871 -1.597 -14.82 1 94.81 181 LEU B N 1
ATOM 3203 C CA . LEU B 1 181 ? -4.941 -2.471 -13.648 1 94.81 181 LEU B CA 1
ATOM 3204 C C . LEU B 1 181 ? -5.688 -3.758 -13.984 1 94.81 181 LEU B C 1
ATOM 3206 O O . LEU B 1 181 ? -5.172 -4.855 -13.758 1 94.81 181 LEU B O 1
ATOM 3210 N N . LYS B 1 182 ? -6.895 -3.672 -14.539 1 95.75 182 LYS B N 1
ATOM 3211 C CA . LYS B 1 182 ? -7.738 -4.832 -14.82 1 95.75 182 LYS B CA 1
ATOM 3212 C C . LYS B 1 182 ? -7.031 -5.809 -15.758 1 95.75 182 LYS B C 1
ATOM 3214 O O . LYS B 1 182 ? -6.965 -7.008 -15.469 1 95.75 182 LYS B O 1
ATOM 3219 N N . GLU B 1 183 ? -6.527 -5.277 -16.766 1 97 183 GLU B N 1
ATOM 3220 C CA . GLU B 1 183 ? -5.836 -6.125 -17.719 1 97 183 GLU B CA 1
ATOM 3221 C C . GLU B 1 183 ? -4.625 -6.805 -17.094 1 97 183 GLU B C 1
ATOM 3223 O O . GLU B 1 183 ? -4.402 -8 -17.297 1 97 183 GLU B O 1
ATOM 3228 N N . THR B 1 184 ? -3.863 -6.047 -16.359 1 97.38 184 THR B N 1
ATOM 3229 C CA . THR B 1 184 ? -2.658 -6.574 -15.719 1 97.38 184 THR B CA 1
ATOM 3230 C C . THR B 1 184 ? -3.006 -7.703 -14.758 1 97.38 184 THR B C 1
ATOM 3232 O O . THR B 1 184 ? -2.387 -8.766 -14.789 1 97.38 184 THR B O 1
ATOM 3235 N N . ILE B 1 185 ? -4.02 -7.496 -13.977 1 98.19 185 ILE B N 1
ATOM 3236 C CA . ILE B 1 185 ? -4.418 -8.5 -12.992 1 98.19 185 ILE B CA 1
ATOM 3237 C C . ILE B 1 185 ? -4.973 -9.727 -13.703 1 98.19 185 ILE B C 1
ATOM 3239 O O . ILE B 1 185 ? -4.641 -10.859 -13.352 1 98.19 185 ILE B O 1
ATOM 3243 N N . MET B 1 186 ? -5.77 -9.5 -14.719 1 97.94 186 MET B N 1
ATOM 3244 C CA . MET B 1 186 ? -6.359 -10.617 -15.445 1 97.94 186 MET B CA 1
ATOM 3245 C C . MET B 1 186 ? -5.277 -11.461 -16.109 1 97.94 186 MET B C 1
ATOM 3247 O O . MET B 1 186 ? -5.316 -12.688 -16.047 1 97.94 186 MET B O 1
ATOM 3251 N N . ASP B 1 187 ? -4.363 -10.781 -16.75 1 97.81 187 ASP B N 1
ATOM 3252 C CA . ASP B 1 187 ? -3.252 -11.5 -17.359 1 97.81 187 ASP B CA 1
ATOM 3253 C C . ASP B 1 187 ? -2.498 -12.328 -16.328 1 97.81 187 ASP B C 1
ATOM 3255 O O . ASP B 1 187 ? -2.168 -13.492 -16.562 1 97.81 187 ASP B O 1
ATOM 3259 N N . TYR B 1 188 ? -2.291 -11.781 -15.227 1 98.19 188 TYR B N 1
ATOM 3260 C CA . TYR B 1 188 ? -1.586 -12.469 -14.148 1 98.19 188 TYR B CA 1
ATOM 3261 C C . TYR B 1 188 ? -2.379 -13.672 -13.656 1 98.19 188 TYR B C 1
ATOM 3263 O O . TYR B 1 188 ? -1.822 -14.758 -13.484 1 98.19 188 TYR B O 1
ATOM 3271 N N . LEU B 1 189 ? -3.664 -13.477 -13.406 1 98.19 189 LEU B N 1
ATOM 3272 C CA . LEU B 1 189 ? -4.5 -14.555 -12.891 1 98.19 189 LEU B CA 1
ATOM 3273 C C . LEU B 1 189 ? -4.594 -15.695 -13.906 1 98.19 189 LEU B C 1
ATOM 3275 O O . LEU B 1 189 ? -4.574 -16.859 -13.523 1 98.19 189 LEU B O 1
ATOM 3279 N N . ILE B 1 190 ? -4.691 -15.359 -15.164 1 97.94 190 ILE B N 1
ATOM 3280 C CA . ILE B 1 190 ? -4.758 -16.375 -16.219 1 97.94 190 ILE B CA 1
ATOM 3281 C C . ILE B 1 190 ? -3.457 -17.172 -16.25 1 97.94 190 ILE B C 1
ATOM 3283 O O . ILE B 1 190 ? -3.479 -18.406 -16.25 1 97.94 190 ILE B O 1
ATOM 3287 N N . GLU B 1 191 ? -2.365 -16.469 -16.219 1 96.19 191 GLU B N 1
ATOM 3288 C CA . GLU B 1 191 ? -1.062 -17.125 -16.234 1 96.19 191 GLU B CA 1
ATOM 3289 C C . GLU B 1 191 ? -0.877 -18 -14.992 1 96.19 191 GLU B C 1
ATOM 3291 O O . GLU B 1 191 ? -0.391 -19.141 -15.094 1 96.19 191 GLU B O 1
ATOM 3296 N N . THR B 1 192 ? -1.246 -17.469 -13.844 1 96.38 192 THR B N 1
ATOM 3297 C CA . THR B 1 192 ? -1.128 -18.203 -12.594 1 96.38 192 THR B CA 1
ATOM 3298 C C . THR B 1 192 ? -1.999 -19.469 -12.625 1 96.38 192 THR B C 1
ATOM 3300 O O . THR B 1 192 ? -1.555 -20.547 -12.227 1 96.38 192 THR B O 1
ATOM 3303 N N . THR B 1 193 ? -3.207 -19.281 -13.086 1 97.12 193 THR B N 1
ATOM 3304 C CA . THR B 1 193 ? -4.113 -20.422 -13.203 1 97.12 193 THR B CA 1
ATOM 3305 C C . THR B 1 193 ? -3.506 -21.5 -14.094 1 97.12 193 THR B C 1
ATOM 3307 O O . THR B 1 193 ? -3.535 -22.688 -13.75 1 97.12 193 THR B O 1
ATOM 3310 N N . ASN B 1 194 ? -2.904 -21.109 -15.18 1 96.5 194 ASN B N 1
ATOM 3311 C CA . ASN B 1 194 ? -2.285 -22.047 -16.109 1 96.5 194 ASN B CA 1
ATOM 3312 C C . ASN B 1 194 ? -1.097 -22.766 -15.477 1 96.5 194 ASN B C 1
ATOM 3314 O O . ASN B 1 194 ? -0.858 -23.938 -15.75 1 96.5 194 ASN B O 1
ATOM 3318 N N . GLN B 1 195 ? -0.424 -22.094 -14.68 1 94.12 195 GLN B N 1
ATOM 3319 C CA . GLN B 1 195 ? 0.75 -22.656 -14.031 1 94.12 195 GLN B CA 1
ATOM 3320 C C . GLN B 1 195 ? 0.349 -23.641 -12.93 1 94.12 195 GLN B C 1
ATOM 3322 O O . GLN B 1 195 ? 1.072 -24.594 -12.656 1 94.12 195 GLN B O 1
ATOM 3327 N N . LEU B 1 196 ? -0.763 -23.359 -12.32 1 96.5 196 LEU B N 1
ATOM 3328 C CA . LEU B 1 196 ? -1.151 -24.125 -11.148 1 96.5 196 LEU B CA 1
ATOM 3329 C C . LEU B 1 196 ? -1.992 -25.344 -11.539 1 96.5 196 LEU B C 1
ATOM 3331 O O . LEU B 1 196 ? -2.154 -26.281 -10.758 1 96.5 196 LEU B O 1
ATOM 3335 N N . LYS B 1 197 ? -2.529 -25.281 -12.703 1 95.81 197 LYS B N 1
ATOM 3336 C CA . LYS B 1 197 ? -3.416 -26.359 -13.117 1 95.81 197 LYS B CA 1
ATOM 3337 C C . LYS B 1 197 ? -2.65 -27.672 -13.258 1 95.81 197 LYS B C 1
ATOM 3339 O O . LYS B 1 197 ? -1.455 -27.672 -13.562 1 95.81 197 LYS B O 1
ATOM 3344 N N . ARG B 1 198 ? -3.287 -28.812 -12.977 1 91.12 198 ARG B N 1
ATOM 3345 C CA . ARG B 1 198 ? -2.715 -30.141 -13.102 1 91.12 198 ARG B CA 1
ATOM 3346 C C . ARG B 1 198 ? -2.592 -30.547 -14.57 1 91.12 198 ARG B C 1
ATOM 3348 O O . ARG B 1 198 ? -3.494 -30.297 -15.367 1 91.12 198 ARG B O 1
#

Organism: Aliarcobacter butzleri (strain RM4018) (NCBI:txid367737)

pLDDT: mean 91.11, std 9.63, range [37.88, 98.5]

Sequence (396 aa):
MPKIINAEEKRLEICALAYERLVEEGIVEFSLNKFIEELNMSKGQFYYYFKSKEKLIFETLKIKDIEFVEIIKENIAKKSNFLEKLVEYFALILNEEEKIFIDARKIMFESIHLYLHPKYKEEMKSCENTYINMYEIIENIFDEEIEKGFLKKDSKKTIKVILATIDGMYYHSLIIDDYNLKETIMDYLIETTNQLKRMPKIINAEEKRLEICALAYERLVEEGIVEFSLNKFIEELNMSKGQFYYYFKSKEKLIFETLKIKDIEFVEIIKENIAKKSNFLEKLVEYFALILNEEEKIFIDARKIMFESIHLYLHPKYKEEMKSCENTYINMYEIIENIFDEEIEKGFLKKDSKKTIKVILATIDGMYYHSLIIDDYNLKETIMDYLIETTNQLKR

Secondary structure (DSSP, 8-state):
------HHHHHHHHHHHHHHHHHHH-SSS--HHHHHHHTT--HHHHHHH-SSHHHHHHHHHHHHHHHHHHHHHHHHHT--SHHHHHHHHTHHHH--S-HHHHHHHHHHHHTHHHHH-GGGHHHHHHHHHHHHHHHHHHHHHHHHHHHTTSB-TTGGGGHHHHHHHHHHHHHHHHHSTT--HHHHHHHHHHHHHHHHB-/------HHHHHHHHHHHHHHHHHHH-SSS--HHHHHHHTT--HHHHHHH-SSHHHHHHHHHHHHHHHHHHHHHHHHHT--SHHHHHHHHTHHHH--S-HHHHHHHHHHHHTHHHHH-GGGHHHHHHHHHHHHHHHHHHHHHHHHHHHTTSB-TTGGGGHHHHHHHHHHHHHHHHHSTT--HHHHHHHHHHHHHHHHB-

Radius of gyration: 23.77 Å; Cα contacts (8 Å, |Δi|>4): 322; chains: 2; bounding box: 75×71×47 Å

InterPro domains:
  IPR001647 DNA-binding HTH domain, TetR-type [PF00440] (17-59)
  IPR001647 DNA-binding HTH domain, TetR-type [PS50977] (8-68)
  IPR009057 Homedomain-like superfamily [SSF46689] (3-85)
  IPR036271 Tetracyclin repressor-like, C-terminal domain superfamily [SSF48498] (82-190)

Foldseek 3Di:
DPPPCPLVNVLVVLLVQQLVQCLVQNDVRDDPVVSCVVVVHDPVVVCVNPVDPLRSLLVSLLVLLVVLLVVLLVLLVVDDDLLSNVCSLVCLQQVPDDPSSVSNVRHVVRCVVVLVDPVVVVSVVSVVVSVVSSLVSNLVSVVVCVVVQFFDPCLNVCSVVLVVVLVVLSVCPVVDPPRPNNVVNSVVSVVSSVVGTD/DPPPCPLVNVLVVLLVQQLVQCLVQNDVRDDPVVSCVVVVHDPVVVCVNPVDPLRSLLVSLLVLLVVLLVVLLVLLVVDDDLLSNVCSLVCLQQVPDDPSSVSNVRHVVSCVVVLVDPVVVVSVVSVVVSVVSSLVSNLVSVVVCVVVQFFDPCLNVCSVVLVVVLVVLSVCPVVDPPRPNNVVNSVVSVVSSVVGTD